Protein AF-0000000074743758 (afdb_homodimer)

Organism: NCBI:txid2562239

Solvent-accessible surface area (backbone atoms only — not comparable to full-atom values): 26646 Å² total; per-residue (Å²): 111,78,76,43,54,69,56,59,35,41,45,36,32,59,73,53,30,60,31,34,41,30,48,51,77,88,63,80,35,39,34,29,44,31,33,43,18,75,64,49,38,35,63,56,38,9,52,50,37,65,45,20,47,22,60,43,31,34,29,29,43,60,69,60,43,42,59,40,63,41,46,66,34,51,93,64,73,54,32,93,81,61,70,49,47,29,35,24,27,23,37,52,80,88,30,80,90,21,66,36,18,51,28,41,20,50,26,42,30,52,75,64,43,83,85,58,50,30,88,42,38,25,32,48,53,56,33,36,34,30,50,36,57,91,62,17,38,80,70,42,81,43,68,57,12,44,40,38,41,51,23,32,32,47,72,46,71,53,31,16,32,38,30,43,35,32,47,74,72,19,48,66,30,39,72,69,60,44,34,50,48,26,59,75,66,72,34,40,35,41,39,49,65,57,51,41,54,47,34,74,73,52,48,68,45,53,62,69,74,60,66,48,70,78,62,65,73,71,61,66,65,62,60,70,76,55,80,75,77,81,74,79,76,77,79,75,76,77,75,77,71,80,80,80,73,87,74,88,80,135,109,79,76,43,54,68,56,61,35,40,44,37,32,60,72,53,31,59,31,34,41,30,47,51,79,90,63,81,36,38,33,30,45,29,33,42,18,74,64,49,38,35,64,56,37,8,51,49,37,67,45,20,49,22,59,42,30,35,30,29,42,62,69,62,42,41,59,39,64,43,47,66,34,51,94,63,74,54,33,92,81,61,70,49,46,28,35,24,27,24,39,50,96,78,30,82,90,22,66,37,17,51,26,40,20,50,27,42,30,51,75,64,43,82,84,58,48,30,87,45,37,27,31,49,54,57,32,37,34,31,49,38,57,92,62,17,37,80,70,44,80,44,68,57,12,45,40,38,41,50,24,33,32,46,71,44,70,51,32,19,32,38,31,43,33,31,46,74,71,18,47,66,31,39,72,69,59,44,33,52,49,26,58,75,68,71,34,40,36,42,41,51,64,58,51,40,53,46,34,74,73,52,48,66,44,51,64,70,71,62,66,48,72,76,59,64,74,67,57,65,64,56,58,70,72,58,79,78,74,82,73,80,78,77,78,78,77,79,76,79,73,83,82,82,80,85,81,78,84,126

Secondary structure (DSSP, 8-state):
-PPPPHHHHHHHHHTT--EEEE--TTTT--EEEEEESTT--HHHHHHHHHHB-S--EEEE-HHHHHHTT--BS-SS---TT---BBPPB-B-TT-SSS-SHHHHHHHHHHTT-TTS-GGGB-SS-SBEEEEPPTTGGGT--SHHHHHHHHHHHTTS-S-EEEEEBB-TTSPBP-HHHHHHHHHHHT--EEEHHHHHHHHHHHTTS--GGGTS---HHHHHHHSSTT------------------------/-PPPPHHHHHHHHHTT--EEEE--TTTT--EEEEEESTT--HHHHHHHHHHB-S--EEEE-HHHHHHTT--BS-SS---TT---BB--B-BSTT-SSS-SHHHHHHHHHHTT-TTS-GGGB-SS-SBEEEEPPTTGGGT--SHHHHHHHHHHHTTS-S-EEEEEBB-TTSPBP-HHHHHHHHHHHT--EEEHHHHHHHHHHHTTS--GGGTS---HHHHHHHTTS-------------------------

Foldseek 3Di:
DDADAPLVQLQQQLVFHWAKAAEDPVPDLFIKIKHQLQDDALVNLVVRCVFFPNQKEKEDAPVLCVQLVKDFPDPDDPDPLSWGKIFAKWQQVPADQQAHSHRVSVRSNVSLDSVDGNVRMDGHHRYIYTHADPQACLVPLDPSSVNQLSCQQSVHRSMMMMGIGADPVGHGDHDVNVVVVCVVVVHRYHYSVSSVVQCVVANSYHDPVSNPPPVPDPPVPPPPVPDDDPPPPDPPPPPPDPDDDDDDDD/DDADAPLVQLQQQLVFHWAKAAEDPVPDLFIKIKHQLQDDALVNLVVRCVFFPNQKEKEDAPVLCVQLVKDFPDPDDPDPLSWGKIFAKWQAPPADQQAHSHRVSVRSNVSLDSVDGNVRMDGHHRYIYTHADPQACLVPLDPSSVNQLSCQQSVHRSMMMMGIGADPVGHGDHDVNVVVVCVVVVHRYHYSVSSNVQCVVANSYHDPVSNPPPVPDPVVVPVPVPDDDPPPPDPPPPPPDDDDDDDDDD

Structure (mmCIF, N/CA/C/O backbone):
data_AF-0000000074743758-model_v1
#
loop_
_entity.id
_entity.type
_entity.pdbx_description
1 polymer '3,4-dihydroxy-2-butanone 4-phosphate synthase'
#
loop_
_atom_site.group_PDB
_atom_site.id
_atom_site.type_symbol
_atom_site.label_atom_id
_atom_site.label_alt_id
_atom_site.label_comp_id
_atom_site.label_asym_id
_atom_site.label_entity_id
_atom_site.label_seq_id
_atom_site.pdbx_PDB_ins_code
_atom_site.Cartn_x
_atom_site.Cartn_y
_atom_site.Cartn_z
_atom_site.occupancy
_atom_site.B_iso_or_equiv
_atom_site.auth_seq_id
_atom_site.auth_comp_id
_atom_site.auth_asym_id
_atom_site.auth_atom_id
_atom_site.pdbx_PDB_model_num
ATOM 1 N N . MET A 1 1 ? -21.25 18.672 5.457 1 65.31 1 MET A N 1
ATOM 2 C CA . MET A 1 1 ? -20.609 19.266 6.633 1 65.31 1 MET A CA 1
ATOM 3 C C . MET A 1 1 ? -19.484 20.203 6.223 1 65.31 1 MET A C 1
ATOM 5 O O . MET A 1 1 ? -18.828 19.984 5.203 1 65.31 1 MET A O 1
ATOM 9 N N . PRO A 1 2 ? -19.375 21.266 6.945 1 83.69 2 PRO A N 1
ATOM 10 C CA . PRO A 1 2 ? -18.453 22.344 6.547 1 83.69 2 PRO A CA 1
ATOM 11 C C . PRO A 1 2 ? -17 22 6.809 1 83.69 2 PRO A C 1
ATOM 13 O O . PRO A 1 2 ? -16.703 21.031 7.516 1 83.69 2 PRO A O 1
ATOM 16 N N . TRP A 1 3 ? -16.188 22.672 6.051 1 96 3 TRP A N 1
ATOM 17 C CA . TRP A 1 3 ? -14.766 22.672 6.344 1 96 3 TRP A CA 1
ATOM 18 C C . TRP A 1 3 ? -14.508 22.969 7.816 1 96 3 TRP A C 1
ATOM 20 O O . TRP A 1 3 ? -15.188 23.812 8.414 1 96 3 TRP A O 1
ATOM 30 N N . SER A 1 4 ? -13.539 22.312 8.391 1 98.25 4 SER A N 1
ATOM 31 C CA . SER A 1 4 ? -13.117 22.594 9.766 1 98.25 4 SER A CA 1
ATOM 32 C C . SER A 1 4 ? -12.234 23.844 9.828 1 98.25 4 SER A C 1
ATOM 34 O O . SER A 1 4 ? -11.641 24.234 8.82 1 98.25 4 SER A O 1
ATOM 36 N N . SER A 1 5 ? -12.242 24.422 11.047 1 97.88 5 SER A N 1
ATOM 37 C CA . SER A 1 5 ? -11.258 25.469 11.25 1 97.88 5 SER A CA 1
ATOM 38 C C . SER A 1 5 ? -9.859 24.891 11.422 1 97.88 5 SER A C 1
ATOM 40 O O . SER A 1 5 ? -9.703 23.734 11.82 1 97.88 5 SER A O 1
ATOM 42 N N . MET A 1 6 ? -8.859 25.703 11.109 1 98.44 6 MET A N 1
ATOM 43 C CA . MET A 1 6 ? -7.48 25.281 11.336 1 98.44 6 MET A CA 1
ATOM 44 C C . MET A 1 6 ? -7.242 24.953 12.812 1 98.44 6 MET A C 1
ATOM 46 O O . MET A 1 6 ? -6.539 24 13.133 1 98.44 6 MET A O 1
ATOM 50 N N . GLU A 1 7 ? -7.797 25.719 13.695 1 98.12 7 GLU A N 1
ATOM 51 C CA . GLU A 1 7 ? -7.598 25.516 15.125 1 98.12 7 GLU A CA 1
ATOM 52 C C . GLU A 1 7 ? -8.141 24.156 15.57 1 98.12 7 GLU A C 1
ATOM 54 O O . GLU A 1 7 ? -7.492 23.438 16.344 1 98.12 7 GLU A O 1
ATOM 59 N N . GLU A 1 8 ? -9.297 23.891 15.117 1 97.69 8 GLU A N 1
ATOM 60 C CA . GLU A 1 8 ? -9.891 22.594 15.414 1 97.69 8 GLU A CA 1
ATOM 61 C C . GLU A 1 8 ? -9.023 21.453 14.906 1 97.69 8 GLU A C 1
ATOM 63 O O . GLU A 1 8 ? -8.789 20.469 15.617 1 97.69 8 GLU A O 1
ATOM 68 N N . ALA A 1 9 ? -8.586 21.547 13.68 1 98.69 9 ALA A N 1
ATOM 69 C CA . ALA A 1 9 ? -7.762 20.516 13.055 1 98.69 9 ALA A CA 1
ATOM 70 C C . ALA A 1 9 ? -6.43 20.359 13.781 1 98.69 9 ALA A C 1
ATOM 72 O O . ALA A 1 9 ? -5.969 19.234 14.008 1 98.69 9 ALA A O 1
ATOM 73 N N . LEU A 1 10 ? -5.848 21.484 14.148 1 98.69 10 LEU A N 1
ATOM 74 C CA . LEU A 1 10 ? -4.562 21.453 14.844 1 98.69 10 LEU A CA 1
ATOM 75 C C . LEU A 1 10 ? -4.699 20.797 16.219 1 98.69 10 LEU A C 1
ATOM 77 O O . LEU A 1 10 ? -3.814 20.062 16.656 1 98.69 10 LEU A O 1
ATOM 81 N N . ARG A 1 11 ? -5.789 21.109 16.922 1 98.25 11 ARG A N 1
ATOM 82 C CA . ARG A 1 11 ? -6.016 20.484 18.234 1 98.25 11 ARG A CA 1
ATOM 83 C C . ARG A 1 11 ? -6.145 18.969 18.094 1 98.25 11 ARG A C 1
ATOM 85 O O . ARG A 1 11 ? -5.566 18.219 18.875 1 98.25 11 ARG A O 1
ATOM 92 N N . ALA A 1 12 ? -6.863 18.562 17.141 1 98.38 12 ALA A N 1
ATOM 93 C CA . ALA A 1 12 ? -7.016 17.125 16.906 1 98.38 12 ALA A CA 1
ATOM 94 C C . ALA A 1 12 ? -5.676 16.484 16.562 1 98.38 12 ALA A C 1
ATOM 96 O O . ALA A 1 12 ? -5.32 15.438 17.125 1 98.38 12 ALA A O 1
ATOM 97 N N . PHE A 1 13 ? -4.953 17.125 15.688 1 98.62 13 PHE A N 1
ATOM 98 C CA . PHE A 1 13 ? -3.666 16.594 15.242 1 98.62 13 PHE A CA 1
ATOM 99 C C . PHE A 1 13 ? -2.691 16.5 16.406 1 98.62 13 PHE A C 1
ATOM 101 O O . PHE A 1 13 ? -1.98 15.492 16.547 1 98.62 13 PHE A O 1
ATOM 108 N N . LYS A 1 14 ? -2.639 17.438 17.203 1 98.19 14 LYS A N 1
ATOM 109 C CA . LYS A 1 14 ? -1.753 17.438 18.359 1 98.19 14 LYS A CA 1
ATOM 110 C C . LYS A 1 14 ? -2.104 16.297 19.312 1 98.19 14 LYS A C 1
ATOM 112 O O . LYS A 1 14 ? -1.227 15.734 19.969 1 98.19 14 LYS A O 1
ATOM 117 N N . ARG A 1 15 ? -3.389 15.945 19.359 1 97.75 15 ARG A N 1
ATOM 118 C CA . ARG A 1 15 ? -3.844 14.859 20.219 1 97.75 15 ARG A CA 1
ATOM 119 C C . ARG A 1 15 ? -3.582 13.5 19.562 1 97.75 15 ARG 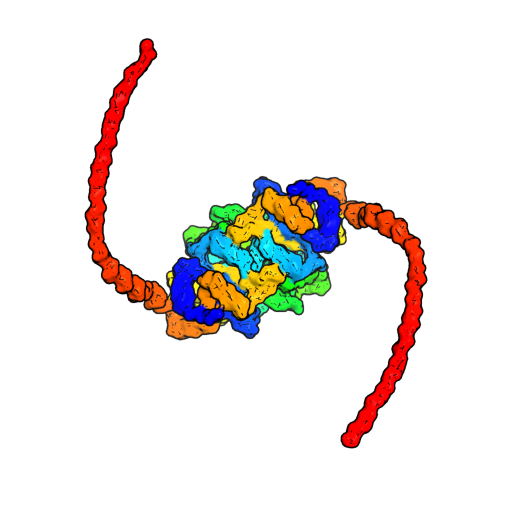A C 1
ATOM 121 O O . ARG A 1 15 ? -3.99 12.469 20.094 1 97.75 15 ARG A O 1
ATOM 128 N N . GLY A 1 16 ? -3.002 13.461 18.391 1 98.44 16 GLY A N 1
ATOM 129 C CA . GLY A 1 16 ? -2.682 12.219 17.719 1 98.44 16 GLY A CA 1
ATOM 130 C C . GLY A 1 16 ? -3.83 11.68 16.875 1 98.44 16 GLY A C 1
ATOM 131 O O . GLY A 1 16 ? -3.887 10.484 16.594 1 98.44 16 GLY A O 1
ATOM 132 N N . GLU A 1 17 ? -4.727 12.57 16.531 1 98.56 17 GLU A N 1
ATOM 133 C CA . GLU A 1 17 ? -5.902 12.156 15.766 1 98.56 17 GLU A CA 1
ATOM 134 C C . GLU A 1 17 ? -5.734 12.469 14.281 1 98.56 17 GLU A C 1
ATOM 136 O O . GLU A 1 17 ? -4.887 13.281 13.906 1 98.56 17 GLU A O 1
ATOM 141 N N . PHE A 1 18 ? -6.539 11.805 13.477 1 98.88 18 PHE A N 1
ATOM 142 C CA . PHE A 1 18 ? -6.527 12.016 12.039 1 98.88 18 PHE A CA 1
ATOM 143 C C . PHE A 1 18 ? -7.008 13.422 11.695 1 98.88 18 PHE A C 1
ATOM 145 O O . PHE A 1 18 ? -7.875 13.969 12.375 1 98.88 18 PHE A O 1
ATOM 152 N N . VAL A 1 19 ? -6.465 13.992 10.703 1 98.88 19 VAL A N 1
ATOM 153 C CA . VAL A 1 19 ? -6.973 15.148 9.977 1 98.88 19 VAL A CA 1
ATOM 154 C C . VAL A 1 19 ? -7.004 14.852 8.477 1 98.88 19 VAL A C 1
ATOM 156 O O . VAL A 1 19 ? -6.152 14.125 7.965 1 98.88 19 VAL A O 1
ATOM 159 N N . MET A 1 20 ? -7.996 15.32 7.816 1 98.88 20 MET A N 1
ATOM 160 C CA . MET A 1 20 ? -8.094 15.203 6.367 1 98.88 20 MET A CA 1
ATOM 161 C C . MET A 1 20 ? -7.699 16.516 5.688 1 98.88 20 MET A C 1
ATOM 163 O O . MET A 1 20 ? -8.078 17.594 6.145 1 98.88 20 MET A O 1
ATOM 167 N N . VAL A 1 21 ? -6.914 16.406 4.66 1 98.88 21 VAL A N 1
ATOM 168 C CA . VAL A 1 21 ? -6.457 17.578 3.92 1 98.88 21 VAL A CA 1
ATOM 169 C C . VAL A 1 21 ? -6.824 17.438 2.445 1 98.88 21 VAL A C 1
ATOM 171 O O . VAL A 1 21 ? -6.41 16.469 1.787 1 98.88 21 VAL A O 1
ATOM 174 N N . MET A 1 22 ? -7.539 18.328 1.926 1 98.12 22 MET A N 1
ATOM 175 C CA . MET A 1 22 ? -7.965 18.359 0.53 1 98.12 22 MET A CA 1
ATOM 176 C C . MET A 1 22 ? -7.125 19.344 -0.274 1 98.12 22 MET A C 1
ATOM 178 O O . MET A 1 22 ? -6.898 20.469 0.163 1 98.12 22 MET A O 1
ATOM 182 N N . ASP A 1 23 ? -6.613 18.891 -1.412 1 94.75 23 ASP A N 1
ATOM 183 C CA . ASP A 1 23 ? -5.906 19.844 -2.258 1 94.75 23 ASP A CA 1
ATOM 184 C C . ASP A 1 23 ? -6.824 20.406 -3.344 1 94.75 23 ASP A C 1
ATOM 186 O O . ASP A 1 23 ? -8.008 20.062 -3.396 1 94.75 23 ASP A O 1
ATOM 190 N N . SER A 1 24 ? -6.332 21.266 -4.141 1 90.06 24 SER A N 1
ATOM 191 C CA . SER A 1 24 ? -7.145 22.047 -5.07 1 90.06 24 SER A CA 1
ATOM 192 C C . SER A 1 24 ? -7.562 21.203 -6.277 1 90.06 24 SER A C 1
ATOM 194 O O . SER A 1 24 ? -6.891 20.234 -6.621 1 90.06 24 SER A O 1
ATOM 196 N N . ASP A 1 25 ? -8.648 21.578 -6.887 1 86.38 25 ASP A N 1
ATOM 197 C CA . ASP A 1 25 ? -9.117 20.922 -8.094 1 86.38 25 ASP A CA 1
ATOM 198 C C . ASP A 1 25 ? -8.188 21.188 -9.273 1 86.38 25 ASP A C 1
ATOM 200 O O . ASP A 1 25 ? -8.227 20.484 -10.281 1 86.38 25 ASP A O 1
ATOM 204 N N . ASP A 1 26 ? -7.352 22.172 -9.141 1 86.5 26 ASP A N 1
ATOM 205 C CA . ASP A 1 26 ? -6.375 22.5 -10.18 1 86.5 26 ASP A CA 1
ATOM 206 C C . ASP A 1 26 ? -5.109 21.656 -10.008 1 86.5 26 ASP A C 1
ATOM 208 O O . ASP A 1 26 ? -4.199 21.719 -10.844 1 86.5 26 ASP A O 1
ATOM 212 N N . ARG A 1 27 ? -5.09 20.953 -9.055 1 89.44 27 ARG A N 1
ATOM 213 C CA . ARG A 1 27 ? -3.959 20.062 -8.797 1 89.44 27 ARG A CA 1
ATOM 214 C C . ARG A 1 27 ? -4.379 18.609 -8.883 1 89.44 27 ARG A C 1
ATOM 216 O O . ARG A 1 27 ? -4.785 18.125 -9.945 1 89.44 27 ARG A O 1
ATOM 223 N N . GLU A 1 28 ? -4.418 17.891 -7.766 1 87.38 28 GLU A N 1
ATOM 224 C CA . GLU A 1 28 ? -4.801 16.484 -7.852 1 87.38 28 GLU A CA 1
ATOM 225 C C . GLU A 1 28 ? -6.301 16.312 -7.629 1 87.38 28 GLU A C 1
ATOM 227 O O . GLU A 1 28 ? -6.883 15.32 -8.07 1 87.38 28 GLU A O 1
ATOM 232 N N . ASP A 1 29 ? -6.953 17.297 -6.922 1 93.81 29 ASP A N 1
ATOM 233 C CA . ASP A 1 29 ? -8.344 17.156 -6.508 1 93.81 29 ASP A CA 1
ATOM 234 C C . ASP A 1 29 ? -8.555 15.867 -5.715 1 93.81 29 ASP A C 1
ATOM 236 O O . ASP A 1 29 ? -9.453 15.078 -6.023 1 93.81 29 ASP A O 1
ATOM 240 N N . GLU A 1 30 ? -7.699 15.617 -4.77 1 95.56 30 GLU A N 1
ATOM 241 C CA . GLU A 1 30 ? -7.711 14.43 -3.92 1 95.56 30 GLU A CA 1
ATOM 242 C C . GLU A 1 30 ? -7.582 14.812 -2.445 1 95.56 30 GLU A C 1
ATOM 244 O O . GLU A 1 30 ? -7.293 15.961 -2.117 1 95.56 30 GLU A O 1
ATOM 249 N N . CYS A 1 31 ? -7.914 13.906 -1.605 1 98.5 31 CYS A N 1
ATOM 250 C CA . CYS A 1 31 ? -7.895 14.133 -0.165 1 98.5 31 CYS A CA 1
ATOM 251 C C . CYS A 1 31 ? -7.031 13.094 0.541 1 98.5 31 CYS A C 1
ATOM 253 O O . CYS A 1 31 ? -7.129 11.898 0.253 1 98.5 31 CYS A O 1
ATOM 255 N N . ASP A 1 32 ? -6.176 13.594 1.428 1 98.75 32 ASP A N 1
ATOM 256 C CA . ASP A 1 32 ? -5.316 12.688 2.189 1 98.75 32 ASP A CA 1
ATOM 257 C C . ASP A 1 32 ? -5.746 12.633 3.654 1 98.75 32 ASP A C 1
ATOM 259 O O . ASP A 1 32 ? -6.176 13.641 4.223 1 98.75 32 ASP A O 1
ATOM 263 N N . LEU A 1 33 ? -5.598 11.445 4.211 1 98.75 33 LEU A N 1
ATOM 264 C CA . LEU A 1 33 ? -5.578 11.25 5.656 1 98.75 33 LEU A CA 1
ATOM 265 C C . LEU A 1 33 ? -4.176 11.469 6.215 1 98.75 33 LEU A C 1
ATOM 267 O O . LEU A 1 33 ? -3.211 10.867 5.734 1 98.75 33 LEU A O 1
ATOM 271 N N . ILE A 1 34 ? -4.078 12.375 7.266 1 98.94 34 ILE A N 1
ATOM 272 C CA . ILE A 1 34 ? -2.752 12.594 7.832 1 98.94 34 ILE A CA 1
ATOM 273 C C . ILE A 1 34 ? -2.801 12.406 9.344 1 98.94 34 ILE A C 1
ATOM 275 O O . ILE A 1 34 ? -3.854 12.578 9.961 1 98.94 34 ILE A O 1
ATOM 279 N N . LEU A 1 35 ? -1.738 12.078 9.953 1 98.5 35 LEU A N 1
ATOM 280 C CA . LEU A 1 35 ? -1.588 11.969 11.398 1 98.5 35 LEU A CA 1
ATOM 281 C C . LEU A 1 35 ? -0.119 12.047 11.797 1 98.5 35 LEU A C 1
ATOM 283 O O . LEU A 1 35 ? 0.767 11.797 10.977 1 98.5 35 LEU A O 1
ATOM 287 N N . PRO A 1 36 ? 0.127 12.477 13.07 1 98.88 36 PRO A N 1
ATOM 288 C CA . PRO A 1 36 ? 1.521 12.477 13.516 1 98.88 36 PRO A CA 1
ATOM 289 C C . PRO A 1 36 ? 2.111 11.078 13.617 1 98.88 36 PRO A C 1
ATOM 291 O O . PRO A 1 36 ? 1.421 10.141 14.031 1 98.88 36 PRO A O 1
ATOM 294 N N . ALA A 1 37 ? 3.322 10.898 13.234 1 98.94 37 ALA A N 1
ATOM 295 C CA . ALA A 1 37 ? 3.967 9.594 13.234 1 98.94 37 ALA A CA 1
ATOM 296 C C . ALA A 1 37 ? 4.293 9.141 14.656 1 98.94 37 ALA A C 1
ATOM 298 O O . ALA A 1 37 ? 4.258 7.945 14.961 1 98.94 37 ALA A O 1
ATOM 299 N N . GLU A 1 38 ? 4.652 10.039 15.523 1 98.44 38 GLU A N 1
ATOM 300 C CA . GLU A 1 38 ? 5.219 9.703 16.828 1 98.44 38 GLU A CA 1
ATOM 301 C C . GLU A 1 38 ? 4.215 8.938 17.672 1 98.44 38 GLU A C 1
ATOM 303 O O . GLU A 1 38 ? 4.605 8.195 18.594 1 98.44 38 GLU A O 1
ATOM 308 N N . SER A 1 39 ? 2.912 9.078 17.359 1 97.06 39 SER A N 1
ATOM 309 C CA . SER A 1 39 ? 1.921 8.445 18.234 1 97.06 39 SER A CA 1
ATOM 310 C C . SER A 1 39 ? 1.04 7.477 17.453 1 97.06 39 SER A C 1
ATOM 312 O O . SER A 1 39 ? 0.023 7.004 17.953 1 97.06 39 SER A O 1
ATOM 314 N N . VAL A 1 40 ? 1.39 7.172 16.266 1 98.62 40 VAL A N 1
ATOM 315 C CA . VAL A 1 40 ? 0.529 6.355 15.414 1 98.62 40 VAL A CA 1
ATOM 316 C C . VAL A 1 40 ? 0.375 4.961 16.016 1 98.62 40 VAL A C 1
ATOM 318 O O . VAL A 1 40 ? 1.354 4.367 16.469 1 98.62 40 VAL A O 1
ATOM 321 N N . THR A 1 41 ? -0.83 4.508 16.031 1 98.75 41 THR A N 1
ATOM 322 C CA . THR A 1 41 ? -1.118 3.17 16.547 1 98.75 41 THR A CA 1
ATOM 323 C C . THR A 1 41 ? -1.365 2.203 15.391 1 98.75 41 THR A C 1
ATOM 325 O O . THR A 1 41 ? -1.599 2.625 14.25 1 98.75 41 THR A O 1
ATOM 328 N N . ALA A 1 42 ? -1.312 0.88 15.766 1 98.75 42 ALA A N 1
ATOM 329 C CA . ALA A 1 42 ? -1.626 -0.141 14.773 1 98.75 42 ALA A CA 1
ATOM 330 C C . ALA A 1 42 ? -3.053 0.018 14.25 1 98.75 42 ALA A C 1
ATOM 332 O O . ALA A 1 42 ? -3.312 -0.185 13.062 1 98.75 42 ALA A O 1
ATOM 333 N N . ALA A 1 43 ? -3.953 0.368 15.133 1 98.81 43 ALA A N 1
ATOM 334 C CA . ALA A 1 43 ? -5.352 0.548 14.758 1 98.81 43 ALA A CA 1
ATOM 335 C C . ALA A 1 43 ? -5.52 1.726 13.805 1 98.81 43 ALA A C 1
ATOM 337 O O . ALA A 1 43 ? -6.297 1.652 12.852 1 98.81 43 ALA A O 1
ATOM 338 N N . GLN A 1 44 ? -4.828 2.814 14.062 1 98.88 44 GLN A N 1
ATOM 339 C CA . GLN A 1 44 ? -4.871 3.975 13.172 1 98.88 44 GLN A CA 1
ATOM 340 C C . GLN A 1 44 ? -4.266 3.652 11.812 1 98.88 44 GLN A C 1
ATOM 342 O O . GLN A 1 44 ? -4.789 4.07 10.781 1 98.88 44 GLN A O 1
ATOM 347 N N . MET A 1 45 ? -3.156 2.926 11.836 1 98.94 45 MET A N 1
ATOM 348 C CA . MET A 1 45 ? -2.535 2.502 10.586 1 98.94 45 MET A CA 1
ATOM 349 C C . MET A 1 45 ? -3.473 1.601 9.789 1 98.94 45 MET A C 1
ATOM 351 O O . MET A 1 45 ? -3.607 1.755 8.578 1 98.94 45 MET A O 1
ATOM 355 N N . ALA A 1 46 ? -4.133 0.688 10.5 1 98.88 46 ALA A N 1
ATOM 356 C CA . ALA A 1 46 ? -5.098 -0.192 9.836 1 98.88 46 ALA A CA 1
ATOM 357 C C . ALA A 1 46 ? -6.23 0.61 9.211 1 98.88 46 ALA A C 1
ATOM 359 O O . ALA A 1 46 ? -6.664 0.316 8.094 1 98.88 46 ALA A O 1
ATOM 360 N N . PHE A 1 47 ? -6.715 1.566 9.914 1 98.88 47 PHE A N 1
ATOM 361 C CA . PHE A 1 47 ? -7.758 2.455 9.414 1 98.88 47 PHE A CA 1
ATOM 362 C C . PHE A 1 47 ? -7.285 3.191 8.164 1 98.88 47 PHE A C 1
ATOM 364 O O . PHE A 1 47 ? -8.023 3.295 7.18 1 98.88 47 PHE A O 1
ATOM 371 N N . ALA A 1 48 ? -6.098 3.725 8.203 1 98.81 48 ALA A N 1
ATOM 372 C CA . ALA A 1 48 ? -5.531 4.43 7.059 1 98.81 48 ALA A CA 1
ATOM 373 C C . ALA A 1 48 ? -5.43 3.51 5.844 1 98.81 48 ALA A C 1
ATOM 375 O O . ALA A 1 48 ? -5.859 3.873 4.746 1 98.81 48 ALA A O 1
ATOM 376 N N . ILE A 1 49 ? -4.91 2.311 6.051 1 98.81 49 ILE A N 1
ATOM 377 C CA . ILE A 1 49 ? -4.742 1.368 4.949 1 98.81 49 ILE A CA 1
ATOM 378 C C . ILE A 1 49 ? -6.105 1.005 4.367 1 98.81 49 ILE A C 1
ATOM 380 O O . ILE A 1 49 ? -6.293 1.029 3.148 1 98.81 49 ILE A O 1
ATOM 384 N N . ARG A 1 50 ? -7.078 0.818 5.184 1 98.44 50 ARG A N 1
ATOM 385 C CA . ARG A 1 50 ? -8.398 0.344 4.785 1 98.44 50 ARG A CA 1
ATOM 386 C C . ARG A 1 50 ? -9.125 1.391 3.951 1 98.44 50 ARG A C 1
ATOM 388 O O . ARG A 1 50 ? -9.883 1.049 3.039 1 98.44 50 ARG A O 1
ATOM 395 N N . HIS A 1 51 ? -8.898 2.58 4.227 1 98.69 51 HIS A N 1
ATOM 396 C CA . HIS A 1 51 ? -9.75 3.602 3.625 1 98.69 51 HIS A CA 1
ATOM 397 C C . HIS A 1 51 ? -8.984 4.406 2.58 1 98.69 51 HIS A C 1
ATOM 399 O O . HIS A 1 51 ? -9.516 5.363 2.016 1 98.69 51 HIS A O 1
ATOM 405 N N . THR A 1 52 ? -7.773 4.059 2.365 1 98.69 52 THR A N 1
ATOM 406 C CA . THR A 1 52 ? -6.953 4.773 1.393 1 98.69 52 THR A CA 1
ATOM 407 C C . THR A 1 52 ? -6.449 3.826 0.309 1 98.69 52 THR A C 1
ATOM 409 O O . THR A 1 52 ? -6.949 2.707 0.174 1 98.69 52 THR A O 1
ATOM 412 N N . THR A 1 53 ? -5.508 4.277 -0.5 1 98.5 53 THR A N 1
ATOM 413 C CA . THR A 1 53 ? -4.906 3.498 -1.575 1 98.5 53 THR A CA 1
ATOM 414 C C . THR A 1 53 ? -4.059 2.361 -1.011 1 98.5 53 THR A C 1
ATOM 416 O O . THR A 1 53 ? -3.701 1.43 -1.733 1 98.5 53 THR A O 1
ATOM 419 N N . GLY A 1 54 ? -3.748 2.453 0.22 1 98.38 54 GLY A N 1
ATOM 420 C CA . GLY A 1 54 ? -2.865 1.498 0.871 1 98.38 54 GLY A CA 1
ATOM 421 C C . GLY A 1 54 ? -1.403 1.896 0.806 1 98.38 54 GLY A C 1
ATOM 422 O O . GLY A 1 54 ? -0.571 1.342 1.526 1 98.38 54 GLY A O 1
ATOM 423 N N . ILE A 1 55 ? -1.05 2.811 -0.034 1 98.75 55 ILE A N 1
ATOM 424 C CA . ILE A 1 55 ? 0.297 3.367 -0.09 1 98.75 55 ILE A CA 1
ATOM 425 C C . ILE A 1 55 ? 0.465 4.426 0.999 1 98.75 55 ILE A C 1
ATOM 427 O O . ILE A 1 55 ? 0.179 5.602 0.778 1 98.75 55 ILE A O 1
ATOM 431 N N . VAL A 1 56 ? 0.92 3.98 2.107 1 98.88 56 VAL A N 1
ATOM 432 C CA . VAL A 1 56 ? 1.098 4.883 3.242 1 98.88 56 VAL A CA 1
ATOM 433 C C . VAL A 1 56 ? 2.484 5.516 3.184 1 98.88 56 VAL A C 1
ATOM 435 O O . VAL A 1 56 ? 3.498 4.816 3.236 1 98.88 56 VAL A O 1
ATOM 438 N N . CYS A 1 57 ? 2.5 6.801 3.135 1 98.88 57 CYS A N 1
ATOM 439 C CA . CYS A 1 57 ? 3.752 7.547 3.07 1 98.88 57 CYS A CA 1
ATOM 440 C C . CYS A 1 57 ? 4.105 8.141 4.43 1 98.88 57 CYS A C 1
ATOM 442 O O . CYS A 1 57 ? 3.236 8.281 5.293 1 98.88 57 CYS A O 1
ATOM 444 N N . ILE A 1 58 ? 5.344 8.461 4.621 1 98.94 58 ILE A N 1
ATOM 445 C CA . ILE A 1 58 ? 5.836 9.117 5.824 1 98.94 58 ILE A CA 1
ATOM 446 C C . ILE A 1 58 ? 6.691 10.328 5.441 1 98.94 58 ILE A C 1
ATOM 448 O O . ILE A 1 58 ? 7.633 10.203 4.656 1 98.94 58 ILE A O 1
ATOM 452 N N . VAL A 1 59 ? 6.363 11.422 6.004 1 98.88 59 VAL A N 1
ATOM 453 C CA . VAL A 1 59 ? 6.996 12.688 5.656 1 98.88 59 VAL A CA 1
ATOM 454 C C . VAL A 1 59 ? 8.117 12.992 6.648 1 98.88 59 VAL A C 1
ATOM 456 O O . VAL A 1 59 ? 7.961 12.789 7.855 1 98.88 59 VAL A O 1
ATOM 459 N N . GLY A 1 60 ? 9.227 13.43 6.176 1 98.5 60 GLY A N 1
ATOM 460 C CA . GLY A 1 60 ? 10.328 13.938 6.98 1 98.5 60 GLY A CA 1
ATOM 461 C C . GLY A 1 60 ? 11.195 14.938 6.238 1 98.5 60 GLY A C 1
ATOM 462 O O . GLY A 1 60 ? 11.062 15.102 5.023 1 98.5 60 GLY A O 1
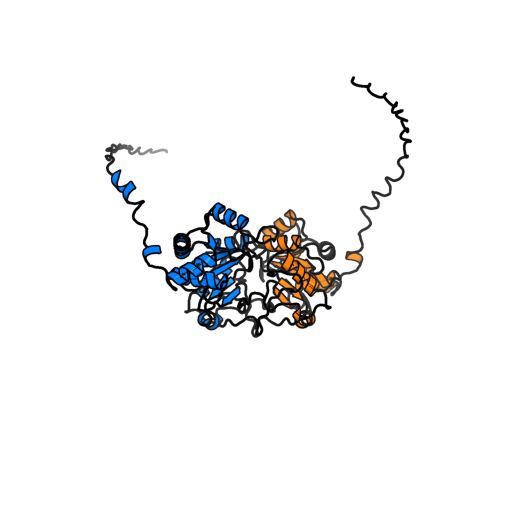ATOM 463 N N . GLU A 1 61 ? 12.055 15.578 6.988 1 97.69 61 GLU A N 1
ATOM 464 C CA . GLU A 1 61 ? 13.039 16.469 6.371 1 97.69 61 GLU A CA 1
ATOM 465 C C . GLU A 1 61 ? 14.234 15.68 5.832 1 97.69 61 GLU A C 1
ATOM 467 O O . GLU A 1 61 ? 14.484 14.555 6.262 1 97.69 61 GLU A O 1
ATOM 472 N N . LYS A 1 62 ? 14.922 16.328 4.957 1 98.12 62 LYS A N 1
ATOM 473 C CA . LYS A 1 62 ? 16.062 15.703 4.281 1 98.12 62 LYS A CA 1
ATOM 474 C C . LYS A 1 62 ? 17.062 15.148 5.285 1 98.12 62 LYS A C 1
ATOM 476 O O . LYS A 1 62 ? 17.484 13.992 5.188 1 98.12 62 LYS A O 1
ATOM 481 N N . GLU A 1 63 ? 17.469 15.938 6.219 1 98 63 GLU A N 1
ATOM 482 C CA . GLU A 1 63 ? 18.5 15.555 7.172 1 98 63 GLU A CA 1
ATOM 483 C C . GLU A 1 63 ? 18.078 14.32 7.977 1 98 63 GLU A C 1
ATOM 485 O O . GLU A 1 63 ? 18.891 13.43 8.227 1 98 63 GLU A O 1
ATOM 490 N N . ARG A 1 64 ? 16.844 14.328 8.367 1 98 64 ARG A N 1
ATOM 491 C CA . ARG A 1 64 ? 16.344 13.203 9.148 1 98 64 ARG A CA 1
ATOM 492 C C . ARG A 1 64 ? 16.312 11.93 8.305 1 98 64 ARG A C 1
ATOM 494 O O . ARG A 1 64 ? 16.766 10.867 8.758 1 98 64 ARG A O 1
ATOM 501 N N . LEU A 1 65 ? 15.75 12 7.137 1 98.56 65 LEU A N 1
ATOM 502 C CA . LEU A 1 65 ? 15.672 10.828 6.27 1 98.56 65 LEU A CA 1
ATOM 503 C C . LEU A 1 65 ? 17.062 10.289 5.961 1 98.56 65 LEU A C 1
ATOM 505 O O . LEU A 1 65 ? 17.281 9.07 5.992 1 98.56 65 LEU A O 1
ATOM 509 N N . GLU A 1 66 ? 17.953 11.164 5.691 1 98.25 66 GLU A N 1
ATOM 510 C CA . GLU A 1 66 ? 19.312 10.75 5.344 1 98.25 66 GLU A CA 1
ATOM 511 C C . GLU A 1 66 ? 20.062 10.211 6.562 1 98.25 66 GLU A C 1
ATOM 513 O O . GLU A 1 66 ? 20.938 9.359 6.434 1 98.25 66 GLU A O 1
ATOM 518 N N . HIS A 1 67 ? 19.719 10.734 7.793 1 98.5 67 HIS A N 1
ATOM 519 C CA . HIS A 1 67 ? 20.25 10.172 9.031 1 98.5 67 HIS A CA 1
ATOM 520 C C . HIS A 1 67 ? 20 8.672 9.109 1 98.5 67 HIS A C 1
ATOM 522 O O . HIS A 1 67 ? 20.859 7.922 9.594 1 98.5 67 HIS A O 1
ATOM 528 N N . PHE A 1 68 ? 18.906 8.266 8.578 1 98.38 68 PHE A N 1
ATOM 529 C CA . PHE A 1 68 ? 18.516 6.859 8.656 1 98.38 68 PHE A CA 1
ATOM 530 C C . PHE A 1 68 ? 18.984 6.102 7.418 1 98.38 68 PHE A C 1
ATOM 532 O O . PHE A 1 68 ? 18.594 4.953 7.199 1 98.38 68 PHE A O 1
ATOM 539 N N . GLY A 1 69 ? 19.781 6.727 6.555 1 97.62 69 GLY A N 1
ATOM 540 C CA . GLY A 1 69 ? 20.359 6.086 5.383 1 97.62 69 GLY A CA 1
ATOM 541 C C . GLY A 1 69 ? 19.422 6.043 4.199 1 97.62 69 GLY A C 1
ATOM 542 O O . GLY A 1 69 ? 19.672 5.324 3.227 1 97.62 69 GLY A O 1
ATOM 543 N N . LEU A 1 70 ? 18.375 6.73 4.293 1 98.12 70 LEU A N 1
ATOM 544 C CA . LEU A 1 70 ? 17.438 6.773 3.18 1 98.12 70 LEU A CA 1
ATOM 545 C C . LEU A 1 70 ? 17.891 7.77 2.121 1 98.12 70 LEU A C 1
ATOM 547 O O . LEU A 1 70 ? 18.578 8.742 2.436 1 98.12 70 LEU A O 1
ATOM 551 N N . HIS A 1 71 ? 17.609 7.496 0.906 1 96.94 71 HIS A N 1
ATOM 552 C CA . HIS A 1 71 ? 18.031 8.312 -0.227 1 96.94 71 HIS A CA 1
ATOM 553 C C . HIS A 1 71 ? 16.906 8.445 -1.252 1 96.94 71 HIS A C 1
ATOM 555 O O . HIS A 1 71 ? 15.953 7.668 -1.238 1 96.94 71 HIS A O 1
ATOM 561 N N . PRO A 1 72 ? 16.984 9.461 -2.143 1 96.69 72 PRO A N 1
ATOM 562 C CA . PRO A 1 72 ? 15.945 9.594 -3.166 1 96.69 72 PRO A CA 1
ATOM 563 C C . PRO A 1 72 ? 15.742 8.32 -3.973 1 96.69 72 PRO A C 1
ATOM 565 O O . PRO A 1 72 ? 16.703 7.621 -4.289 1 96.69 72 PRO A O 1
ATOM 568 N N . ALA A 1 73 ? 14.578 8 -4.328 1 95.81 73 ALA A N 1
ATOM 569 C CA . ALA A 1 73 ? 14.211 6.766 -5.016 1 95.81 73 ALA A CA 1
ATOM 570 C C . ALA A 1 73 ? 14.758 6.754 -6.441 1 95.81 73 ALA A C 1
ATOM 572 O O . ALA A 1 73 ? 14.898 5.691 -7.051 1 95.81 73 ALA A O 1
ATOM 573 N N . THR A 1 74 ? 14.938 7.93 -6.984 1 93.44 74 THR A N 1
ATOM 574 C CA . THR A 1 74 ? 15.477 8.047 -8.336 1 93.44 74 THR A CA 1
ATOM 575 C C . THR A 1 74 ? 16.359 9.289 -8.461 1 93.44 74 THR A C 1
ATOM 577 O O . THR A 1 74 ? 16.203 10.242 -7.699 1 93.44 74 THR A O 1
ATOM 580 N N . THR A 1 75 ? 17.25 9.219 -9.367 1 88.5 75 THR A N 1
ATOM 581 C CA . THR A 1 75 ? 18.125 10.359 -9.602 1 88.5 75 THR A CA 1
ATOM 582 C C . THR A 1 75 ? 17.422 11.414 -10.453 1 88.5 75 THR A C 1
ATOM 584 O O . THR A 1 75 ? 17.766 12.594 -10.391 1 88.5 75 THR A O 1
ATOM 587 N N . ARG A 1 76 ? 16.516 10.961 -11.234 1 86.31 76 ARG A N 1
ATOM 588 C CA . ARG A 1 76 ? 15.727 11.859 -12.062 1 86.31 76 ARG A CA 1
ATOM 589 C C . ARG A 1 76 ? 14.234 11.664 -11.82 1 86.31 76 ARG A C 1
ATOM 591 O O . ARG A 1 76 ? 13.625 10.742 -12.375 1 86.31 76 ARG A O 1
ATOM 598 N N . ASN A 1 77 ? 13.711 12.562 -11.156 1 86.38 77 ASN A N 1
ATOM 599 C CA . ASN A 1 77 ? 12.297 12.5 -10.812 1 86.38 77 ASN A CA 1
ATOM 600 C C . ASN A 1 77 ? 11.422 12.984 -11.969 1 86.38 77 ASN A C 1
ATOM 602 O O . ASN A 1 77 ? 11.477 14.156 -12.352 1 86.38 77 ASN A O 1
ATOM 606 N N . THR A 1 78 ? 10.609 12.109 -12.453 1 84 78 THR A N 1
ATOM 607 C CA . THR A 1 78 ? 9.75 12.453 -13.586 1 84 78 THR A CA 1
ATOM 608 C C . THR A 1 78 ? 8.281 12.344 -13.203 1 84 78 THR A C 1
ATOM 610 O O . THR A 1 78 ? 7.414 12.203 -14.062 1 84 78 THR A O 1
ATOM 613 N N . ASP A 1 79 ? 8.008 12.289 -11.969 1 83.31 79 ASP A N 1
ATOM 614 C CA . ASP A 1 79 ? 6.648 12.367 -11.445 1 83.31 79 ASP A CA 1
ATOM 615 C C . ASP A 1 79 ? 6.004 13.711 -11.789 1 83.31 79 ASP A C 1
ATOM 617 O O . ASP A 1 79 ? 6.625 14.766 -11.625 1 83.31 79 ASP A O 1
ATOM 621 N N . ALA A 1 80 ? 4.812 13.688 -12.195 1 78.44 80 ALA A N 1
ATOM 622 C CA . ALA A 1 80 ? 4.121 14.883 -12.664 1 78.44 80 ALA A CA 1
ATOM 623 C C . ALA A 1 80 ? 4.012 15.922 -11.555 1 78.44 80 ALA A C 1
ATOM 625 O O . ALA A 1 80 ? 4.059 17.125 -11.812 1 78.44 80 ALA A O 1
ATOM 626 N N . ASN A 1 81 ? 3.871 15.484 -10.344 1 82.44 81 ASN A N 1
ATOM 627 C CA . ASN A 1 81 ? 3.695 16.406 -9.227 1 82.44 81 ASN A CA 1
ATOM 628 C C . ASN A 1 81 ? 5.008 16.641 -8.484 1 82.44 81 ASN A C 1
ATOM 630 O O . ASN A 1 81 ? 5.031 17.312 -7.449 1 82.44 81 ASN A O 1
ATOM 634 N N . ALA A 1 82 ? 6.09 16.047 -8.938 1 83.19 82 ALA A N 1
ATOM 635 C CA . ALA A 1 82 ? 7.441 16.188 -8.398 1 83.19 82 ALA A CA 1
ATOM 636 C C . ALA A 1 82 ? 7.496 15.742 -6.938 1 83.19 82 ALA A C 1
ATOM 638 O O . ALA A 1 82 ? 8.18 16.359 -6.121 1 83.19 82 ALA A O 1
ATOM 639 N N . THR A 1 83 ? 6.656 14.805 -6.652 1 83.88 83 THR A N 1
ATOM 640 C CA . THR A 1 83 ? 6.723 14.266 -5.297 1 83.88 83 THR A CA 1
ATOM 641 C C . THR A 1 83 ? 8.094 13.641 -5.027 1 83.88 83 THR A C 1
ATOM 643 O O . THR A 1 83 ? 8.609 12.883 -5.852 1 83.88 83 THR A O 1
ATOM 646 N N . ASN A 1 84 ? 8.633 14.047 -3.93 1 94.19 84 ASN A N 1
ATOM 647 C CA . ASN A 1 84 ? 10.016 13.68 -3.609 1 94.19 84 ASN A CA 1
ATOM 648 C C . ASN A 1 84 ? 10.078 12.375 -2.826 1 94.19 84 ASN A C 1
ATOM 650 O O . ASN A 1 84 ? 10.477 12.367 -1.659 1 94.19 84 ASN A O 1
ATOM 654 N N . PHE A 1 85 ? 9.977 11.289 -3.535 1 97.25 85 PHE A N 1
ATOM 655 C CA . PHE A 1 85 ? 10 9.961 -2.938 1 97.25 85 PHE A CA 1
ATOM 656 C C . PHE A 1 85 ? 11.43 9.523 -2.631 1 97.25 85 PHE A C 1
ATOM 658 O O . PHE A 1 85 ? 12.328 9.727 -3.441 1 97.25 85 PHE A O 1
ATOM 665 N N . TYR A 1 86 ? 11.562 9.023 -1.487 1 98 86 TYR A N 1
ATOM 666 C CA . TYR A 1 86 ? 12.773 8.32 -1.088 1 98 86 TYR A CA 1
ATOM 667 C C . TYR A 1 86 ? 12.57 6.809 -1.123 1 98 86 TYR A C 1
ATOM 669 O O . TYR A 1 86 ? 11.445 6.336 -1.293 1 98 86 TYR A O 1
ATOM 677 N N . VAL A 1 87 ? 13.672 6.062 -1.039 1 97.75 87 VAL A N 1
ATOM 678 C CA . VAL A 1 87 ? 13.594 4.605 -1.002 1 97.75 87 VAL A CA 1
ATOM 679 C C . VAL A 1 87 ? 12.727 4.164 0.173 1 97.75 87 VAL A C 1
ATOM 681 O O . VAL A 1 87 ? 12.805 4.734 1.263 1 97.75 87 VAL A O 1
ATOM 684 N N . SER A 1 88 ? 11.836 3.219 -0.133 1 98.25 88 SER A N 1
ATOM 685 C CA . SER A 1 88 ? 10.953 2.711 0.912 1 98.25 88 SER A CA 1
ATOM 686 C C . SER A 1 88 ? 11.742 2.004 2.008 1 98.25 88 SER A C 1
ATOM 688 O O . SER A 1 88 ? 12.93 1.707 1.835 1 98.25 88 SER A O 1
ATOM 690 N N . THR A 1 89 ? 11.039 1.781 3.172 1 98.12 89 THR A N 1
ATOM 691 C CA . THR A 1 89 ? 11.836 1.292 4.293 1 98.12 89 THR A CA 1
ATOM 692 C C . THR A 1 89 ? 10.953 0.563 5.305 1 98.12 89 THR A C 1
ATOM 694 O O . THR A 1 89 ? 9.734 0.712 5.289 1 98.12 89 THR A O 1
ATOM 697 N N . ASP A 1 90 ? 11.539 -0.314 6.125 1 97.94 90 ASP A N 1
ATOM 698 C CA . ASP A 1 90 ? 11.008 -0.964 7.324 1 97.94 90 ASP A CA 1
ATOM 699 C C . ASP A 1 90 ? 11.977 -0.819 8.5 1 97.94 90 ASP A C 1
ATOM 701 O O . ASP A 1 90 ? 13.195 -0.855 8.312 1 97.94 90 ASP A O 1
ATOM 705 N N . PHE A 1 91 ? 11.398 -0.594 9.648 1 98.38 91 PHE A N 1
ATOM 706 C CA . PHE A 1 91 ? 12.203 -0.718 10.859 1 98.38 91 PHE A CA 1
ATOM 707 C C . PHE A 1 91 ? 12.469 -2.182 11.188 1 98.38 91 PHE A C 1
ATOM 709 O O . PHE A 1 91 ? 11.531 -2.947 11.43 1 98.38 91 PHE A O 1
ATOM 716 N N . LEU A 1 92 ? 13.633 -2.578 11.18 1 96.62 92 LEU A N 1
ATOM 717 C CA . LEU A 1 92 ? 13.984 -3.992 11.266 1 96.62 92 LEU A CA 1
ATOM 718 C C . LEU A 1 92 ? 13.812 -4.508 12.688 1 96.62 92 LEU A C 1
ATOM 720 O O . LEU A 1 92 ? 13.227 -5.574 12.906 1 96.62 92 LEU A O 1
ATOM 724 N N . PRO A 1 93 ? 14.281 -3.562 13.625 1 91.38 93 PRO A N 1
ATOM 725 C CA . PRO A 1 93 ? 14.086 -4.035 15 1 91.38 93 PRO A CA 1
ATOM 726 C C . PRO A 1 93 ? 12.609 -4.055 15.406 1 91.38 93 PRO A C 1
ATOM 728 O O . PRO A 1 93 ? 11.898 -3.07 15.195 1 91.38 93 PRO A O 1
ATOM 731 N N . GLY A 1 94 ? 11.969 -5.191 15.438 1 89.06 94 GLY A N 1
ATOM 732 C CA . GLY A 1 94 ? 10.633 -5.254 16.016 1 89.06 94 GLY A CA 1
ATOM 733 C C . GLY A 1 94 ? 9.555 -5.531 14.984 1 89.06 94 GLY A C 1
ATOM 734 O O . GLY A 1 94 ? 8.359 -5.445 15.289 1 89.06 94 GLY A O 1
ATOM 735 N N . THR A 1 95 ? 10.008 -5.566 13.781 1 94.06 95 THR A N 1
ATOM 736 C CA . THR A 1 95 ? 9.023 -5.887 12.758 1 94.06 95 THR A CA 1
ATOM 737 C C . THR A 1 95 ? 9.266 -7.285 12.195 1 94.06 95 THR A C 1
ATOM 739 O O . THR A 1 95 ? 10.328 -7.867 12.398 1 94.06 95 THR A O 1
ATOM 742 N N . SER A 1 96 ? 8.289 -7.828 11.625 1 92.5 96 SER A N 1
ATOM 743 C CA . SER A 1 96 ? 8.398 -9.109 10.93 1 92.5 96 SER A CA 1
ATOM 744 C C . SER A 1 96 ? 8.648 -8.914 9.445 1 92.5 96 SER A C 1
ATOM 746 O O . SER A 1 96 ? 9.773 -8.586 9.039 1 92.5 96 SER A O 1
ATOM 748 N N . THR A 1 97 ? 7.66 -8.938 8.602 1 92.5 97 THR A N 1
ATOM 749 C CA . THR A 1 97 ? 7.855 -8.727 7.176 1 92.5 97 THR A CA 1
ATOM 750 C C . THR A 1 97 ? 7.797 -7.242 6.832 1 92.5 97 THR A C 1
ATOM 752 O O . THR A 1 97 ? 8.203 -6.832 5.746 1 92.5 97 THR A O 1
ATOM 755 N N . GLY A 1 98 ? 7.305 -6.457 7.773 1 96.25 98 GLY A N 1
ATOM 756 C CA . GLY A 1 98 ? 7.277 -5.012 7.613 1 96.25 98 GLY A CA 1
ATOM 757 C C . GLY A 1 98 ? 5.965 -4.5 7.043 1 96.25 98 GLY A C 1
ATOM 758 O O . GLY A 1 98 ? 5.684 -3.303 7.102 1 96.25 98 GLY A O 1
ATOM 759 N N . VAL A 1 99 ? 5.105 -5.355 6.574 1 97.31 99 VAL A N 1
ATOM 760 C CA . VAL A 1 99 ? 4.02 -4.906 5.707 1 97.31 99 VAL A CA 1
ATOM 761 C C . VAL A 1 99 ? 2.736 -4.766 6.52 1 97.31 99 VAL A C 1
ATOM 763 O O . VAL A 1 99 ? 1.815 -4.047 6.117 1 97.31 99 VAL A O 1
ATOM 766 N N . SER A 1 100 ? 2.592 -5.391 7.676 1 98 100 SER A N 1
ATOM 767 C CA . SER A 1 100 ? 1.373 -5.309 8.477 1 98 100 SER A CA 1
ATOM 768 C C . SER A 1 100 ? 1.146 -3.889 8.992 1 98 100 SER A C 1
ATOM 770 O O . SER A 1 100 ? 2.064 -3.066 8.984 1 98 100 SER A O 1
ATOM 772 N N . ALA A 1 101 ? -0.092 -3.646 9.445 1 98.81 101 ALA A N 1
ATOM 773 C CA . ALA A 1 101 ? -0.369 -2.342 10.039 1 98.81 101 ALA A CA 1
ATOM 774 C C . ALA A 1 101 ? 0.52 -2.092 11.25 1 98.81 101 ALA A C 1
ATOM 776 O O . ALA A 1 101 ? 1.043 -0.988 11.43 1 98.81 101 ALA A O 1
ATOM 777 N N . ALA A 1 102 ? 0.626 -3.068 12.078 1 98.69 102 ALA A N 1
ATOM 778 C CA . ALA A 1 102 ? 1.458 -2.941 13.273 1 98.69 102 ALA A CA 1
ATOM 779 C C . ALA A 1 102 ? 2.908 -2.646 12.898 1 98.69 102 ALA A C 1
ATOM 781 O O . ALA A 1 102 ? 3.553 -1.794 13.516 1 98.69 102 ALA A O 1
ATOM 782 N N . ASP A 1 103 ? 3.453 -3.404 11.969 1 98.44 103 ASP A N 1
ATOM 783 C CA . ASP A 1 103 ? 4.836 -3.211 11.539 1 98.44 103 ASP A CA 1
ATOM 784 C C . ASP A 1 103 ? 5.035 -1.816 10.945 1 98.44 103 ASP A C 1
ATOM 786 O O . ASP A 1 103 ? 6.039 -1.156 11.227 1 98.44 103 ASP A O 1
ATOM 790 N N . ARG A 1 104 ? 4.074 -1.341 10.078 1 98.75 104 ARG A N 1
ATOM 791 C CA . ARG A 1 104 ? 4.191 -0.025 9.453 1 98.75 104 ARG A CA 1
ATOM 792 C C . ARG A 1 104 ? 4.055 1.083 10.492 1 98.75 104 ARG A C 1
ATOM 794 O O . ARG A 1 104 ? 4.73 2.111 10.406 1 98.75 104 ARG A O 1
ATOM 801 N N . ALA A 1 105 ? 3.244 0.881 11.5 1 98.88 105 ALA A N 1
ATOM 802 C CA . ALA A 1 105 ? 3.145 1.834 12.602 1 98.88 105 ALA A CA 1
ATOM 803 C C . ALA A 1 105 ? 4.449 1.9 13.391 1 98.88 105 ALA A C 1
ATOM 805 O O . ALA A 1 105 ? 4.914 2.986 13.742 1 98.88 105 ALA A O 1
ATOM 806 N N . THR A 1 106 ? 4.977 0.764 13.648 1 98.75 106 THR A N 1
ATOM 807 C CA . THR A 1 106 ? 6.246 0.685 14.359 1 98.75 106 THR A CA 1
ATOM 808 C C . THR A 1 106 ? 7.348 1.4 13.586 1 98.75 106 THR A C 1
ATOM 810 O O . THR A 1 106 ? 8.141 2.145 14.164 1 98.75 106 THR A O 1
ATOM 813 N N . THR A 1 107 ? 7.398 1.167 12.297 1 98.75 107 THR A N 1
ATOM 814 C CA . THR A 1 107 ? 8.383 1.822 11.445 1 98.75 107 THR A CA 1
ATOM 815 C C . THR A 1 107 ? 8.211 3.338 11.484 1 98.75 107 THR A C 1
ATOM 817 O O . THR A 1 107 ? 9.195 4.078 11.562 1 98.75 107 THR A O 1
ATOM 820 N N . ALA A 1 108 ? 6.961 3.77 11.445 1 98.88 108 ALA A N 1
ATOM 821 C CA . ALA A 1 108 ? 6.676 5.199 11.484 1 98.88 108 ALA A CA 1
ATOM 822 C C . ALA A 1 108 ? 7.191 5.824 12.773 1 98.88 108 ALA A C 1
ATOM 824 O O . ALA A 1 108 ? 7.859 6.859 12.75 1 98.88 108 ALA A O 1
ATOM 825 N N . ARG A 1 109 ? 6.898 5.211 13.859 1 98.81 109 ARG A N 1
ATOM 826 C CA . ARG A 1 109 ? 7.359 5.727 15.141 1 98.81 109 ARG A CA 1
ATOM 827 C C . ARG A 1 109 ? 8.883 5.695 15.234 1 98.81 109 ARG A C 1
ATOM 829 O O . ARG A 1 109 ? 9.492 6.602 15.805 1 98.81 109 ARG A O 1
ATOM 836 N N . ALA A 1 110 ? 9.469 4.699 14.711 1 98.75 110 ALA A N 1
ATOM 837 C CA . ALA A 1 110 ? 10.914 4.539 14.781 1 98.75 110 ALA A CA 1
ATOM 838 C C . ALA A 1 110 ? 11.625 5.672 14.047 1 98.75 110 ALA A C 1
ATOM 840 O O . ALA A 1 110 ? 12.727 6.082 14.43 1 98.75 110 ALA A O 1
ATOM 841 N N . LEU A 1 111 ? 11.008 6.219 13.008 1 98.69 111 LEU A N 1
ATOM 842 C CA . LEU A 1 111 ? 11.586 7.301 12.219 1 98.69 111 LEU A CA 1
ATOM 843 C C . LEU A 1 111 ? 11.539 8.617 12.984 1 98.69 111 LEU A C 1
ATOM 845 O O . LEU A 1 111 ? 12.156 9.602 12.578 1 98.69 111 LEU A O 1
ATOM 849 N N . CYS A 1 112 ? 10.883 8.633 14.078 1 98.75 112 CYS A N 1
ATOM 850 C CA . CYS A 1 112 ? 10.812 9.82 14.922 1 98.75 112 CYS A CA 1
ATOM 851 C C . CYS A 1 112 ? 11.961 9.859 15.914 1 98.75 112 CYS A C 1
ATOM 853 O O . CYS A 1 112 ? 12.273 10.906 16.484 1 98.75 112 CYS A O 1
ATOM 855 N N . ASP A 1 113 ? 12.562 8.719 16.219 1 98.31 113 ASP A N 1
ATOM 856 C CA . ASP A 1 113 ? 13.594 8.609 17.25 1 98.31 113 ASP A CA 1
ATOM 857 C C . ASP A 1 113 ? 14.984 8.656 16.625 1 98.31 113 ASP A C 1
ATOM 859 O O . ASP A 1 113 ? 15.477 7.652 16.109 1 98.31 113 ASP A O 1
ATOM 863 N N . LEU A 1 114 ? 15.742 9.672 16.844 1 98.12 114 LEU A N 1
ATOM 864 C CA . LEU A 1 114 ? 17.047 9.898 16.219 1 98.12 114 LEU A CA 1
ATOM 865 C C . LEU A 1 114 ? 18.109 9.039 16.875 1 98.12 114 LEU A C 1
ATOM 867 O O . LEU A 1 114 ? 19.25 9 16.422 1 98.12 114 LEU A O 1
ATOM 871 N N . LYS A 1 115 ? 17.734 8.297 17.891 1 98.25 115 LYS A N 1
ATOM 872 C CA . LYS A 1 115 ? 18.672 7.34 18.469 1 98.25 115 LYS A CA 1
ATOM 873 C C . LYS A 1 115 ? 18.828 6.105 17.594 1 98.25 115 LYS A C 1
ATOM 875 O O . LYS A 1 115 ? 19.797 5.367 17.703 1 98.25 115 LYS A O 1
ATOM 880 N N . ASN A 1 116 ? 17.844 5.832 16.766 1 98.25 116 ASN A N 1
ATOM 881 C CA . ASN A 1 116 ? 17.969 4.738 15.812 1 98.25 116 ASN A CA 1
ATOM 882 C C . ASN A 1 116 ? 18.984 5.047 14.727 1 98.25 116 ASN A C 1
ATOM 884 O O . ASN A 1 116 ? 19.281 6.215 14.461 1 98.25 116 ASN A O 1
ATOM 888 N N . GLN A 1 117 ? 19.516 4.008 14.133 1 98.12 117 GLN A N 1
ATOM 889 C CA . GLN A 1 117 ? 20.609 4.152 13.188 1 98.12 117 GLN A CA 1
ATOM 890 C C . GLN A 1 117 ? 20.203 3.688 11.789 1 98.12 117 GLN A C 1
ATOM 892 O O . GLN A 1 117 ? 19.188 2.994 11.633 1 98.12 117 GLN A O 1
ATOM 897 N N . ALA A 1 118 ? 20.969 4 10.812 1 97.88 118 ALA A N 1
ATOM 898 C CA . ALA A 1 118 ? 20.719 3.646 9.422 1 97.88 118 ALA A CA 1
ATOM 899 C C . ALA A 1 118 ? 20.547 2.137 9.258 1 97.88 118 ALA A C 1
ATOM 901 O O . ALA A 1 118 ? 19.703 1.675 8.492 1 97.88 118 ALA A O 1
ATOM 902 N N . LYS A 1 119 ? 21.328 1.366 9.945 1 96.81 119 LYS A N 1
ATOM 903 C CA . LYS A 1 119 ? 21.328 -0.088 9.82 1 96.81 119 LYS A CA 1
ATOM 904 C C . LYS A 1 119 ? 20.016 -0.688 10.344 1 96.81 119 LYS A C 1
ATOM 906 O O . LYS A 1 119 ? 19.703 -1.846 10.062 1 96.81 119 LYS A O 1
ATOM 911 N N . ASP A 1 120 ? 19.344 0.112 11.133 1 97.88 120 ASP A N 1
ATOM 912 C CA . ASP A 1 120 ? 18.109 -0.373 11.727 1 97.88 120 ASP A CA 1
ATOM 913 C C . ASP A 1 120 ? 16.953 -0.298 10.734 1 97.88 120 ASP A C 1
ATOM 915 O O . ASP A 1 120 ? 15.844 -0.756 11.023 1 97.88 120 ASP A O 1
ATOM 919 N N . PHE A 1 121 ? 17.156 0.252 9.555 1 97.81 121 PHE A N 1
ATOM 920 C CA . PHE A 1 121 ? 16.109 0.443 8.562 1 97.81 121 PHE A CA 1
ATOM 921 C C . PHE A 1 121 ? 16.453 -0.264 7.258 1 97.81 121 PHE A C 1
ATOM 923 O O . PHE A 1 121 ? 17.578 -0.121 6.754 1 97.81 121 PHE A O 1
ATOM 930 N N . SER A 1 122 ? 15.539 -0.944 6.77 1 97.12 122 SER A N 1
ATOM 931 C CA . SER A 1 122 ? 15.75 -1.652 5.508 1 97.12 122 SER A CA 1
ATOM 932 C C . SER A 1 122 ? 15.641 -0.708 4.316 1 97.12 122 SER A C 1
ATOM 934 O O . SER A 1 122 ? 15.039 0.365 4.422 1 97.12 122 SER A O 1
ATOM 936 N N . LYS A 1 123 ? 16.219 -1.051 3.281 1 96.19 123 LYS A N 1
ATOM 937 C CA . LYS A 1 123 ? 16.047 -0.511 1.936 1 96.19 123 LYS A CA 1
ATOM 938 C C . LYS A 1 123 ? 15.922 -1.631 0.905 1 96.19 123 LYS A C 1
ATOM 940 O O . LYS A 1 123 ? 16.875 -2.371 0.674 1 96.19 123 LYS A O 1
ATOM 945 N N . PRO A 1 124 ? 14.789 -1.801 0.298 1 96.62 124 PRO A N 1
ATOM 946 C CA . PRO A 1 124 ? 13.5 -1.112 0.426 1 96.62 124 PRO A CA 1
ATOM 947 C C . PRO A 1 124 ? 12.641 -1.672 1.558 1 96.62 124 PRO A C 1
ATOM 949 O O . PRO A 1 124 ? 13.141 -2.428 2.398 1 96.62 124 PRO A O 1
ATOM 952 N N . GLY A 1 125 ? 11.359 -1.222 1.581 1 97 125 GLY A N 1
ATOM 953 C CA . GLY A 1 125 ? 10.398 -1.706 2.561 1 97 125 GLY A CA 1
ATOM 954 C C . GLY A 1 125 ? 8.961 -1.357 2.211 1 97 125 GLY A C 1
ATOM 955 O O . GLY A 1 125 ? 8.562 -1.438 1.048 1 97 125 GLY A O 1
ATOM 956 N N . HIS A 1 126 ? 8.18 -1.064 3.318 1 98.19 126 HIS A N 1
ATOM 957 C CA . HIS A 1 126 ? 6.746 -1.022 3.064 1 98.19 126 HIS A CA 1
ATOM 958 C C . HIS A 1 126 ? 6.141 0.294 3.539 1 98.19 126 HIS A C 1
ATOM 960 O O . HIS A 1 126 ? 4.918 0.451 3.553 1 98.19 126 HIS A O 1
ATOM 966 N N . LEU A 1 127 ? 6.984 1.171 3.998 1 98.5 127 LEU A N 1
ATOM 967 C CA . LEU A 1 127 ? 6.637 2.578 4.168 1 98.5 127 LEU A CA 1
ATOM 968 C C . LEU A 1 127 ? 7.367 3.443 3.146 1 98.5 127 LEU A C 1
ATOM 970 O O . LEU A 1 127 ? 8.516 3.164 2.799 1 98.5 127 LEU A O 1
ATOM 974 N N . PHE A 1 128 ? 6.688 4.516 2.77 1 98.75 128 PHE A N 1
ATOM 975 C CA . PHE A 1 128 ? 7.211 5.266 1.635 1 98.75 128 PHE A CA 1
ATOM 976 C C . PHE A 1 128 ? 7.531 6.699 2.037 1 98.75 128 PHE A C 1
ATOM 978 O O . PHE A 1 128 ? 6.652 7.562 2.035 1 98.75 128 PHE A O 1
ATOM 985 N N . PRO A 1 129 ? 8.828 6.992 2.277 1 98.81 129 PRO A N 1
ATOM 986 C CA . PRO A 1 129 ? 9.227 8.32 2.76 1 98.81 129 PRO A CA 1
ATOM 987 C C . PRO A 1 129 ? 9.109 9.398 1.684 1 98.81 129 PRO A C 1
ATOM 989 O O . PRO A 1 129 ? 9.422 9.148 0.517 1 98.81 129 PRO A O 1
ATOM 992 N N . LEU A 1 130 ? 8.648 10.469 2.068 1 98.81 130 LEU A N 1
ATOM 993 C CA . LEU A 1 130 ? 8.586 11.688 1.271 1 98.81 130 LEU A CA 1
ATOM 994 C C . LEU A 1 130 ? 9.383 12.812 1.93 1 98.81 130 LEU A C 1
ATOM 996 O O . LEU A 1 130 ? 9.203 13.094 3.117 1 98.81 130 LEU A O 1
ATOM 1000 N N . CYS A 1 131 ? 10.18 13.43 1.188 1 98.56 131 CYS A N 1
ATOM 1001 C CA . CYS A 1 131 ? 10.984 14.531 1.708 1 98.56 131 CYS A CA 1
ATOM 1002 C C . CYS A 1 131 ? 10.266 15.859 1.521 1 98.56 131 CYS A C 1
ATOM 1004 O O . CYS A 1 131 ? 10.031 16.297 0.391 1 98.56 131 CYS A O 1
ATOM 1006 N N . ALA A 1 132 ? 10.008 16.484 2.557 1 98.25 132 ALA A N 1
ATOM 1007 C CA . ALA A 1 132 ? 9.297 17.766 2.506 1 98.25 132 ALA A CA 1
ATOM 1008 C C . ALA A 1 132 ? 10.242 18.906 2.162 1 98.25 132 ALA A C 1
ATOM 1010 O O . ALA A 1 132 ? 11.414 18.891 2.553 1 98.25 132 ALA A O 1
ATOM 1011 N N . ARG A 1 133 ? 9.688 19.859 1.449 1 97.38 133 ARG A N 1
ATOM 1012 C CA . ARG A 1 133 ? 10.383 21.141 1.348 1 97.38 133 ARG A CA 1
ATOM 1013 C C . ARG A 1 133 ? 10.336 21.891 2.672 1 97.38 133 ARG A C 1
ATOM 1015 O O . ARG A 1 133 ? 9.297 21.922 3.336 1 97.38 133 ARG A O 1
ATOM 1022 N N . THR A 1 134 ? 11.406 22.562 3.014 1 96.75 134 THR A N 1
ATOM 1023 C CA . THR A 1 134 ? 11.531 23.172 4.332 1 96.75 134 THR A CA 1
ATOM 1024 C C . THR A 1 134 ? 10.578 24.344 4.469 1 96.75 134 THR A C 1
ATOM 1026 O O . THR A 1 134 ? 10.164 24.703 5.578 1 96.75 134 THR A O 1
ATOM 1029 N N . GLY A 1 135 ? 10.219 24.922 3.348 1 97.94 135 GLY A N 1
ATOM 1030 C CA . GLY A 1 135 ? 9.273 26.016 3.367 1 97.94 135 GLY A CA 1
ATOM 1031 C C . GLY A 1 135 ? 7.832 25.562 3.529 1 97.94 135 GLY A C 1
ATOM 1032 O O . GLY A 1 135 ? 6.934 26.391 3.689 1 97.94 135 GLY A O 1
ATOM 1033 N N . GLY A 1 136 ? 7.641 24.312 3.57 1 98.19 136 GLY A N 1
ATOM 1034 C CA . GLY A 1 136 ? 6.293 23.781 3.713 1 98.19 136 GLY A CA 1
ATOM 1035 C C . GLY A 1 136 ? 5.391 24.125 2.545 1 98.19 136 GLY A C 1
ATOM 1036 O O . GLY A 1 136 ? 5.836 24.156 1.394 1 98.19 136 GLY A O 1
ATOM 1037 N N . VAL A 1 137 ? 4.117 24.344 2.83 1 98.44 137 VAL A N 1
ATOM 1038 C CA . VAL A 1 137 ? 3.104 24.578 1.809 1 98.44 137 VAL A CA 1
ATOM 1039 C C . VAL A 1 137 ? 3.359 25.922 1.124 1 98.44 137 VAL A C 1
ATOM 1041 O O . VAL A 1 137 ? 2.832 26.188 0.04 1 98.44 137 VAL A O 1
ATOM 1044 N N . LEU A 1 138 ? 4.105 26.797 1.726 1 98.44 138 LEU A N 1
ATOM 1045 C CA . LEU A 1 138 ? 4.434 28.078 1.099 1 98.44 138 LEU A CA 1
ATOM 1046 C C . LEU A 1 138 ? 5.414 27.875 -0.053 1 98.44 138 LEU A C 1
ATOM 1048 O O . LEU A 1 138 ? 5.477 28.703 -0.969 1 98.44 138 LEU A O 1
ATOM 1052 N N . GLU A 1 139 ? 6.176 26.844 -0.02 1 97.44 139 GLU A N 1
ATOM 1053 C CA . GLU A 1 139 ? 7.117 26.5 -1.084 1 97.44 139 GLU A CA 1
ATOM 1054 C C . GLU A 1 139 ? 6.492 25.547 -2.094 1 97.44 139 GLU A C 1
ATOM 1056 O O . GLU A 1 139 ? 6.672 25.703 -3.303 1 97.44 139 GLU A O 1
ATOM 1061 N N . ARG A 1 140 ? 5.812 24.562 -1.656 1 95.88 140 ARG A N 1
ATOM 1062 C CA . ARG A 1 140 ? 5.098 23.578 -2.475 1 95.88 140 ARG A CA 1
ATOM 1063 C C . ARG A 1 140 ? 3.742 23.234 -1.867 1 95.88 140 ARG A C 1
ATOM 1065 O O . ARG A 1 140 ? 3.67 22.672 -0.774 1 95.88 140 ARG A O 1
ATOM 1072 N N . PRO A 1 141 ? 2.674 23.594 -2.545 1 96.75 141 PRO A N 1
ATOM 1073 C CA . PRO A 1 141 ? 1.331 23.438 -1.98 1 96.75 141 PRO A CA 1
ATOM 1074 C C . PRO A 1 141 ? 0.793 22.016 -2.129 1 96.75 141 PRO A C 1
ATOM 1076 O O . PRO A 1 141 ? -0.32 21.812 -2.623 1 96.75 141 PRO A O 1
ATOM 1079 N N . GLY A 1 142 ? 1.48 21.047 -1.573 1 96.56 142 GLY A N 1
ATOM 1080 C CA . GLY A 1 142 ? 1.102 19.656 -1.688 1 96.56 142 GLY A CA 1
ATOM 1081 C C . GLY A 1 142 ? 0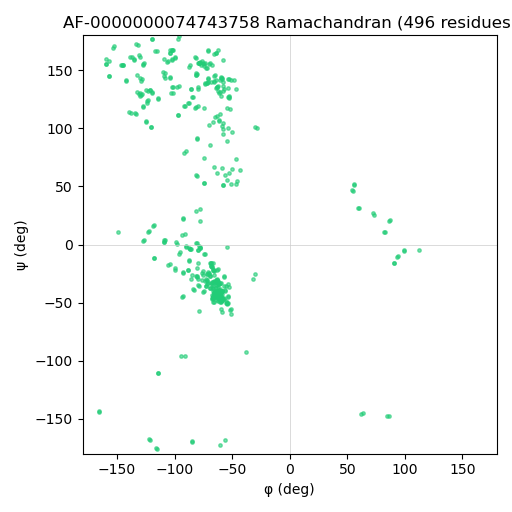.822 19 -0.347 1 96.56 142 GLY A C 1
ATOM 1082 O O . GLY A 1 142 ? 0.935 19.641 0.699 1 96.56 142 GLY A O 1
ATOM 1083 N N . HIS A 1 143 ? 0.418 17.781 -0.4 1 98.5 143 HIS A N 1
ATOM 1084 C CA . HIS A 1 143 ? 0.055 17.031 0.799 1 98.5 143 HIS A CA 1
ATOM 1085 C C . HIS A 1 143 ? 1.282 16.734 1.654 1 98.5 143 HIS A C 1
ATOM 1087 O O . HIS A 1 143 ? 1.194 16.703 2.885 1 98.5 143 HIS A O 1
ATOM 1093 N N . THR A 1 144 ? 2.42 16.453 1.013 1 98.56 144 THR A N 1
ATOM 1094 C CA . THR A 1 144 ? 3.664 16.234 1.744 1 98.56 144 THR A CA 1
ATOM 1095 C C . THR A 1 144 ? 3.957 17.422 2.666 1 98.56 144 THR A C 1
ATOM 1097 O O . THR A 1 144 ? 4.168 17.234 3.867 1 98.56 144 THR A O 1
ATOM 1100 N N . GLU A 1 145 ? 3.898 18.578 2.084 1 98.62 145 GLU A N 1
ATOM 1101 C CA . GLU A 1 145 ? 4.203 19.797 2.82 1 98.62 145 GLU A CA 1
ATOM 1102 C C . GLU A 1 145 ? 3.102 20.125 3.824 1 98.62 145 GLU A C 1
ATOM 1104 O O . GLU A 1 145 ? 3.375 20.672 4.898 1 98.62 145 GLU A O 1
ATOM 1109 N N . SER A 1 146 ? 1.856 19.797 3.477 1 98.81 146 SER A N 1
ATOM 1110 C CA . SER A 1 146 ? 0.762 19.969 4.426 1 98.81 146 SER A CA 1
ATOM 1111 C C . SER A 1 146 ? 0.998 19.156 5.695 1 98.81 146 SER A C 1
ATOM 1113 O O . SER A 1 146 ? 0.825 19.656 6.805 1 98.81 146 SER A O 1
ATOM 1115 N N . THR A 1 147 ? 1.37 17.938 5.535 1 98.94 147 THR A N 1
ATOM 1116 C CA . THR A 1 147 ? 1.636 17.047 6.656 1 98.94 147 THR A CA 1
ATOM 1117 C C . THR A 1 147 ? 2.805 17.562 7.492 1 98.94 147 THR A C 1
ATOM 1119 O O . THR A 1 147 ? 2.74 17.562 8.727 1 98.94 147 THR A O 1
ATOM 1122 N N . TYR A 1 148 ? 3.824 18 6.836 1 98.81 148 TYR A N 1
ATOM 1123 C CA . TYR A 1 148 ? 5.004 18.578 7.469 1 98.81 148 TYR A CA 1
ATOM 1124 C C . TYR A 1 148 ? 4.633 19.797 8.297 1 98.81 148 TYR A C 1
ATOM 1126 O O . TYR A 1 148 ? 5.023 19.906 9.461 1 98.81 148 TYR A O 1
ATOM 1134 N N . ASP A 1 149 ? 3.887 20.703 7.73 1 98.94 149 ASP A N 1
ATOM 1135 C CA . ASP A 1 149 ? 3.486 21.938 8.398 1 98.94 149 ASP A CA 1
ATOM 1136 C C . ASP A 1 149 ? 2.549 21.641 9.57 1 98.94 149 ASP A C 1
ATOM 1138 O O . ASP A 1 149 ? 2.588 22.344 10.586 1 98.94 149 ASP A O 1
ATOM 1142 N N . PHE A 1 150 ? 1.679 20.672 9.406 1 98.88 150 PHE A N 1
ATOM 1143 C CA . PHE A 1 150 ? 0.809 20.312 10.523 1 98.88 150 PHE A CA 1
ATOM 1144 C C . PHE A 1 150 ? 1.629 19.891 11.734 1 98.88 150 PHE A C 1
ATOM 1146 O O . PHE A 1 150 ? 1.326 20.297 12.867 1 98.88 150 PHE A O 1
ATOM 1153 N N . CYS A 1 151 ? 2.609 19.062 11.531 1 98.81 151 CYS A N 1
ATOM 1154 C CA . CYS A 1 151 ? 3.479 18.656 12.625 1 98.81 151 CYS A CA 1
ATOM 1155 C C . CYS A 1 151 ? 4.129 19.875 13.289 1 98.81 151 CYS A C 1
ATOM 1157 O O . CYS A 1 151 ? 4.094 20.016 14.508 1 98.81 151 CYS A O 1
ATOM 1159 N N . ARG A 1 152 ? 4.645 20.766 12.492 1 98.56 152 ARG A N 1
ATOM 1160 C CA . ARG A 1 152 ? 5.34 21.938 13.008 1 98.56 152 ARG A CA 1
ATOM 1161 C C . ARG A 1 152 ? 4.379 22.875 13.727 1 98.56 152 ARG A C 1
ATOM 1163 O O . ARG A 1 152 ? 4.668 23.344 14.836 1 98.56 152 ARG A O 1
ATOM 1170 N N . LEU A 1 153 ? 3.27 23.109 13.094 1 98.75 153 LEU A N 1
ATOM 1171 C CA . LEU A 1 153 ? 2.266 23.984 13.688 1 98.75 153 LEU A CA 1
ATOM 1172 C C . LEU A 1 153 ? 1.788 23.438 15.023 1 98.75 153 LEU A C 1
ATOM 1174 O O . LEU A 1 153 ? 1.511 24.188 15.953 1 98.75 153 LEU A O 1
ATOM 1178 N N . ALA A 1 154 ? 1.751 22.156 15.125 1 98.06 154 ALA A N 1
ATOM 1179 C CA . ALA A 1 154 ? 1.239 21.516 16.328 1 98.06 154 ALA A CA 1
ATOM 1180 C C . ALA A 1 154 ? 2.342 21.344 17.375 1 98.06 154 ALA A C 1
ATOM 1182 O O . ALA A 1 154 ? 2.092 20.859 18.484 1 98.06 154 ALA A O 1
ATOM 1183 N N . GLY A 1 155 ? 3.557 21.719 17.062 1 97.69 155 GLY A N 1
ATOM 1184 C CA . GLY A 1 155 ? 4.676 21.594 17.984 1 97.69 155 GLY A CA 1
ATOM 1185 C C . GLY A 1 155 ? 5.129 20.156 18.172 1 97.69 155 GLY A C 1
ATOM 1186 O O . GLY A 1 155 ? 5.621 19.797 19.25 1 97.69 155 GLY A O 1
ATOM 1187 N N . LEU A 1 156 ? 4.918 19.359 17.219 1 98.38 156 LEU A N 1
ATOM 1188 C CA . LEU A 1 156 ? 5.289 17.953 17.266 1 98.38 156 LEU A CA 1
ATOM 1189 C C . LEU A 1 156 ? 6.559 17.688 16.469 1 98.38 156 LEU A C 1
ATOM 1191 O O . LEU A 1 156 ? 7.055 18.594 15.781 1 98.38 156 LEU A O 1
ATOM 1195 N N . ILE A 1 157 ? 7.129 16.453 16.672 1 98.5 157 ILE A N 1
ATOM 1196 C CA . ILE A 1 157 ? 8.211 16.031 15.781 1 98.5 157 ILE A CA 1
ATOM 1197 C C . ILE A 1 157 ? 7.762 16.141 14.328 1 98.5 157 ILE A C 1
ATOM 1199 O O . ILE A 1 157 ? 6.684 15.656 13.969 1 98.5 157 ILE A O 1
ATOM 1203 N N . PRO A 1 158 ? 8.516 16.812 13.508 1 98.44 158 PRO A N 1
ATOM 1204 C CA . PRO A 1 158 ? 8.047 17.062 12.141 1 98.44 158 PRO A CA 1
ATOM 1205 C C . PRO A 1 158 ? 8.117 15.812 11.258 1 98.44 158 PRO A C 1
ATOM 1207 O O . PRO A 1 158 ? 8.727 15.852 10.18 1 98.44 158 PRO A O 1
ATOM 1210 N N . VAL A 1 159 ? 7.582 14.781 11.641 1 98.94 159 VAL A N 1
ATOM 1211 C CA . VAL A 1 159 ? 7.402 13.508 10.945 1 98.94 159 VAL A CA 1
ATOM 1212 C C . VAL A 1 159 ? 5.93 13.094 11 1 98.94 159 VAL A C 1
ATOM 1214 O O . VAL A 1 159 ? 5.359 12.953 12.086 1 98.94 159 VAL A O 1
ATOM 1217 N N . GLY A 1 160 ? 5.297 12.969 9.859 1 98.94 160 GLY A N 1
ATOM 1218 C CA . GLY A 1 160 ? 3.887 12.609 9.789 1 98.94 160 GLY A CA 1
ATOM 1219 C C . GLY A 1 160 ? 3.592 11.555 8.742 1 98.94 160 GLY A C 1
ATOM 1220 O O . GLY A 1 160 ? 4.395 11.328 7.84 1 98.94 160 GLY A O 1
ATOM 1221 N N . VAL A 1 161 ? 2.504 10.898 8.898 1 98.88 161 VAL A N 1
ATOM 1222 C CA . VAL A 1 161 ? 2.02 9.875 7.977 1 98.88 161 VAL A CA 1
ATOM 1223 C C . VAL A 1 161 ? 0.885 10.445 7.129 1 98.88 161 VAL A C 1
ATOM 1225 O O . VAL A 1 161 ? 0.079 11.25 7.609 1 98.88 161 VAL A O 1
ATOM 1228 N N . LEU A 1 162 ? 0.841 10.062 5.898 1 98.88 162 LEU A N 1
ATOM 1229 C CA . LEU A 1 162 ? -0.27 10.453 5.039 1 98.88 162 LEU A CA 1
ATOM 1230 C C . LEU A 1 162 ? -0.623 9.336 4.062 1 98.88 162 LEU A C 1
ATOM 1232 O O . LEU A 1 162 ? 0.226 8.508 3.732 1 98.88 162 LEU A O 1
ATOM 1236 N N . ALA A 1 163 ? -1.816 9.273 3.605 1 98.75 163 ALA A N 1
ATOM 1237 C CA . ALA A 1 163 ? -2.311 8.344 2.592 1 98.75 163 ALA A CA 1
ATOM 1238 C C . ALA A 1 163 ? -3.559 8.891 1.907 1 98.75 163 ALA A C 1
ATOM 1240 O O . ALA A 1 163 ? -4.41 9.508 2.553 1 98.75 163 ALA A O 1
ATOM 1241 N N . GLU A 1 164 ? -3.697 8.625 0.66 1 98.44 164 GLU A N 1
ATOM 1242 C CA . GLU A 1 164 ? -4.777 9.195 -0.137 1 98.44 164 GLU A CA 1
ATOM 1243 C C . GLU A 1 164 ? -6.051 8.359 -0.023 1 98.44 164 GLU A C 1
ATOM 1245 O O . GLU A 1 164 ? -6.016 7.137 -0.198 1 98.44 164 GLU A O 1
ATOM 1250 N N . LEU A 1 165 ? -7.148 9 0.174 1 98.75 165 LEU A N 1
ATOM 1251 C CA . LEU A 1 165 ? -8.43 8.328 0.342 1 98.75 165 LEU A CA 1
ATOM 1252 C C . LEU A 1 165 ? -8.938 7.781 -0.989 1 98.75 165 LEU A C 1
ATOM 1254 O O . LEU A 1 165 ? -8.844 8.453 -2.018 1 98.75 165 LEU A O 1
ATOM 1258 N N . MET A 1 166 ? -9.469 6.602 -0.925 1 98.69 166 MET A N 1
ATOM 1259 C CA . MET A 1 166 ? -9.969 5.906 -2.104 1 98.69 166 MET A CA 1
ATOM 1260 C C . MET A 1 166 ? -11.242 5.129 -1.773 1 98.69 166 MET A C 1
ATOM 1262 O O . MET A 1 166 ? -11.344 4.512 -0.711 1 98.69 166 MET A O 1
ATOM 1266 N N . HIS A 1 167 ? -12.188 5.141 -2.723 1 98.56 167 HIS A N 1
ATOM 1267 C CA . HIS A 1 167 ? -13.375 4.305 -2.596 1 98.56 167 HIS A CA 1
ATOM 1268 C C . HIS A 1 167 ? -13.039 2.83 -2.797 1 98.56 167 HIS A C 1
ATOM 1270 O O . HIS A 1 167 ? -12.016 2.5 -3.396 1 98.56 167 HIS A O 1
ATOM 1276 N N . ASP A 1 168 ? -14.016 2.002 -2.426 1 97.62 168 ASP A N 1
ATOM 1277 C CA . ASP A 1 168 ? -13.836 0.564 -2.598 1 97.62 168 ASP A CA 1
ATOM 1278 C C . ASP A 1 168 ? -13.766 0.193 -4.078 1 97.62 168 ASP A C 1
ATOM 1280 O O . ASP A 1 168 ? -13.133 -0.802 -4.441 1 97.62 168 ASP A O 1
ATOM 1284 N N . ASP A 1 169 ? -14.273 1.002 -4.871 1 98.19 169 ASP A N 1
ATOM 1285 C CA . ASP A 1 169 ? -14.281 0.67 -6.289 1 98.19 169 ASP A CA 1
ATOM 1286 C C . ASP A 1 169 ? -13.023 1.187 -6.98 1 98.19 169 ASP A C 1
ATOM 1288 O O . ASP A 1 169 ? -12.883 1.07 -8.203 1 98.19 169 ASP A O 1
ATOM 1292 N N . GLY A 1 170 ? -12.203 1.812 -6.277 1 98.44 170 GLY A N 1
ATOM 1293 C CA . GLY A 1 170 ? -10.891 2.176 -6.805 1 98.44 170 GLY A CA 1
ATOM 1294 C C . GLY A 1 170 ? -10.82 3.609 -7.293 1 98.44 170 GLY A C 1
ATOM 1295 O O . GLY A 1 170 ? -9.766 4.078 -7.715 1 98.44 170 GLY A O 1
ATOM 1296 N N . THR A 1 171 ? -11.969 4.324 -7.297 1 98.25 171 THR A N 1
ATOM 1297 C CA . THR A 1 171 ? -11.945 5.742 -7.633 1 98.25 171 THR A CA 1
ATOM 1298 C C . THR A 1 171 ? -11.477 6.574 -6.441 1 98.25 171 THR A C 1
ATOM 1300 O O . THR A 1 171 ? -11.633 6.16 -5.289 1 98.25 171 THR A O 1
ATOM 1303 N N . MET A 1 172 ? -10.977 7.703 -6.723 1 98.12 172 MET A N 1
ATOM 1304 C CA . MET A 1 172 ? -10.445 8.555 -5.66 1 98.12 172 MET A CA 1
ATOM 1305 C C . MET A 1 172 ? -11.547 9.422 -5.062 1 98.12 172 MET A C 1
ATOM 1307 O O . MET A 1 172 ? -12.5 9.781 -5.75 1 98.12 172 MET A O 1
ATOM 1311 N N . TYR A 1 173 ? -11.344 9.812 -3.85 1 98 173 TYR A N 1
ATOM 1312 C CA . TYR A 1 173 ? -12.266 10.727 -3.189 1 98 173 TYR A CA 1
ATOM 1313 C C . TYR A 1 173 ? -12.164 12.125 -3.781 1 98 173 TYR A C 1
ATOM 1315 O O . TYR A 1 173 ? -11.062 12.602 -4.086 1 98 173 TYR A O 1
ATOM 1323 N N . ARG A 1 174 ? -13.258 12.703 -3.926 1 96.69 174 ARG A N 1
ATOM 1324 C CA . ARG A 1 174 ? -13.359 14.117 -4.277 1 96.69 174 ARG A CA 1
ATOM 1325 C C . ARG A 1 174 ? -14.016 14.914 -3.154 1 96.69 174 ARG A C 1
ATOM 1327 O O . ARG A 1 174 ? -14.203 14.398 -2.049 1 96.69 174 ARG A O 1
ATOM 1334 N N . ARG A 1 175 ? -14.242 16.109 -3.396 1 95.88 175 ARG A N 1
ATOM 1335 C CA . ARG A 1 175 ? -14.664 17.062 -2.367 1 95.88 175 ARG A CA 1
ATOM 1336 C C . ARG A 1 175 ? -15.867 16.516 -1.597 1 95.88 175 ARG A C 1
ATOM 1338 O O . ARG A 1 175 ? -15.82 16.391 -0.373 1 95.88 175 ARG A O 1
ATOM 1345 N N . ASP A 1 176 ? -16.984 16.156 -2.268 1 96.19 176 ASP A N 1
ATOM 1346 C CA . ASP A 1 176 ? -18.234 15.797 -1.603 1 96.19 176 ASP A CA 1
ATOM 1347 C C . ASP A 1 176 ? -18.062 14.5 -0.807 1 96.19 176 ASP A C 1
ATOM 1349 O O . ASP A 1 176 ? -18.531 14.398 0.326 1 96.19 176 ASP A O 1
ATOM 1353 N N . ASP A 1 177 ? -17.453 13.539 -1.396 1 96.81 177 ASP A N 1
ATOM 1354 C CA . ASP A 1 177 ? -17.25 12.281 -0.683 1 96.81 177 ASP A CA 1
ATOM 1355 C C . ASP A 1 177 ? -16.297 12.469 0.5 1 96.81 177 ASP A C 1
ATOM 1357 O O . ASP A 1 177 ? -16.438 11.797 1.524 1 96.81 177 ASP A O 1
ATOM 1361 N N . SER A 1 178 ? -15.344 13.391 0.351 1 98.19 178 SER A N 1
ATOM 1362 C CA . SER A 1 178 ? -14.414 13.672 1.442 1 98.19 178 SER A CA 1
ATOM 1363 C C . SER A 1 178 ? -15.125 14.312 2.625 1 98.19 178 SER A C 1
ATOM 1365 O O . SER A 1 178 ? -14.883 13.945 3.777 1 98.19 178 SER A O 1
ATOM 1367 N N . LEU A 1 179 ? -15.977 15.25 2.346 1 98.12 179 LEU A N 1
ATOM 1368 C CA . LEU A 1 179 ? -16.734 15.898 3.402 1 98.12 179 LEU A CA 1
ATOM 1369 C C . LEU A 1 179 ? -17.672 14.906 4.09 1 98.12 179 LEU A C 1
ATOM 1371 O O . LEU A 1 179 ? -17.828 14.938 5.312 1 98.12 179 LEU A O 1
ATOM 1375 N N . ALA A 1 180 ? -18.281 14.07 3.363 1 98.06 180 ALA A N 1
ATOM 1376 C CA . ALA A 1 180 ? -19.156 13.047 3.922 1 98.06 180 ALA A CA 1
ATOM 1377 C C . ALA A 1 180 ? -18.375 12.078 4.805 1 98.06 180 ALA A C 1
ATOM 1379 O O . ALA A 1 180 ? -18.844 11.688 5.875 1 98.06 180 ALA A O 1
ATOM 1380 N N . PHE A 1 181 ? -17.281 11.68 4.379 1 98.5 181 PHE A N 1
ATOM 1381 C CA . PHE A 1 181 ? -16.422 10.781 5.137 1 98.5 181 PHE A CA 1
ATOM 1382 C C . PHE A 1 181 ? -15.977 11.43 6.441 1 98.5 181 PHE A C 1
ATOM 1384 O O . PHE A 1 181 ? -16 10.797 7.5 1 98.5 181 PHE A O 1
ATOM 1391 N N . ALA A 1 182 ? -15.508 12.656 6.297 1 98.62 182 ALA A N 1
ATOM 1392 C CA . ALA A 1 182 ? -15.094 13.414 7.473 1 98.62 182 ALA A CA 1
ATOM 1393 C C . ALA A 1 182 ? -16.203 13.461 8.516 1 98.62 182 ALA A C 1
ATOM 1395 O O . ALA A 1 182 ? -15.953 13.258 9.711 1 98.62 182 ALA A O 1
ATOM 1396 N N . SER A 1 183 ? -17.391 13.719 8.07 1 98 183 SER A N 1
ATOM 1397 C CA . SER A 1 183 ? -18.547 13.781 8.953 1 98 183 SER A CA 1
ATOM 1398 C C . SER A 1 183 ? -18.844 12.422 9.57 1 98 183 SER A C 1
ATOM 1400 O O . SER A 1 183 ? -19.031 12.312 10.781 1 98 183 SER A O 1
ATOM 1402 N N . ALA A 1 184 ? -18.812 11.422 8.773 1 98.12 184 ALA A N 1
ATOM 1403 C CA . ALA A 1 184 ? -19.172 10.07 9.219 1 98.12 184 ALA A CA 1
ATOM 1404 C C . ALA A 1 184 ? -18.172 9.562 10.25 1 98.12 184 ALA A C 1
ATOM 1406 O O . ALA A 1 184 ? -18.531 8.812 11.164 1 98.12 184 ALA A O 1
ATOM 1407 N N . HIS A 1 185 ? -16.938 9.969 10.141 1 98.31 185 HIS A N 1
ATOM 1408 C CA . HIS A 1 185 ? -15.906 9.43 11.016 1 98.31 185 HIS A CA 1
ATOM 1409 C C . HIS A 1 185 ? -15.445 10.461 12.039 1 98.31 185 HIS A C 1
ATOM 1411 O O . HIS A 1 185 ? -14.508 10.211 12.805 1 98.31 185 HIS A O 1
ATOM 1417 N N . ASN A 1 186 ? -16.062 11.617 12.055 1 97.94 186 ASN A N 1
ATOM 1418 C CA . ASN A 1 186 ? -15.727 12.695 12.977 1 97.94 186 ASN A CA 1
ATOM 1419 C C . ASN A 1 186 ? -14.25 13.078 12.883 1 97.94 186 ASN A C 1
ATOM 1421 O O . ASN A 1 186 ? -13.547 13.094 13.891 1 97.94 186 ASN A O 1
ATOM 1425 N N . ILE A 1 187 ? -13.797 13.328 11.711 1 98.75 187 ILE A N 1
ATOM 1426 C CA . ILE A 1 187 ? -12.43 13.75 11.43 1 98.75 187 ILE A CA 1
ATOM 1427 C C . ILE A 1 187 ? -12.422 15.172 10.875 1 98.75 187 ILE A C 1
ATOM 1429 O O . ILE A 1 187 ? -13.117 15.461 9.898 1 98.75 187 ILE A O 1
ATOM 1433 N N . PRO A 1 188 ? -11.656 16.109 11.508 1 98.81 188 PRO A N 1
ATOM 1434 C CA . PRO A 1 188 ? -11.562 17.438 10.914 1 98.81 188 PRO A CA 1
ATOM 1435 C C . PRO A 1 188 ? -11 17.406 9.492 1 98.81 188 PRO A C 1
ATOM 1437 O O . PRO A 1 188 ? -10.102 16.625 9.195 1 98.81 188 PRO A O 1
ATOM 1440 N N . ILE A 1 189 ? -11.539 18.281 8.625 1 98.81 189 ILE A N 1
ATOM 1441 C CA . ILE A 1 189 ? -11.094 18.359 7.242 1 98.81 189 ILE A CA 1
ATOM 1442 C C . ILE A 1 189 ? -10.82 19.828 6.879 1 98.81 189 ILE A C 1
ATOM 1444 O O . ILE A 1 189 ? -11.633 20.703 7.168 1 98.81 189 ILE A O 1
ATOM 1448 N N . VAL A 1 190 ? -9.648 20.062 6.316 1 98.81 190 VAL A N 1
ATOM 1449 C CA . VAL A 1 190 ? -9.25 21.391 5.875 1 98.81 190 VAL A CA 1
ATOM 1450 C C . VAL A 1 190 ? -8.688 21.328 4.457 1 98.81 190 VAL A C 1
ATOM 1452 O O . VAL A 1 190 ? -8.484 20.234 3.914 1 98.81 190 VAL A O 1
ATOM 1455 N N . THR A 1 191 ? -8.43 22.469 3.834 1 98.31 191 THR A N 1
ATOM 1456 C CA . THR A 1 191 ? -7.824 22.531 2.512 1 98.31 191 THR A CA 1
ATOM 1457 C C . THR A 1 191 ? -6.367 22.969 2.609 1 98.31 191 THR A C 1
ATOM 1459 O O . THR A 1 191 ? -5.965 23.594 3.596 1 98.31 191 THR A O 1
ATOM 1462 N N . VAL A 1 192 ? -5.613 22.641 1.592 1 98.38 192 VAL A N 1
ATOM 1463 C CA . VAL A 1 192 ? -4.242 23.125 1.507 1 98.38 192 VAL A CA 1
ATOM 1464 C C . VAL A 1 192 ? -4.23 24.656 1.563 1 98.38 192 VAL A C 1
ATOM 1466 O O . VAL A 1 192 ? -3.334 25.25 2.164 1 98.38 192 VAL A O 1
ATOM 1469 N N . GLU A 1 193 ? -5.199 25.297 0.989 1 97.75 193 GLU A N 1
ATOM 1470 C CA . GLU A 1 193 ? -5.309 26.75 0.992 1 97.75 193 GLU A CA 1
ATOM 1471 C C . GLU A 1 193 ? -5.465 27.281 2.41 1 97.75 193 GLU A C 1
ATOM 1473 O O . GLU A 1 193 ? -4.891 28.328 2.752 1 97.75 193 GLU A O 1
ATOM 1478 N N . GLN A 1 194 ? -6.273 26.625 3.205 1 98.25 194 GLN A N 1
ATOM 1479 C CA . GLN A 1 194 ? -6.418 27.031 4.598 1 98.25 194 GLN A CA 1
ATOM 1480 C C . GLN A 1 194 ? -5.082 26.984 5.332 1 98.25 194 GLN A C 1
ATOM 1482 O O . GLN A 1 194 ? -4.773 27.859 6.145 1 98.25 194 GLN A O 1
ATOM 1487 N N . ILE A 1 195 ? -4.324 25.984 5.051 1 98.81 195 ILE A N 1
ATOM 1488 C CA . ILE A 1 195 ? -3.023 25.828 5.691 1 98.81 195 ILE A CA 1
ATOM 1489 C C . ILE A 1 195 ? -2.09 26.953 5.246 1 98.81 195 ILE A C 1
ATOM 1491 O O . ILE A 1 195 ? -1.368 27.531 6.062 1 98.81 195 ILE A O 1
ATOM 1495 N N . ILE A 1 196 ? -2.082 27.219 3.918 1 98.62 196 ILE A N 1
ATOM 1496 C CA . ILE A 1 196 ? -1.264 28.297 3.363 1 98.62 196 ILE A CA 1
ATOM 1497 C C . ILE A 1 196 ? -1.591 29.609 4.062 1 98.62 196 ILE A C 1
ATOM 1499 O O . ILE A 1 196 ? -0.691 30.312 4.527 1 98.62 196 ILE A O 1
ATOM 1503 N N . ASN A 1 197 ? -2.83 29.938 4.16 1 98.62 197 ASN A N 1
ATOM 1504 C CA . ASN A 1 197 ? -3.258 31.172 4.793 1 98.62 197 ASN A CA 1
ATOM 1505 C C . ASN A 1 197 ? -2.865 31.219 6.266 1 98.62 197 ASN A C 1
ATOM 1507 O O . ASN A 1 197 ? -2.439 32.25 6.77 1 98.62 197 ASN A O 1
ATOM 1511 N N . TYR A 1 198 ? -3.027 30.094 6.895 1 98.75 198 TYR A N 1
ATOM 1512 C CA . TYR A 1 198 ? -2.67 30.031 8.305 1 98.75 198 TYR A CA 1
ATOM 1513 C C . TYR A 1 198 ? -1.175 30.25 8.508 1 98.75 198 TYR A C 1
ATOM 1515 O O . TYR A 1 198 ? -0.761 30.969 9.422 1 98.75 198 TYR A O 1
ATOM 1523 N N . ARG A 1 199 ? -0.352 29.672 7.688 1 98.62 199 ARG A N 1
ATOM 1524 C CA . ARG A 1 199 ? 1.1 29.812 7.734 1 98.62 199 ARG A CA 1
ATOM 1525 C C . ARG A 1 199 ? 1.516 31.266 7.457 1 98.62 199 ARG A C 1
ATOM 1527 O O . ARG A 1 199 ? 2.471 31.766 8.055 1 98.62 199 ARG A O 1
ATOM 1534 N N . ARG A 1 200 ? 0.888 31.875 6.566 1 98.31 200 ARG A N 1
ATOM 1535 C CA . ARG A 1 200 ? 1.186 33.281 6.254 1 98.31 200 ARG A CA 1
ATOM 1536 C C . ARG A 1 200 ? 0.891 34.188 7.449 1 98.31 200 ARG A C 1
ATOM 1538 O 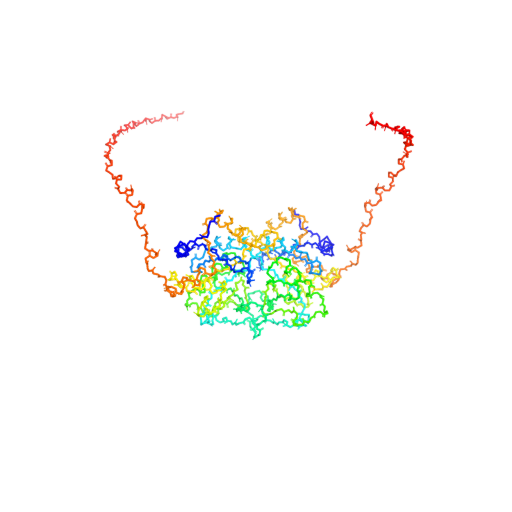O . ARG A 1 200 ? 1.614 35.156 7.699 1 98.31 200 ARG A O 1
ATOM 1545 N N . GLU A 1 201 ? -0.114 33.812 8.141 1 97.81 201 GLU A N 1
ATOM 1546 C CA . GLU A 1 201 ? -0.563 34.625 9.266 1 97.81 201 GLU A CA 1
ATOM 1547 C C . GLU A 1 201 ? 0.25 34.344 10.523 1 97.81 201 GLU A C 1
ATOM 1549 O O . GLU A 1 201 ? 0.538 35.25 11.305 1 97.81 201 GLU A O 1
ATOM 1554 N N . HIS A 1 202 ? 0.583 33.062 10.742 1 96.94 202 HIS A N 1
ATOM 1555 C CA . HIS A 1 202 ? 1.089 32.688 12.062 1 96.94 202 HIS A CA 1
ATOM 1556 C C . HIS A 1 202 ? 2.51 32.156 11.969 1 96.94 202 HIS A C 1
ATOM 1558 O O . HIS A 1 202 ? 3.154 31.906 12.992 1 96.94 202 HIS A O 1
ATOM 1564 N N . GLY A 1 203 ? 2.994 31.891 10.805 1 96.12 203 GLY A N 1
ATOM 1565 C CA . GLY A 1 203 ? 4.316 31.312 10.656 1 96.12 203 GLY A CA 1
ATOM 1566 C C . GLY A 1 203 ? 4.312 29.797 10.781 1 96.12 203 GLY A C 1
ATOM 1567 O O . GLY A 1 203 ? 3.379 29.125 10.32 1 96.12 203 GLY A O 1
ATOM 1568 N N . ALA A 1 204 ? 5.41 29.25 11.312 1 95 204 ALA A N 1
ATOM 1569 C CA . ALA A 1 204 ? 5.609 27.797 11.281 1 95 204 ALA A CA 1
ATOM 1570 C C . ALA A 1 204 ? 5.141 27.156 12.586 1 95 204 ALA A C 1
ATOM 1572 O O . ALA A 1 204 ? 5.129 25.922 12.711 1 95 204 ALA A O 1
ATOM 1573 N N . THR A 1 205 ? 4.789 27.953 13.523 1 95.5 205 THR A N 1
ATOM 1574 C CA . THR A 1 205 ? 4.293 27.453 14.805 1 95.5 205 THR A CA 1
ATOM 1575 C C . THR A 1 205 ? 2.979 28.141 15.172 1 95.5 205 THR A C 1
ATOM 1577 O O . THR A 1 205 ? 2.887 29.375 15.156 1 95.5 205 THR A O 1
ATOM 1580 N N . ALA A 1 206 ? 2.059 27.328 15.516 1 95.38 206 ALA A N 1
ATOM 1581 C CA . ALA A 1 206 ? 0.773 27.906 15.914 1 95.38 206 ALA A CA 1
ATOM 1582 C C . ALA A 1 206 ? 0.865 28.562 17.281 1 95.38 206 ALA A C 1
ATOM 1584 O O . ALA A 1 206 ? 1.645 28.125 18.141 1 95.38 206 ALA A O 1
ATOM 1585 N N . PRO A 1 207 ? 0.007 29.609 17.516 1 95.81 207 PRO A N 1
ATOM 1586 C CA . PRO A 1 207 ? -0.021 30.203 18.859 1 95.81 207 PRO A CA 1
ATOM 1587 C C . PRO A 1 207 ? -0.389 29.203 19.953 1 95.81 207 PRO A C 1
ATOM 1589 O O . PRO A 1 207 ? -1.247 28.344 19.734 1 95.81 207 PRO A O 1
ATOM 1592 N N . ALA A 1 208 ? 0.244 29.391 21.031 1 94.06 208 ALA A N 1
ATOM 1593 C CA . ALA A 1 208 ? 0.018 28.484 22.156 1 94.06 208 ALA A CA 1
ATOM 1594 C C . ALA A 1 208 ? -1.457 28.453 22.547 1 94.06 208 ALA A C 1
ATOM 1596 O O . ALA A 1 208 ? -1.962 27.422 23 1 94.06 208 ALA A O 1
ATOM 1597 N N . SER A 1 209 ? -2.195 29.484 22.312 1 94 209 SER A N 1
ATOM 1598 C CA . SER A 1 209 ? -3.594 29.641 22.719 1 94 209 SER A CA 1
ATOM 1599 C C . SER A 1 209 ? -4.484 28.641 21.984 1 94 209 SER A C 1
ATOM 1601 O O . SER A 1 209 ? -5.582 28.328 22.438 1 94 209 SER A O 1
ATOM 1603 N N . VAL A 1 210 ? -3.975 28.172 20.859 1 95.75 210 VAL A N 1
ATOM 1604 C CA . VAL A 1 210 ? -4.738 27.219 20.062 1 95.75 210 VAL A CA 1
ATOM 1605 C C . VAL A 1 210 ? -4.918 25.922 20.875 1 95.75 210 VAL A C 1
ATOM 1607 O O . VAL A 1 210 ? -5.941 25.25 20.75 1 95.75 210 VAL A O 1
ATOM 1610 N N . PHE A 1 211 ? -3.977 25.641 21.688 1 95.19 211 PHE A N 1
ATOM 1611 C CA . PHE A 1 211 ? -3.941 24.328 22.344 1 95.19 211 PHE A CA 1
ATOM 1612 C C . PHE A 1 211 ? -4.34 24.438 23.812 1 95.19 211 PHE A C 1
ATOM 1614 O O . PHE A 1 211 ? -4.402 23.438 24.516 1 95.19 211 PHE A O 1
ATOM 1621 N N . GLU A 1 212 ? -4.305 25.609 24.344 1 86.06 212 GLU A N 1
ATOM 1622 C CA . GLU A 1 212 ? -4.723 25.828 25.734 1 86.06 212 GLU A CA 1
ATOM 1623 C C . GLU A 1 212 ? -6.188 25.453 25.938 1 86.06 212 GLU A C 1
ATOM 1625 O O . GLU A 1 212 ? -7.008 25.625 25.031 1 86.06 212 GLU A O 1
ATOM 1630 N N . ALA A 1 213 ? -6.32 24.312 26.641 1 60.53 213 ALA A N 1
ATOM 1631 C CA . ALA A 1 213 ? -7.652 23.797 26.953 1 60.53 213 ALA A CA 1
ATOM 1632 C C . ALA A 1 213 ? -8.656 24.938 27.078 1 60.53 213 ALA A C 1
ATOM 1634 O O . ALA A 1 213 ? -8.383 25.953 27.734 1 60.53 213 ALA A O 1
ATOM 1635 N N . LEU A 1 214 ? -9.383 25.156 26.141 1 51.72 214 LEU A N 1
ATOM 1636 C CA . LEU A 1 214 ? -10.523 26.016 26.469 1 51.72 214 LEU A CA 1
ATOM 1637 C C . LEU A 1 214 ? -11.18 25.562 27.766 1 51.72 214 LEU A C 1
ATOM 1639 O O . LEU A 1 214 ? -11.852 24.531 27.812 1 51.72 214 LEU A O 1
ATOM 1643 N N . GLU A 1 215 ? -10.383 25.469 28.828 1 43.38 215 GLU A N 1
ATOM 1644 C CA . GLU A 1 215 ? -10.922 25.219 30.156 1 43.38 215 GLU A CA 1
ATOM 1645 C C . GLU A 1 215 ? -12.305 25.844 30.328 1 43.38 215 GLU A C 1
ATOM 1647 O O . GLU A 1 215 ? -12.969 25.641 31.344 1 43.38 215 GLU A O 1
ATOM 1652 N N . SER A 1 216 ? -12.656 26.906 29.688 1 39.59 216 SER A N 1
ATOM 1653 C CA . SER A 1 216 ? -13.812 27.625 30.203 1 39.59 216 SER A CA 1
ATOM 1654 C C . SER A 1 216 ? -15.055 26.734 30.234 1 39.59 216 SER A C 1
ATOM 1656 O O . SER A 1 216 ? -15.875 26.844 31.156 1 39.59 216 SER A O 1
ATOM 1658 N N . GLY A 1 217 ? -15.562 26.141 29.156 1 37.53 217 GLY A N 1
ATOM 1659 C CA . GLY A 1 217 ? -16.984 25.859 29.203 1 37.53 217 GLY A CA 1
ATOM 1660 C C . GLY A 1 217 ? -17.344 24.688 30.094 1 37.53 217 GLY A C 1
ATOM 1661 O O . GLY A 1 217 ? -18.469 24.594 30.578 1 37.53 217 GLY A O 1
ATOM 1662 N N . ALA A 1 218 ? -16.562 23.453 30.172 1 37.44 218 ALA A N 1
ATOM 1663 C CA . ALA A 1 218 ? -17.25 22.359 30.859 1 37.44 218 ALA A CA 1
ATOM 1664 C C . ALA A 1 218 ? -17.062 22.453 32.375 1 37.44 218 ALA A C 1
ATOM 1666 O O . ALA A 1 218 ? -17.719 21.719 33.125 1 37.44 218 ALA A O 1
ATOM 1667 N N . VAL A 1 219 ? -16.016 23.047 32.906 1 38.62 219 VAL A N 1
ATOM 1668 C CA . VAL A 1 219 ? -15.859 22.953 34.375 1 38.62 219 VAL A CA 1
ATOM 1669 C C . VAL A 1 219 ? -16.891 23.844 35.062 1 38.62 219 VAL A C 1
ATOM 1671 O O . VAL A 1 219 ? -17.078 23.766 36.281 1 38.62 219 VAL A O 1
ATOM 1674 N N . LYS A 1 220 ? -17.312 24.922 34.469 1 37.72 220 LYS A N 1
ATOM 1675 C CA . LYS A 1 220 ? -18.203 25.781 35.25 1 37.72 220 LYS A CA 1
ATOM 1676 C C . LYS A 1 220 ? -19.562 25.109 35.469 1 37.72 220 LYS A C 1
ATOM 1678 O O . LYS A 1 220 ? -20.344 25.547 36.312 1 37.72 220 LYS A O 1
ATOM 1683 N N . ALA A 1 221 ? -20 24.219 34.594 1 34.41 221 ALA A N 1
ATOM 1684 C CA . ALA A 1 221 ? -21.359 23.781 34.812 1 34.41 221 ALA A CA 1
ATOM 1685 C C . ALA A 1 221 ? -21.422 22.734 35.938 1 34.41 221 ALA A C 1
ATOM 1687 O O . ALA A 1 221 ? -22.469 22.578 36.562 1 34.41 221 ALA A O 1
ATOM 1688 N N . LEU A 1 222 ? -20.328 21.875 35.969 1 34.56 222 LEU A N 1
ATOM 1689 C CA . LEU A 1 222 ? -20.578 20.766 36.875 1 34.56 222 LEU A CA 1
ATOM 1690 C C . LEU A 1 222 ? -20.344 21.172 38.312 1 34.56 222 LEU A C 1
ATOM 1692 O O . LEU A 1 222 ? -20.594 20.391 39.25 1 34.56 222 LEU A O 1
ATOM 1696 N N . ALA A 1 223 ? -19.578 22.25 38.531 1 33.38 223 ALA A N 1
ATOM 1697 C CA . ALA A 1 223 ? -19.203 22.5 39.938 1 33.38 223 ALA A CA 1
ATOM 1698 C C . ALA A 1 223 ? -20.438 22.766 40.812 1 33.38 223 ALA A C 1
ATOM 1700 O O . ALA A 1 223 ? -20.391 22.594 42.031 1 33.38 223 ALA A O 1
ATOM 1701 N N . THR A 1 224 ? -21.375 23.406 40.156 1 34.03 224 THR A N 1
ATOM 1702 C CA . THR A 1 224 ? -22.312 23.969 41.156 1 34.03 224 THR A CA 1
ATOM 1703 C C . THR A 1 224 ? -23.219 22.891 41.719 1 34.03 224 THR A C 1
ATOM 1705 O O . THR A 1 224 ? -24.016 23.156 42.625 1 34.03 224 THR A O 1
ATOM 1708 N N . LYS A 1 225 ? -23.516 21.859 40.875 1 35.25 225 LYS A N 1
ATOM 1709 C CA . LYS A 1 225 ? -24.625 21.094 41.438 1 35.25 225 LYS A CA 1
ATOM 1710 C C . LYS A 1 225 ? -24.125 20.125 42.5 1 35.25 225 LYS A C 1
ATOM 1712 O O . LYS A 1 225 ? -24.109 18.906 42.281 1 35.25 225 LYS A O 1
ATOM 1717 N N . GLY A 1 226 ? -23 20.438 43.219 1 25.89 226 GLY A N 1
ATOM 1718 C CA . GLY A 1 226 ? -22.344 19.625 44.219 1 25.89 226 GLY A CA 1
ATOM 1719 C C . GLY A 1 226 ? -23.297 19.109 45.281 1 25.89 226 GLY A C 1
ATOM 1720 O O . GLY A 1 226 ? -23.094 18.016 45.812 1 25.89 226 GLY A O 1
ATOM 1721 N N . SER A 1 227 ? -23.922 19.953 45.969 1 27.67 227 SER A N 1
ATOM 1722 C CA . SER A 1 227 ? -24.094 19.688 47.375 1 27.67 227 SER A CA 1
ATOM 1723 C C . SER A 1 227 ? -25.203 18.672 47.625 1 27.67 227 SER A C 1
ATOM 1725 O O . SER A 1 227 ? -26.281 19.031 48.125 1 27.67 227 SER A O 1
ATOM 1727 N N . ALA A 1 228 ? -25.594 17.828 46.594 1 31.66 228 ALA A N 1
ATOM 1728 C CA . ALA A 1 228 ? -26.703 17.047 47.156 1 31.66 228 ALA A CA 1
ATOM 1729 C C . ALA A 1 228 ? -26.266 16.297 48.406 1 31.66 228 ALA A C 1
ATOM 1731 O O . ALA A 1 228 ? -25.141 15.836 48.5 1 31.66 228 ALA A O 1
ATOM 1732 N N . SER A 1 229 ? -27.062 16.25 49.531 1 25.38 229 SER A N 1
ATOM 1733 C CA . SER A 1 229 ? -27.016 15.867 50.938 1 25.38 229 SER A CA 1
ATOM 1734 C C . SER A 1 229 ? -26.844 14.359 51.094 1 25.38 229 SER A C 1
ATOM 1736 O O . SER A 1 229 ? -27.531 13.57 50.438 1 25.38 229 SER A O 1
ATOM 1738 N N . PRO A 1 230 ? -25.656 13.844 51.469 1 29.12 230 PRO A N 1
ATOM 1739 C CA . PRO A 1 230 ? -25.281 12.453 51.719 1 29.12 230 PRO A CA 1
ATOM 1740 C C . PRO A 1 230 ? -26.297 11.695 52.594 1 29.12 230 PRO A C 1
ATOM 1742 O O . PRO A 1 230 ? -26.516 12.062 53.75 1 29.12 230 PRO A O 1
ATOM 1745 N N . THR A 1 231 ? -27.5 11.336 52 1 25.31 231 THR A N 1
ATOM 1746 C CA . THR A 1 231 ? -28.406 10.633 52.906 1 25.31 231 THR A CA 1
ATOM 1747 C C . THR A 1 231 ? -27.703 9.445 53.562 1 25.31 231 THR A C 1
ATOM 1749 O O . THR A 1 231 ? -26.938 8.742 52.906 1 25.31 231 THR A O 1
ATOM 1752 N N . ALA A 1 232 ? -27.719 9.383 54.844 1 26.47 232 ALA A N 1
ATOM 1753 C CA . ALA A 1 232 ? -27.188 8.555 55.938 1 26.47 232 ALA A CA 1
ATOM 1754 C C . ALA A 1 232 ? -27.609 7.098 55.75 1 26.47 232 ALA A C 1
ATOM 1756 O O . ALA A 1 232 ? -28.797 6.781 55.875 1 26.47 232 ALA A O 1
ATOM 1757 N N . VAL A 1 233 ? -27.219 6.449 54.594 1 22.81 233 VAL A N 1
ATOM 1758 C CA . VAL A 1 233 ? -27.656 5.062 54.469 1 22.81 233 VAL A CA 1
ATOM 1759 C C . VAL A 1 233 ? -27.203 4.273 55.719 1 22.81 233 VAL A C 1
ATOM 1761 O O . VAL A 1 233 ? -26.031 4.312 56.094 1 22.81 233 VAL A O 1
ATOM 1764 N N . VAL A 1 234 ? -28.141 3.771 56.469 1 22.11 234 VAL A N 1
ATOM 1765 C CA . VAL A 1 234 ? -28.234 3.033 57.75 1 22.11 234 VAL A CA 1
ATOM 1766 C C . VAL A 1 234 ? -27.516 1.687 57.594 1 22.11 234 VAL A C 1
ATOM 1768 O O . VAL A 1 234 ? -27.734 0.97 56.625 1 22.11 234 VAL A O 1
ATOM 1771 N N . ALA A 1 235 ? -26.391 1.517 58.25 1 23.88 235 ALA A N 1
ATOM 1772 C CA . ALA A 1 235 ? -25.438 0.437 58.5 1 23.88 235 ALA A CA 1
ATOM 1773 C C . ALA A 1 235 ? -26.156 -0.823 58.969 1 23.88 235 ALA A C 1
ATOM 1775 O O . ALA A 1 235 ? -26.703 -0.853 60.062 1 23.88 235 ALA A O 1
ATOM 1776 N N . ALA A 1 236 ? -27.047 -1.454 58.031 1 23.89 236 ALA A N 1
ATOM 1777 C CA . ALA A 1 236 ? -27.734 -2.639 58.531 1 23.89 236 ALA A CA 1
ATOM 1778 C C . ALA A 1 236 ? -26.75 -3.703 59 1 23.89 236 ALA A C 1
ATOM 1780 O O . ALA A 1 236 ? -25.844 -4.078 58.25 1 23.89 236 ALA A O 1
ATOM 1781 N N . SER A 1 237 ? -26.422 -3.768 60.25 1 23.55 237 SER A N 1
ATOM 1782 C CA . SER A 1 237 ? -25.609 -4.625 61.094 1 23.55 237 SER A CA 1
ATOM 1783 C C . SER A 1 237 ? -25.984 -6.094 60.906 1 23.55 237 SER A C 1
ATOM 1785 O O . SER A 1 237 ? -27.031 -6.531 61.406 1 23.55 237 SER A O 1
ATOM 1787 N N . CYS A 1 238 ? -26.031 -6.668 59.594 1 21.14 238 CYS A N 1
ATOM 1788 C CA . CYS A 1 238 ? -26.547 -8.023 59.531 1 21.14 238 CYS A CA 1
ATOM 1789 C C . CYS A 1 238 ? -25.719 -8.969 60.406 1 21.14 238 CYS A C 1
ATOM 1791 O O . CYS A 1 238 ? -24.484 -9.031 60.25 1 21.14 238 CYS A O 1
ATOM 1793 N N . ASP A 1 239 ? -26.156 -9.25 61.531 1 21.94 239 ASP A N 1
ATOM 1794 C CA . ASP A 1 239 ? -25.766 -10.117 62.656 1 21.94 239 ASP A CA 1
ATOM 1795 C C . ASP A 1 239 ? -25.672 -11.57 62.188 1 21.94 239 ASP A C 1
ATOM 1797 O O . ASP A 1 239 ? -26.688 -12.219 61.938 1 21.94 239 ASP A O 1
ATOM 1801 N N . ALA A 1 240 ? -24.891 -11.852 61.031 1 24.02 240 ALA A N 1
ATOM 1802 C CA . ALA A 1 240 ? -24.828 -13.242 60.625 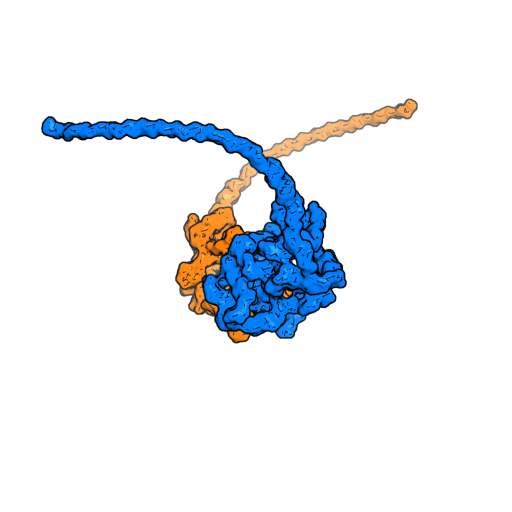1 24.02 240 ALA A CA 1
ATOM 1803 C C . ALA A 1 240 ? -24.375 -14.148 61.75 1 24.02 240 ALA A C 1
ATOM 1805 O O . ALA A 1 240 ? -23.297 -13.961 62.312 1 24.02 240 ALA A O 1
ATOM 1806 N N . ARG A 1 241 ? -25.344 -14.758 62.312 1 23.95 241 ARG A N 1
ATOM 1807 C CA . ARG A 1 241 ? -25.25 -15.68 63.438 1 23.95 241 ARG A CA 1
ATOM 1808 C C . ARG A 1 241 ? -24.359 -16.875 63.094 1 23.95 241 ARG A C 1
ATOM 1810 O O . ARG A 1 241 ? -24.375 -17.344 61.938 1 23.95 241 ARG A O 1
ATOM 1817 N N . PRO A 1 242 ? -23.344 -17.188 63.938 1 28.31 242 PRO A N 1
ATOM 1818 C CA . PRO A 1 242 ? -22.297 -18.203 63.906 1 28.31 242 PRO A CA 1
ATOM 1819 C C . PRO A 1 242 ? -22.875 -19.625 63.844 1 28.31 242 PRO A C 1
ATOM 1821 O O . PRO A 1 242 ? -23.578 -20.047 64.75 1 28.31 242 PRO A O 1
ATOM 1824 N N . VAL A 1 243 ? -23.562 -19.922 62.688 1 24.83 243 VAL A N 1
ATOM 1825 C CA . VAL A 1 243 ? -24.172 -21.234 62.812 1 24.83 243 VAL A CA 1
ATOM 1826 C C . VAL A 1 243 ? -23.109 -22.266 63.188 1 24.83 243 VAL A C 1
ATOM 1828 O O . VAL A 1 243 ? -21.984 -22.219 62.688 1 24.83 243 VAL A O 1
ATOM 1831 N N . LYS A 1 244 ? -23.516 -23.109 64.188 1 24.62 244 LYS A N 1
ATOM 1832 C CA . LYS A 1 244 ? -22.984 -24.125 65.125 1 24.62 244 LYS A CA 1
ATOM 1833 C C . LYS A 1 244 ? -22.375 -25.297 64.312 1 24.62 244 LYS A C 1
ATOM 1835 O O . LYS A 1 244 ? -22.781 -25.578 63.188 1 24.62 244 LYS A O 1
ATOM 1840 N N . PRO A 1 245 ? -22.031 -26.297 65.125 1 31.16 245 PRO A N 1
ATOM 1841 C CA . PRO A 1 245 ? -21.047 -27.344 65.438 1 31.16 245 PRO A CA 1
ATOM 1842 C C . PRO A 1 245 ? -21.375 -28.688 64.812 1 31.16 245 PRO A C 1
ATOM 1844 O O . PRO A 1 245 ? -20.578 -29.609 64.875 1 31.16 245 PRO A O 1
ATOM 1847 N N . PRO A 1 246 ? -22.234 -28.828 63.625 1 27.84 246 PRO A N 1
ATOM 1848 C CA . PRO A 1 246 ? -22.812 -30.156 63.875 1 27.84 246 PRO A CA 1
ATOM 1849 C C . PRO A 1 246 ? -21.75 -31.25 63.875 1 27.84 246 PRO A C 1
ATOM 1851 O O . PRO A 1 246 ? -20.703 -31.109 63.219 1 27.84 246 PRO A O 1
ATOM 1854 N N . THR A 1 247 ? -21.75 -32.406 64.812 1 26.56 247 THR A N 1
ATOM 1855 C CA . THR A 1 247 ? -21.094 -33.531 65.375 1 26.56 247 THR A CA 1
ATOM 1856 C C . THR A 1 247 ? -21.062 -34.719 64.438 1 26.56 247 THR A C 1
ATOM 1858 O O . THR A 1 247 ? -20.156 -35.562 64.5 1 26.56 247 THR A O 1
ATOM 1861 N N . SER A 1 248 ? -21.875 -35 63.5 1 19.45 248 SER A N 1
ATOM 1862 C CA . SER A 1 248 ? -22.141 -36.438 63.438 1 19.45 248 SER A CA 1
ATOM 1863 C C . SER A 1 248 ? -20.859 -37.219 63.281 1 19.45 248 SER A C 1
ATOM 1865 O O . SER A 1 248 ? -19.859 -36.688 62.781 1 19.45 248 SER A O 1
ATOM 1867 N N . LYS A 1 249 ? -21.188 -38.719 62.906 1 19.47 249 LYS A N 1
ATOM 1868 C CA . LYS A 1 249 ? -21.672 -39.938 63.531 1 19.47 249 LYS A CA 1
ATOM 1869 C C . LYS A 1 249 ? -20.672 -41.094 63.344 1 19.47 249 LYS A C 1
ATOM 1871 O O . LYS A 1 249 ? -20.25 -41.375 62.219 1 19.47 249 LYS A O 1
ATOM 1876 N N . LEU A 1 250 ? -20.281 -41.656 64.562 1 20.92 250 LEU A N 1
ATOM 1877 C CA . LEU A 1 250 ? -20.531 -43.031 65 1 20.92 250 LEU A CA 1
ATOM 1878 C C . LEU A 1 250 ? -22 -43.406 64.812 1 20.92 250 LEU A C 1
ATOM 1880 O O . LEU A 1 250 ? -22.891 -42.656 65.25 1 20.92 250 LEU A O 1
ATOM 1884 N N . MET B 1 1 ? -12.117 -25.297 2.963 1 65.56 1 MET B N 1
ATOM 1885 C CA . MET B 1 1 ? -12.039 -25.703 1.563 1 65.56 1 MET B CA 1
ATOM 1886 C C . MET B 1 1 ? -10.609 -26.078 1.181 1 65.56 1 MET B C 1
ATOM 1888 O O . MET B 1 1 ? -9.656 -25.5 1.71 1 65.56 1 MET B O 1
ATOM 1892 N N . PRO B 1 2 ? -10.539 -27.062 0.365 1 83.88 2 PRO B N 1
ATOM 1893 C CA . PRO B 1 2 ? -9.219 -27.641 0.075 1 83.88 2 PRO B CA 1
ATOM 1894 C C . PRO B 1 2 ? -8.406 -26.766 -0.888 1 83.88 2 PRO B C 1
ATOM 1896 O O . PRO B 1 2 ? -8.945 -25.859 -1.515 1 83.88 2 PRO B O 1
ATOM 1899 N N . TRP B 1 3 ? -7.121 -27.031 -0.752 1 96.06 3 TRP B N 1
ATOM 1900 C CA . TRP B 1 3 ? -6.215 -26.5 -1.762 1 96.06 3 TRP B CA 1
ATOM 1901 C C . TRP B 1 3 ? -6.691 -26.844 -3.166 1 96.06 3 TRP B C 1
ATOM 1903 O O . TRP B 1 3 ? -7.188 -27.953 -3.4 1 96.06 3 TRP B O 1
ATOM 1913 N N . SER B 1 4 ? -6.555 -25.922 -4.121 1 98.25 4 SER B N 1
ATOM 1914 C CA . SER B 1 4 ? -6.867 -26.188 -5.523 1 98.25 4 SER B CA 1
ATOM 1915 C C . SER B 1 4 ? -5.754 -26.969 -6.203 1 98.25 4 SER B C 1
ATOM 1917 O O . SER B 1 4 ? -4.617 -26.984 -5.727 1 98.25 4 SER B O 1
ATOM 1919 N N . SER B 1 5 ? -6.152 -27.656 -7.262 1 97.94 5 SER B N 1
ATOM 1920 C CA . SER B 1 5 ? -5.109 -28.25 -8.094 1 97.94 5 SER B CA 1
ATOM 1921 C C . SER B 1 5 ? -4.387 -27.188 -8.914 1 97.94 5 SER B C 1
ATOM 1923 O O . SER B 1 5 ? -4.941 -26.125 -9.188 1 97.94 5 SER B O 1
ATOM 1925 N N . MET B 1 6 ? -3.17 -27.5 -9.297 1 98.44 6 MET B N 1
ATOM 1926 C CA . MET B 1 6 ? -2.43 -26.594 -10.172 1 98.44 6 MET B CA 1
ATOM 1927 C C . MET B 1 6 ? -3.168 -26.391 -11.492 1 98.44 6 MET B C 1
ATOM 1929 O O . MET B 1 6 ? -3.18 -25.281 -12.031 1 98.44 6 MET B O 1
ATOM 1933 N N . GLU B 1 7 ? -3.74 -27.406 -12.031 1 98.19 7 GLU B N 1
ATOM 1934 C CA . GLU B 1 7 ? -4.441 -27.312 -13.305 1 98.19 7 GLU B CA 1
ATOM 1935 C C . GLU B 1 7 ? -5.613 -26.344 -13.219 1 98.19 7 GLU B C 1
ATOM 1937 O O . GLU B 1 7 ? -5.824 -25.531 -14.125 1 98.19 7 GLU B O 1
ATOM 1942 N N . GLU B 1 8 ? -6.355 -26.5 -12.195 1 97.69 8 GLU B N 1
ATOM 1943 C CA . GLU B 1 8 ? -7.473 -25.594 -11.969 1 97.69 8 GLU B CA 1
ATOM 1944 C C . GLU B 1 8 ? -6.996 -24.141 -11.867 1 97.69 8 GLU B C 1
ATOM 1946 O O . GLU B 1 8 ? -7.594 -23.25 -12.461 1 97.69 8 GLU B O 1
ATOM 1951 N N . ALA B 1 9 ? -5.957 -23.938 -11.086 1 98.69 9 ALA B N 1
ATOM 1952 C CA . ALA B 1 9 ? -5.41 -22.594 -10.875 1 98.69 9 ALA B CA 1
ATOM 1953 C C . ALA B 1 9 ? -4.867 -22.016 -12.172 1 98.69 9 ALA B C 1
ATOM 1955 O O . ALA B 1 9 ? -5.078 -20.828 -12.469 1 98.69 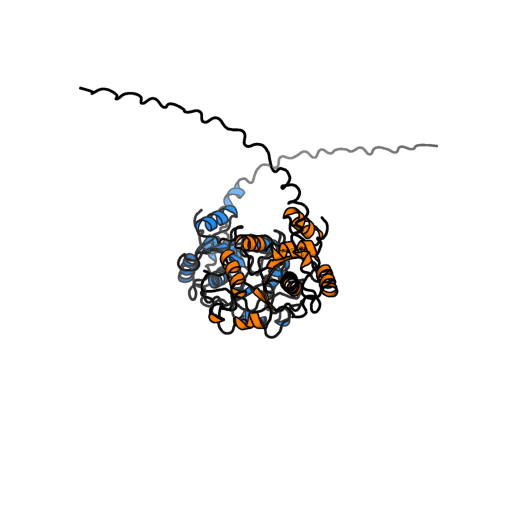9 ALA B O 1
ATOM 1956 N N . LEU B 1 10 ? -4.207 -22.828 -12.93 1 98.69 10 LEU B N 1
ATOM 1957 C CA . LEU B 1 10 ? -3.629 -22.375 -14.195 1 98.69 10 LEU B CA 1
ATOM 1958 C C . LEU B 1 10 ? -4.723 -22.016 -15.188 1 98.69 10 LEU B C 1
ATOM 1960 O O . LEU B 1 10 ? -4.582 -21.047 -15.945 1 98.69 10 LEU B O 1
ATOM 1964 N N . ARG B 1 11 ? -5.785 -22.797 -15.242 1 98.25 11 ARG B N 1
ATOM 1965 C CA . ARG B 1 11 ? -6.898 -22.469 -16.125 1 98.25 11 ARG B CA 1
ATOM 1966 C C . ARG B 1 11 ? -7.52 -21.125 -15.766 1 98.25 11 ARG B C 1
ATOM 1968 O O . ARG B 1 11 ? -7.812 -20.312 -16.641 1 98.25 11 ARG B O 1
ATOM 1975 N N . ALA B 1 12 ? -7.719 -20.938 -14.523 1 98.38 12 ALA B N 1
ATOM 1976 C CA . ALA B 1 12 ? -8.266 -19.672 -14.07 1 98.38 12 ALA B CA 1
ATOM 1977 C C . ALA B 1 12 ? -7.344 -18.516 -14.43 1 98.38 12 ALA B C 1
ATOM 1979 O O . ALA B 1 12 ? -7.793 -17.484 -14.953 1 98.38 12 ALA B O 1
ATOM 1980 N N . PHE B 1 13 ? -6.055 -18.703 -14.172 1 98.62 13 PHE B N 1
ATOM 1981 C CA . PHE B 1 13 ? -5.059 -17.656 -14.422 1 98.62 13 PHE B CA 1
ATOM 1982 C C . PHE B 1 13 ? -5 -17.312 -15.906 1 98.62 13 PHE B C 1
ATOM 1984 O O . PHE B 1 13 ? -4.93 -16.141 -16.281 1 98.62 13 PHE B O 1
ATOM 1991 N N . LYS B 1 14 ? -5.031 -18.25 -16.719 1 98.19 14 LYS B N 1
ATOM 1992 C CA . LYS B 1 14 ? -4.996 -18.031 -18.156 1 98.19 14 LYS B CA 1
ATOM 1993 C C . LYS B 1 14 ? -6.219 -17.25 -18.625 1 98.19 14 LYS B C 1
ATOM 1995 O O . LYS B 1 14 ? -6.137 -16.469 -19.578 1 98.19 14 LYS B O 1
ATOM 2000 N N . ARG B 1 15 ? -7.34 -17.438 -17.922 1 97.75 15 ARG B N 1
ATOM 2001 C CA . ARG B 1 15 ? -8.57 -16.734 -18.266 1 97.75 15 ARG B CA 1
ATOM 2002 C C . ARG B 1 15 ? -8.562 -15.32 -17.703 1 97.75 15 ARG B C 1
ATOM 2004 O O . ARG B 1 15 ? -9.555 -14.594 -17.812 1 97.75 15 ARG B O 1
ATOM 2011 N N . GLY B 1 16 ? -7.488 -14.922 -17.031 1 98.44 16 GLY B N 1
ATOM 2012 C CA . GLY B 1 16 ? -7.375 -13.578 -16.484 1 98.44 16 GLY B CA 1
ATOM 2013 C C . GLY B 1 16 ? -7.996 -13.445 -15.109 1 98.44 16 GLY B C 1
ATOM 2014 O O . GLY B 1 16 ? -8.352 -12.336 -14.688 1 98.44 16 GLY B O 1
ATOM 2015 N N . GLU B 1 17 ? -8.164 -14.562 -14.43 1 98.56 17 GLU B N 1
ATOM 2016 C CA . GLU B 1 17 ? -8.797 -14.555 -13.117 1 98.56 17 GLU B CA 1
ATOM 2017 C C . GLU B 1 17 ? -7.75 -14.602 -12.008 1 98.56 17 GLU B C 1
ATOM 2019 O O . GLU B 1 17 ? -6.594 -14.953 -12.242 1 98.56 17 GLU B O 1
ATOM 2024 N N . PHE B 1 18 ? -8.156 -14.211 -10.844 1 98.88 18 PHE B N 1
ATOM 2025 C CA . PHE B 1 18 ? -7.293 -14.227 -9.672 1 98.88 18 PHE B CA 1
ATOM 2026 C C . PHE B 1 18 ? -6.914 -15.656 -9.297 1 98.88 18 PHE B C 1
ATOM 2028 O O . PHE B 1 18 ? -7.711 -16.578 -9.461 1 98.88 18 PHE B O 1
ATOM 2035 N N . VAL B 1 19 ? -5.762 -15.812 -8.812 1 98.88 19 VAL B N 1
ATOM 2036 C CA . VAL B 1 19 ? -5.293 -16.984 -8.078 1 98.88 19 VAL B CA 1
ATOM 2037 C C . VAL B 1 19 ? -4.633 -16.547 -6.77 1 98.88 19 VAL B C 1
ATOM 2039 O O . VAL B 1 19 ? -4.004 -15.484 -6.711 1 98.88 19 VAL B O 1
ATOM 2042 N N . MET B 1 20 ? -4.832 -17.312 -5.746 1 98.88 20 MET B N 1
ATOM 2043 C CA . MET B 1 20 ? -4.168 -17.062 -4.469 1 98.88 20 MET B CA 1
ATOM 2044 C C . MET B 1 20 ? -2.998 -18.016 -4.27 1 98.88 20 MET B C 1
ATOM 2046 O O . MET B 1 20 ? -3.104 -19.203 -4.582 1 98.88 20 MET B O 1
ATOM 2050 N N . VAL B 1 21 ? -1.913 -17.469 -3.822 1 98.88 21 VAL B N 1
ATOM 2051 C CA . VAL B 1 21 ? -0.715 -18.266 -3.59 1 98.88 21 VAL B CA 1
ATOM 2052 C C . VAL B 1 21 ? -0.257 -18.109 -2.143 1 98.88 21 VAL B C 1
ATOM 2054 O O . VAL B 1 21 ? 0.032 -17 -1.699 1 98.88 21 VAL B O 1
ATOM 2057 N N . MET B 1 22 ? -0.142 -19.156 -1.443 1 98.06 22 MET B N 1
ATOM 2058 C CA . MET B 1 22 ? 0.3 -19.188 -0.052 1 98.06 22 MET B CA 1
ATOM 2059 C C . MET B 1 22 ? 1.747 -19.656 0.05 1 98.06 22 MET B C 1
ATOM 2061 O O . MET B 1 22 ? 2.129 -20.656 -0.58 1 98.06 22 MET B O 1
ATOM 2065 N N . ASP B 1 23 ? 2.537 -18.891 0.797 1 94.75 23 ASP B N 1
ATOM 2066 C CA . ASP B 1 23 ? 3.895 -19.375 1.006 1 94.75 23 ASP B CA 1
ATOM 2067 C C . ASP B 1 23 ? 4.016 -20.109 2.34 1 94.75 23 ASP B C 1
ATOM 2069 O O . ASP B 1 23 ? 3.025 -20.266 3.057 1 94.75 23 ASP B O 1
ATOM 2073 N N . SER B 1 24 ? 5.184 -20.641 2.6 1 89.75 24 SER B N 1
ATOM 2074 C CA . SER B 1 24 ? 5.383 -21.547 3.719 1 89.75 24 SER B CA 1
ATOM 2075 C C . SER B 1 24 ? 5.395 -20.797 5.047 1 89.75 24 SER B C 1
ATOM 2077 O O . SER B 1 24 ? 5.691 -19.609 5.094 1 89.75 24 SER B O 1
ATOM 2079 N N . ASP B 1 25 ? 5.02 -21.516 6.133 1 86 25 ASP B N 1
ATOM 2080 C CA . ASP B 1 25 ? 5.055 -20.953 7.477 1 86 25 ASP B CA 1
ATOM 2081 C C . ASP B 1 25 ? 6.488 -20.672 7.922 1 86 25 ASP B C 1
ATOM 2083 O O . ASP B 1 25 ? 6.719 -19.922 8.875 1 86 25 ASP B O 1
ATOM 2087 N N . ASP B 1 26 ? 7.473 -21.25 7.211 1 86.19 26 ASP B N 1
ATOM 2088 C CA . ASP B 1 26 ? 8.883 -21.031 7.512 1 86.19 26 ASP B CA 1
ATOM 2089 C C . ASP B 1 26 ? 9.406 -19.781 6.797 1 86.19 26 ASP B C 1
ATOM 2091 O O . ASP B 1 26 ? 10.555 -19.391 6.992 1 86.19 26 ASP B O 1
ATOM 2095 N N . ARG B 1 27 ? 8.594 -19.266 6.078 1 89.25 27 ARG B N 1
ATOM 2096 C CA . ARG B 1 27 ? 8.945 -18.047 5.367 1 89.25 27 ARG B CA 1
ATOM 2097 C C . ARG B 1 27 ? 8.109 -16.859 5.852 1 89.25 27 ARG B C 1
ATOM 2099 O O . ARG B 1 27 ? 8.195 -16.469 7.016 1 89.25 27 ARG B O 1
ATOM 2106 N N . GLU B 1 28 ? 7.215 -16.359 5.031 1 87.38 28 GLU B N 1
ATOM 2107 C CA . GLU B 1 28 ? 6.426 -15.219 5.48 1 87.38 28 GLU B CA 1
ATOM 2108 C C . GLU B 1 28 ? 5.117 -15.672 6.125 1 87.38 28 GLU B C 1
ATOM 2110 O O . GLU B 1 28 ? 4.531 -14.945 6.93 1 87.38 28 GLU B O 1
ATOM 2115 N N . ASP B 1 29 ? 4.621 -16.922 5.754 1 93.69 29 ASP B N 1
ATOM 2116 C CA . ASP B 1 29 ? 3.303 -17.391 6.176 1 93.69 29 ASP B CA 1
ATOM 2117 C C . ASP B 1 29 ? 2.213 -16.391 5.785 1 93.69 29 ASP B C 1
ATOM 2119 O O . ASP B 1 29 ? 1.4 -16 6.621 1 93.69 29 ASP B O 1
ATOM 2123 N N . GLU B 1 30 ? 2.273 -15.938 4.574 1 95.5 30 GLU B N 1
ATOM 2124 C CA . GLU B 1 30 ? 1.343 -14.969 4.012 1 95.5 30 GLU B CA 1
ATOM 2125 C C . GLU B 1 30 ? 0.803 -15.43 2.664 1 95.5 30 GLU B C 1
ATOM 2127 O O . GLU B 1 30 ? 1.301 -16.406 2.094 1 95.5 30 GLU B O 1
ATOM 2132 N N . CYS B 1 31 ? -0.283 -14.844 2.26 1 98.5 31 CYS B N 1
ATOM 2133 C CA . CYS B 1 31 ? -0.953 -15.219 1.018 1 98.5 31 CYS B CA 1
ATOM 2134 C C . CYS B 1 31 ? -1.087 -14.016 0.089 1 98.5 31 CYS B C 1
ATOM 2136 O O . CYS B 1 31 ? -1.467 -12.93 0.526 1 98.5 31 CYS B O 1
ATOM 2138 N N . ASP B 1 32 ? -0.707 -14.242 -1.189 1 98.75 32 ASP B N 1
ATOM 2139 C CA . ASP B 1 32 ? -0.828 -13.18 -2.178 1 98.75 32 ASP B CA 1
ATOM 2140 C C . ASP B 1 32 ? -1.952 -13.469 -3.168 1 98.75 32 ASP B C 1
ATOM 2142 O O . ASP B 1 32 ? -2.182 -14.625 -3.531 1 98.75 32 ASP B O 1
ATOM 2146 N N . LEU B 1 33 ? -2.637 -12.391 -3.557 1 98.75 33 LEU B N 1
ATOM 2147 C CA . LEU B 1 33 ? -3.473 -12.383 -4.754 1 98.75 33 LEU B CA 1
ATOM 2148 C C . LEU B 1 33 ? -2.637 -12.102 -5.996 1 98.75 33 LEU B C 1
ATOM 2150 O O . LEU B 1 33 ? -1.893 -11.117 -6.043 1 98.75 33 LEU B O 1
ATOM 2154 N N . ILE B 1 34 ? -2.762 -13.016 -7.039 1 98.94 34 ILE B N 1
ATOM 2155 C CA . ILE B 1 34 ? -1.989 -12.758 -8.25 1 98.94 34 ILE B CA 1
ATOM 2156 C C . ILE B 1 34 ? -2.912 -12.789 -9.469 1 98.94 34 ILE B C 1
ATOM 2158 O O . ILE B 1 34 ? -3.963 -13.438 -9.438 1 98.94 34 ILE B O 1
ATOM 2162 N N . LEU B 1 35 ? -2.578 -12.141 -10.5 1 98.44 35 LEU B N 1
ATOM 2163 C CA . LEU B 1 35 ? -3.285 -12.156 -11.773 1 98.44 35 LEU B CA 1
ATOM 2164 C C . LEU B 1 35 ? -2.369 -11.695 -12.906 1 98.44 35 LEU B C 1
ATOM 2166 O O . LEU B 1 35 ? -1.363 -11.031 -12.672 1 98.44 35 LEU B O 1
ATOM 2170 N N . PRO B 1 36 ? -2.691 -12.133 -14.156 1 98.88 36 PRO B N 1
ATOM 2171 C CA . PRO B 1 36 ? -1.89 -11.641 -15.281 1 98.88 36 PRO B CA 1
ATOM 2172 C C . PRO B 1 36 ? -2.057 -10.141 -15.508 1 98.88 36 PRO B C 1
ATOM 2174 O O . PRO B 1 36 ? -3.16 -9.609 -15.375 1 98.88 36 PRO B O 1
ATOM 2177 N N . ALA B 1 37 ? -1.021 -9.469 -15.82 1 98.94 37 ALA B N 1
ATOM 2178 C CA . ALA B 1 37 ? -1.058 -8.016 -16.016 1 98.94 37 ALA B CA 1
ATOM 2179 C C . ALA B 1 37 ? -1.753 -7.648 -17.312 1 98.94 37 ALA B C 1
ATOM 2181 O O . ALA B 1 37 ? -2.408 -6.609 -17.406 1 98.94 37 ALA B O 1
ATOM 2182 N N . GLU B 1 38 ? -1.584 -8.438 -18.344 1 98.5 38 GLU B N 1
ATOM 2183 C CA . GLU B 1 38 ? -1.992 -8.07 -19.688 1 98.5 38 GLU B CA 1
ATOM 2184 C C . GLU B 1 38 ? -3.502 -7.863 -19.781 1 98.5 38 GLU B C 1
ATOM 2186 O O . GLU B 1 38 ? -3.988 -7.145 -20.656 1 98.5 38 GLU B O 1
ATOM 2191 N N . SER B 1 39 ? -4.25 -8.461 -18.812 1 97 39 SER B N 1
ATOM 2192 C CA . SER B 1 39 ? -5.703 -8.383 -18.938 1 97 39 SER B CA 1
ATOM 2193 C C . SER B 1 39 ? -6.324 -7.75 -17.688 1 97 39 SER B C 1
ATOM 2195 O O . SER B 1 39 ? -7.543 -7.777 -17.516 1 97 39 SER B O 1
ATOM 2197 N N . VAL B 1 40 ? -5.547 -7.219 -16.859 1 98.62 40 VAL B N 1
ATOM 2198 C CA . VAL B 1 40 ? -6.055 -6.711 -15.586 1 98.62 40 VAL B CA 1
ATOM 2199 C C . VAL B 1 40 ? -7.047 -5.578 -15.844 1 98.62 40 VAL B C 1
ATOM 2201 O O . VAL B 1 40 ? -6.801 -4.707 -16.688 1 98.62 40 VAL B O 1
ATOM 2204 N N . THR B 1 41 ? -8.133 -5.613 -15.156 1 98.75 41 THR B N 1
ATOM 2205 C CA . THR B 1 41 ? -9.148 -4.57 -15.258 1 98.75 41 THR B CA 1
ATOM 2206 C C . THR B 1 41 ? -9.094 -3.641 -14.055 1 98.75 41 THR B C 1
ATOM 2208 O O . THR B 1 41 ? -8.492 -3.977 -13.031 1 98.75 41 THR B O 1
ATOM 2211 N N . ALA B 1 42 ? -9.758 -2.494 -14.227 1 98.75 42 ALA B N 1
ATOM 2212 C CA . ALA B 1 42 ? -9.859 -1.562 -13.109 1 98.75 42 ALA B CA 1
ATOM 2213 C C . ALA B 1 42 ? -10.586 -2.203 -11.93 1 98.75 42 ALA B C 1
ATOM 2215 O O . ALA B 1 42 ? -10.219 -1.975 -10.773 1 98.75 42 ALA B O 1
ATOM 2216 N N . ALA B 1 43 ? -11.609 -2.971 -12.227 1 98.81 43 ALA B N 1
ATOM 2217 C CA . ALA B 1 43 ? -12.375 -3.641 -11.18 1 98.81 43 ALA B CA 1
ATOM 2218 C C . ALA B 1 43 ? -11.523 -4.664 -10.438 1 98.81 43 ALA B C 1
ATOM 2220 O O . ALA B 1 43 ? -11.617 -4.789 -9.211 1 98.81 43 ALA B O 1
ATOM 2221 N N . GLN B 1 44 ? -10.727 -5.414 -11.133 1 98.88 44 GLN B N 1
ATOM 2222 C CA . GLN B 1 44 ? -9.836 -6.383 -10.508 1 98.88 44 GLN B CA 1
ATOM 2223 C C . GLN B 1 44 ? -8.781 -5.688 -9.656 1 98.88 44 GLN B C 1
ATOM 2225 O O . GLN B 1 44 ? -8.453 -6.148 -8.562 1 98.88 44 GLN B O 1
ATOM 2230 N N . MET B 1 45 ? -8.227 -4.578 -10.203 1 98.94 45 MET B N 1
ATOM 2231 C CA . MET B 1 45 ? -7.262 -3.793 -9.445 1 98.94 45 MET B CA 1
ATOM 2232 C C . MET B 1 45 ? -7.891 -3.248 -8.164 1 98.94 45 MET B C 1
ATOM 2234 O O . MET B 1 45 ? -7.273 -3.291 -7.098 1 98.94 45 MET B O 1
ATOM 2238 N N . ALA B 1 46 ? -9.133 -2.764 -8.281 1 98.88 46 ALA B N 1
ATOM 2239 C CA . ALA B 1 46 ? -9.844 -2.26 -7.109 1 98.88 46 ALA B CA 1
ATOM 2240 C C . ALA B 1 46 ? -10.039 -3.361 -6.07 1 98.88 46 ALA B C 1
ATOM 2242 O O . ALA B 1 46 ? -9.883 -3.127 -4.871 1 98.88 46 ALA B O 1
ATOM 2243 N N . PHE B 1 47 ? -10.391 -4.52 -6.52 1 98.88 47 PHE B N 1
ATOM 2244 C CA . PHE B 1 47 ? -10.555 -5.68 -5.648 1 98.88 47 PHE B CA 1
ATOM 2245 C C . PHE B 1 47 ? -9.242 -6.016 -4.949 1 98.88 47 PHE B C 1
ATOM 2247 O O . PHE B 1 47 ? -9.219 -6.281 -3.744 1 98.88 47 PHE B O 1
ATOM 2254 N N . ALA B 1 48 ? -8.172 -6.031 -5.68 1 98.81 48 ALA B N 1
ATOM 2255 C CA . ALA B 1 48 ? -6.855 -6.312 -5.113 1 98.81 48 ALA B CA 1
ATOM 2256 C C . ALA B 1 48 ? -6.488 -5.289 -4.043 1 98.81 48 ALA B C 1
ATOM 2258 O O . ALA B 1 48 ? -6.07 -5.656 -2.941 1 98.81 48 ALA B O 1
ATOM 2259 N N . ILE B 1 49 ? -6.668 -4.02 -4.363 1 98.81 49 ILE B N 1
ATOM 2260 C CA . ILE B 1 49 ? -6.32 -2.963 -3.418 1 98.81 49 ILE B CA 1
ATOM 2261 C C . ILE B 1 49 ? -7.168 -3.102 -2.154 1 98.81 49 ILE B C 1
ATOM 2263 O O . ILE B 1 49 ? -6.641 -3.049 -1.04 1 98.81 49 ILE B O 1
ATOM 2267 N N . ARG B 1 50 ? -8.43 -3.393 -2.283 1 98.44 50 ARG B N 1
ATOM 2268 C CA . ARG B 1 50 ? -9.383 -3.43 -1.186 1 98.44 50 ARG B CA 1
ATOM 2269 C C . ARG B 1 50 ? -9.078 -4.574 -0.226 1 98.44 50 ARG B C 1
ATOM 2271 O O . ARG B 1 50 ? -9.281 -4.453 0.982 1 98.44 50 ARG B O 1
ATOM 2278 N N . HIS B 1 51 ? -8.586 -5.609 -0.731 1 98.69 51 HIS B N 1
ATOM 2279 C CA . HIS B 1 51 ? -8.492 -6.805 0.102 1 98.69 51 HIS B CA 1
ATOM 2280 C C . HIS B 1 51 ? -7.047 -7.113 0.469 1 98.69 51 HIS B C 1
ATOM 2282 O O . HIS B 1 51 ? -6.766 -8.133 1.106 1 98.69 51 HIS B O 1
ATOM 2288 N N . THR B 1 52 ? -6.164 -6.289 0.053 1 98.69 52 THR B N 1
ATOM 2289 C CA . THR B 1 52 ? -4.75 -6.504 0.339 1 98.69 52 THR B CA 1
ATOM 2290 C C . THR B 1 52 ? -4.164 -5.312 1.091 1 98.69 52 THR B C 1
ATOM 2292 O O . THR B 1 52 ? -4.902 -4.477 1.611 1 98.69 52 THR B O 1
ATOM 2295 N N . THR B 1 53 ? -2.838 -5.242 1.198 1 98.5 53 THR B N 1
ATOM 2296 C CA . THR B 1 53 ? -2.117 -4.164 1.869 1 98.5 53 THR B CA 1
ATOM 2297 C C . THR B 1 53 ? -2.236 -2.863 1.083 1 98.5 53 THR B C 1
ATOM 2299 O O . THR B 1 53 ? -1.946 -1.786 1.608 1 98.5 53 THR B O 1
ATOM 2302 N N . GLY B 1 54 ? -2.639 -2.982 -0.131 1 98.44 54 GLY B N 1
ATOM 2303 C CA . GLY B 1 54 ? -2.705 -1.842 -1.03 1 98.44 54 GLY B CA 1
ATOM 2304 C C . GLY B 1 54 ? -1.425 -1.626 -1.816 1 98.44 54 GLY B C 1
ATOM 2305 O O . GLY B 1 54 ? -1.412 -0.881 -2.799 1 98.44 54 GLY B O 1
ATOM 2306 N N . ILE B 1 55 ? -0.336 -2.215 -1.416 1 98.75 55 ILE B N 1
ATOM 2307 C CA . ILE B 1 55 ? 0.918 -2.188 -2.162 1 98.75 55 ILE B CA 1
ATOM 2308 C C . ILE B 1 55 ? 0.872 -3.221 -3.287 1 98.75 55 ILE B C 1
ATOM 2310 O O . ILE B 1 55 ? 1.242 -4.379 -3.09 1 98.75 55 ILE B O 1
ATOM 2314 N N . VAL B 1 56 ? 0.425 -2.762 -4.398 1 98.88 56 VAL B N 1
ATOM 2315 C CA . VAL B 1 56 ? 0.306 -3.648 -5.551 1 98.88 56 VAL B CA 1
ATOM 2316 C C . VAL B 1 56 ? 1.625 -3.674 -6.32 1 98.88 56 VAL B C 1
ATOM 2318 O O . VAL B 1 56 ? 2.078 -2.641 -6.82 1 98.88 56 VAL B O 1
ATOM 2321 N N . CYS B 1 57 ? 2.174 -4.836 -6.449 1 98.88 57 CYS B N 1
ATOM 2322 C CA . CYS B 1 57 ? 3.436 -5.023 -7.156 1 98.88 57 CYS B CA 1
ATOM 2323 C C . CYS B 1 57 ? 3.201 -5.594 -8.547 1 98.88 57 CYS B C 1
ATOM 2325 O O . CYS B 1 57 ? 2.145 -6.168 -8.82 1 98.88 57 CYS B O 1
ATOM 2327 N N . ILE B 1 58 ? 4.148 -5.406 -9.406 1 98.94 58 ILE B N 1
ATOM 2328 C CA . ILE B 1 58 ? 4.133 -5.961 -10.758 1 98.94 58 ILE B CA 1
ATOM 2329 C C . ILE B 1 58 ? 5.449 -6.68 -11.039 1 98.94 58 ILE B C 1
ATOM 2331 O O . ILE B 1 58 ? 6.527 -6.105 -10.859 1 98.94 58 ILE B O 1
ATOM 2335 N N . VAL B 1 59 ? 5.332 -7.863 -11.484 1 98.88 59 VAL B N 1
ATOM 2336 C CA . VAL B 1 59 ? 6.488 -8.734 -11.688 1 98.88 59 VAL B CA 1
ATOM 2337 C C . VAL B 1 59 ? 6.91 -8.695 -13.148 1 98.88 59 VAL B C 1
ATOM 2339 O O . VAL B 1 59 ? 6.066 -8.727 -14.047 1 98.88 59 VAL B O 1
ATOM 2342 N N . GLY B 1 60 ? 8.172 -8.594 -13.398 1 98.5 60 GLY B N 1
ATOM 2343 C CA . GLY B 1 60 ? 8.758 -8.727 -14.719 1 98.5 60 GLY B CA 1
ATOM 2344 C C . GLY B 1 60 ? 10.195 -9.211 -14.688 1 98.5 60 GLY B C 1
ATOM 2345 O O . GLY B 1 60 ? 10.812 -9.266 -13.625 1 98.5 60 GLY B O 1
ATOM 2346 N N . GLU B 1 61 ? 10.711 -9.531 -15.867 1 97.75 61 GLU B N 1
ATOM 2347 C CA . GLU B 1 61 ? 12.125 -9.875 -15.984 1 97.75 61 GLU B CA 1
ATOM 2348 C C . GLU B 1 61 ? 12.992 -8.625 -16.078 1 97.75 61 GLU B C 1
ATOM 2350 O O . GLU B 1 61 ? 12.508 -7.555 -16.438 1 97.75 61 GLU B O 1
ATOM 2355 N N . LYS B 1 62 ? 14.227 -8.852 -15.797 1 98.06 62 LYS B N 1
ATOM 2356 C CA . LYS B 1 62 ? 15.188 -7.758 -15.766 1 98.06 62 LYS B CA 1
ATOM 2357 C C . LYS B 1 62 ? 15.188 -6.98 -17.078 1 98.06 62 LYS B C 1
ATOM 2359 O O . LYS B 1 62 ? 15.094 -5.75 -17.078 1 98.06 62 LYS B O 1
ATOM 2364 N N . GLU B 1 63 ? 15.281 -7.637 -18.156 1 98 63 GLU B N 1
ATOM 2365 C CA . GLU B 1 63 ? 15.391 -6.992 -19.469 1 98 63 GLU B CA 1
ATOM 2366 C C . GLU B 1 63 ? 14.164 -6.137 -19.766 1 98 63 GLU B C 1
ATOM 2368 O O . GLU B 1 63 ? 14.289 -5.035 -20.312 1 98 63 GLU B O 1
ATOM 2373 N N . ARG B 1 64 ? 13.039 -6.672 -19.438 1 98 64 ARG B N 1
ATOM 2374 C CA . ARG B 1 64 ? 11.805 -5.938 -19.672 1 98 64 ARG B CA 1
ATOM 2375 C C . ARG B 1 64 ? 11.727 -4.684 -18.812 1 98 64 ARG B C 1
ATOM 2377 O O . ARG B 1 64 ? 11.398 -3.602 -19.297 1 98 64 ARG B O 1
ATOM 2384 N N . LEU B 1 65 ? 11.984 -4.848 -17.531 1 98.56 65 LEU B N 1
ATOM 2385 C CA . LEU B 1 65 ? 11.93 -3.709 -16.625 1 98.56 65 LEU B CA 1
ATOM 2386 C C . LEU B 1 65 ? 12.922 -2.629 -17.031 1 98.56 65 LEU B C 1
ATOM 2388 O O . LEU B 1 65 ? 12.594 -1.441 -17.031 1 98.56 65 LEU B O 1
ATOM 2392 N N . GLU B 1 66 ? 14.062 -3.014 -17.438 1 98.25 66 GLU B N 1
ATOM 2393 C CA . GLU B 1 66 ? 15.094 -2.061 -17.828 1 98.25 66 GLU B CA 1
ATOM 2394 C C . GLU B 1 66 ? 14.781 -1.421 -19.172 1 98.25 66 GLU B C 1
ATOM 2396 O O . GLU B 1 66 ? 15.164 -0.281 -19.422 1 98.25 66 GLU B O 1
ATOM 2401 N N . HIS B 1 67 ? 14.102 -2.176 -20.047 1 98.5 67 HIS B N 1
ATOM 2402 C CA . HIS B 1 67 ? 13.609 -1.61 -21.297 1 98.5 67 HIS B CA 1
ATOM 2403 C C . HIS B 1 67 ? 12.789 -0.35 -21.047 1 98.5 67 HIS B C 1
ATOM 2405 O O . HIS B 1 67 ? 12.867 0.612 -21.812 1 98.5 67 HIS B O 1
ATOM 2411 N N . PHE B 1 68 ? 12.062 -0.383 -19.984 1 98.38 68 PHE B N 1
ATOM 2412 C CA . PHE B 1 68 ? 11.188 0.736 -19.672 1 98.38 68 PHE B CA 1
ATOM 2413 C C . PHE B 1 68 ? 11.898 1.759 -18.797 1 98.38 68 PHE B C 1
ATOM 2415 O O . PHE B 1 68 ? 11.273 2.682 -18.281 1 98.38 68 PHE B O 1
ATOM 2422 N N . GLY B 1 69 ? 13.227 1.631 -18.578 1 97.62 69 GLY B N 1
ATOM 2423 C CA . GLY B 1 69 ? 14.031 2.584 -17.844 1 97.62 69 GLY B CA 1
ATOM 2424 C C . GLY B 1 69 ? 13.945 2.396 -16.328 1 97.62 69 GLY B C 1
ATOM 2425 O O . GLY B 1 69 ? 14.367 3.264 -15.57 1 97.62 69 GLY B O 1
ATOM 2426 N N . LEU B 1 70 ? 13.375 1.322 -15.945 1 98.12 70 LEU B N 1
ATOM 2427 C CA . LEU B 1 70 ? 13.289 1.051 -14.516 1 98.12 70 LEU B CA 1
ATOM 2428 C C . LEU B 1 70 ? 14.586 0.448 -13.992 1 98.12 70 LEU B C 1
ATOM 2430 O O . LEU B 1 70 ? 15.312 -0.208 -14.742 1 98.12 70 LEU B O 1
ATOM 2434 N N . HIS B 1 71 ? 14.93 0.766 -12.789 1 96.94 71 HIS B N 1
ATOM 2435 C CA . HIS B 1 71 ? 16.172 0.321 -12.164 1 96.94 71 HIS B CA 1
ATOM 2436 C C . HIS B 1 71 ? 15.938 -0.119 -10.727 1 96.94 71 HIS B C 1
ATOM 2438 O O . HIS B 1 71 ? 14.906 0.217 -10.125 1 96.94 71 HIS B O 1
ATOM 2444 N N . PRO B 1 72 ? 16.859 -0.893 -10.133 1 96.62 72 PRO B N 1
ATOM 2445 C CA . PRO B 1 72 ? 16.703 -1.301 -8.734 1 96.62 72 PRO B CA 1
ATOM 2446 C C . PRO B 1 72 ? 16.469 -0.118 -7.797 1 96.62 72 PRO B C 1
ATOM 2448 O O . PRO B 1 72 ? 17.078 0.941 -7.973 1 96.62 72 PRO B O 1
ATOM 2451 N N . ALA B 1 73 ? 15.664 -0.307 -6.855 1 95.88 73 ALA B N 1
ATOM 2452 C CA . ALA B 1 73 ? 15.266 0.76 -5.938 1 95.88 73 ALA B CA 1
ATOM 2453 C C . ALA B 1 73 ? 16.422 1.162 -5.031 1 95.88 73 ALA B C 1
ATOM 2455 O O . ALA B 1 73 ? 16.438 2.262 -4.473 1 95.88 73 ALA B O 1
ATOM 2456 N N . THR B 1 74 ? 17.312 0.294 -4.824 1 93.44 74 THR B N 1
ATOM 2457 C CA . THR B 1 74 ? 18.484 0.566 -4 1 93.44 74 THR B CA 1
ATOM 2458 C C . THR B 1 74 ? 19.703 -0.2 -4.516 1 93.44 74 THR B C 1
ATOM 2460 O O . THR B 1 74 ? 19.562 -1.218 -5.195 1 93.44 74 THR B O 1
ATOM 2463 N N . THR B 1 75 ? 20.828 0.308 -4.227 1 88.44 75 THR B N 1
ATOM 2464 C CA . THR B 1 75 ? 22.062 -0.354 -4.637 1 88.44 75 THR B CA 1
ATOM 2465 C C . THR B 1 75 ? 22.422 -1.482 -3.674 1 88.44 75 THR B C 1
ATOM 2467 O O . THR B 1 75 ? 23.109 -2.43 -4.051 1 88.44 75 THR B O 1
ATOM 2470 N N . ARG B 1 76 ? 21.984 -1.343 -2.477 1 86.5 76 ARG B N 1
ATOM 2471 C CA . ARG B 1 76 ? 22.203 -2.373 -1.465 1 86.5 76 ARG B CA 1
ATOM 2472 C C . ARG B 1 76 ? 20.875 -2.814 -0.844 1 86.5 76 ARG B C 1
ATOM 2474 O O . ARG B 1 76 ? 20.359 -2.152 0.057 1 86.5 76 ARG B O 1
ATOM 2481 N N . ASN B 1 77 ? 20.5 -3.945 -1.234 1 86.56 77 ASN B N 1
ATOM 2482 C CA . ASN B 1 77 ? 19.234 -4.492 -0.749 1 86.56 77 ASN B CA 1
ATOM 2483 C C . ASN B 1 77 ? 19.391 -5.133 0.626 1 86.56 77 ASN B C 1
ATOM 2485 O O . ASN B 1 77 ? 20.094 -6.133 0.771 1 86.56 77 ASN B O 1
ATOM 2489 N N . THR B 1 78 ? 18.688 -4.574 1.587 1 83.94 78 THR B N 1
ATOM 2490 C CA . THR B 1 78 ? 18.781 -5.086 2.949 1 83.94 78 THR B CA 1
ATOM 2491 C C . THR B 1 78 ? 17.438 -5.617 3.428 1 83.94 78 THR B C 1
ATOM 2493 O O . THR B 1 78 ? 17.203 -5.715 4.633 1 83.94 78 THR B O 1
ATOM 2496 N N . ASP B 1 79 ? 16.547 -5.848 2.533 1 83.44 79 ASP B N 1
ATOM 2497 C CA . ASP B 1 79 ? 15.281 -6.52 2.816 1 83.44 79 ASP B CA 1
ATOM 2498 C C . ASP B 1 79 ? 15.516 -7.953 3.281 1 83.44 79 ASP B C 1
ATOM 2500 O O . ASP B 1 79 ? 16.312 -8.688 2.686 1 83.44 79 ASP B O 1
ATOM 2504 N N . ALA B 1 80 ? 14.836 -8.336 4.273 1 78.38 80 ALA B N 1
ATOM 2505 C CA . ALA B 1 80 ? 15.055 -9.648 4.891 1 78.38 80 ALA B CA 1
ATOM 2506 C C . ALA B 1 80 ? 14.789 -10.773 3.893 1 78.38 80 ALA B C 1
ATOM 2508 O O . ALA B 1 80 ? 15.445 -1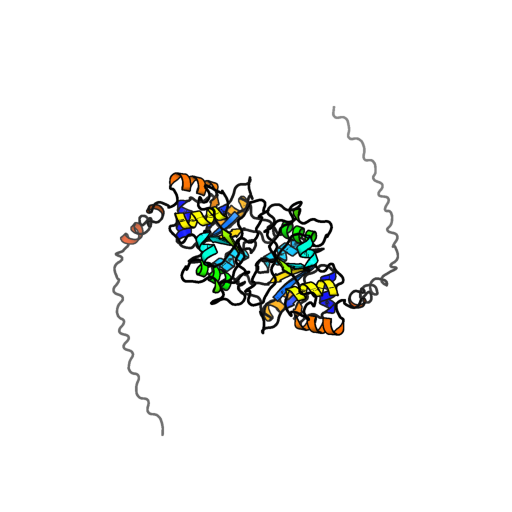1.812 3.934 1 78.38 80 ALA B O 1
ATOM 2509 N N . ASN B 1 81 ? 13.867 -10.594 3.02 1 82.81 81 ASN B N 1
ATOM 2510 C CA . ASN B 1 81 ? 13.492 -11.633 2.066 1 82.81 81 ASN B CA 1
ATOM 2511 C C . ASN B 1 81 ? 14.172 -11.422 0.715 1 82.81 81 ASN B C 1
ATOM 2513 O O . ASN B 1 81 ? 13.891 -12.141 -0.245 1 82.81 81 ASN B O 1
ATOM 2517 N N . ALA B 1 82 ? 14.977 -10.391 0.582 1 83.12 82 ALA B N 1
ATOM 2518 C CA . ALA B 1 82 ? 15.742 -10.039 -0.611 1 83.12 82 ALA B CA 1
ATOM 2519 C C . ALA B 1 82 ? 14.828 -9.797 -1.804 1 83.12 82 ALA B C 1
ATOM 2521 O O . ALA B 1 82 ? 15.141 -10.188 -2.93 1 83.12 82 ALA B O 1
ATOM 2522 N N . THR B 1 83 ? 13.695 -9.32 -1.489 1 84.19 83 THR B N 1
ATOM 2523 C CA . THR B 1 83 ? 12.797 -8.969 -2.584 1 84.19 83 THR B CA 1
ATOM 2524 C C . THR B 1 83 ? 13.43 -7.895 -3.471 1 84.19 83 THR B C 1
ATOM 2526 O O . THR B 1 83 ? 13.961 -6.898 -2.971 1 84.19 83 THR B O 1
ATOM 2529 N N . ASN B 1 84 ? 13.398 -8.141 -4.723 1 94.31 84 ASN B N 1
ATOM 2530 C CA . ASN B 1 84 ? 14.109 -7.309 -5.688 1 94.31 84 ASN B CA 1
ATOM 2531 C C . ASN B 1 84 ? 13.219 -6.184 -6.219 1 94.31 84 ASN B C 1
ATOM 2533 O O . ASN B 1 84 ? 12.891 -6.156 -7.406 1 94.31 84 ASN B O 1
ATOM 2537 N N . PHE B 1 85 ? 13.094 -5.195 -5.449 1 97.31 85 PHE B N 1
ATOM 2538 C CA . PHE B 1 85 ? 12.258 -4.047 -5.793 1 97.31 85 PHE B CA 1
ATOM 2539 C C . PHE B 1 85 ? 12.984 -3.123 -6.762 1 97.31 85 PHE B C 1
ATOM 2541 O O . PHE B 1 85 ? 14.172 -2.854 -6.598 1 97.31 85 PHE B O 1
ATOM 2548 N N . TYR B 1 86 ? 12.297 -2.709 -7.707 1 98 86 TYR B N 1
ATOM 2549 C CA . TYR B 1 86 ? 12.711 -1.639 -8.609 1 98 86 TYR B CA 1
ATOM 2550 C C . TYR B 1 86 ? 11.977 -0.341 -8.289 1 98 86 TYR B C 1
ATOM 2552 O O . TYR B 1 86 ? 11.039 -0.332 -7.484 1 98 86 TYR B O 1
ATOM 2560 N N . VAL B 1 87 ? 12.445 0.751 -8.867 1 97.69 87 VAL B N 1
ATOM 2561 C CA . VAL B 1 87 ? 11.797 2.045 -8.68 1 97.69 87 VAL B CA 1
ATOM 2562 C C . VAL B 1 87 ? 10.344 1.964 -9.141 1 97.69 87 VAL B C 1
ATOM 2564 O O . VAL B 1 87 ? 10.039 1.344 -10.164 1 97.69 87 VAL B O 1
ATOM 2567 N N . SER B 1 88 ? 9.492 2.469 -8.297 1 98.25 88 SER B N 1
ATOM 2568 C CA . SER B 1 88 ? 8.07 2.457 -8.633 1 98.25 88 SER B CA 1
ATOM 2569 C C . SER B 1 88 ? 7.793 3.275 -9.891 1 98.25 88 SER B C 1
ATOM 2571 O O . SER B 1 88 ? 8.648 4.031 -10.344 1 98.25 88 SER B O 1
ATOM 2573 N N . THR B 1 89 ? 6.527 3.115 -10.453 1 98.12 89 THR B N 1
ATOM 2574 C CA . THR B 1 89 ? 6.332 3.738 -11.758 1 98.12 89 THR B CA 1
ATOM 2575 C C . THR B 1 89 ? 4.844 3.934 -12.039 1 98.12 89 THR B C 1
ATOM 2577 O O . THR B 1 89 ? 3.996 3.32 -11.391 1 98.12 89 THR B O 1
ATOM 2580 N N . ASP B 1 90 ? 4.547 4.809 -12.938 1 97.94 90 ASP B N 1
ATOM 2581 C CA . ASP B 1 90 ? 3.254 5.043 -13.57 1 97.94 90 ASP B CA 1
ATOM 2582 C C . ASP B 1 90 ? 3.4 5.145 -15.086 1 97.94 90 ASP B C 1
ATOM 2584 O O . ASP B 1 90 ? 4.391 5.68 -15.586 1 97.94 90 ASP B O 1
ATOM 2588 N N . PHE B 1 91 ? 2.396 4.672 -15.781 1 98.38 91 PHE B N 1
ATOM 2589 C CA . PHE B 1 91 ? 2.305 4.949 -17.219 1 98.38 91 PHE B CA 1
ATOM 2590 C C . PHE B 1 91 ? 1.746 6.348 -17.453 1 98.38 91 PHE B C 1
ATOM 2592 O O . PHE B 1 91 ? 0.611 6.641 -17.078 1 98.38 91 PHE B O 1
ATOM 2599 N N . LEU B 1 92 ? 2.408 7.219 -18.062 1 96.62 92 LEU B N 1
ATOM 2600 C CA . LEU B 1 92 ? 2.08 8.641 -18.141 1 96.62 92 LEU B CA 1
ATOM 2601 C C . LEU B 1 92 ? 0.988 8.891 -19.172 1 96.62 92 LEU B C 1
ATOM 2603 O O . LEU B 1 92 ? 0.021 9.609 -18.891 1 96.62 92 LEU B O 1
ATOM 2607 N N . PRO B 1 93 ? 1.068 8.523 -20.531 1 93.5 93 PRO B N 1
ATOM 2608 C CA . PRO B 1 93 ? 0.102 8.867 -21.578 1 93.5 93 PRO B CA 1
ATOM 2609 C C . PRO B 1 93 ? -1.324 8.453 -21.219 1 93.5 93 PRO B C 1
ATOM 2611 O O . PRO B 1 93 ? -2.281 9.117 -21.609 1 93.5 93 PRO B O 1
ATOM 2614 N N . GLY B 1 94 ? -1.737 7.867 -20.219 1 88.69 94 GLY B N 1
ATOM 2615 C CA . GLY B 1 94 ? -3.07 7.336 -19.984 1 88.69 94 GLY B CA 1
ATOM 2616 C C . GLY B 1 94 ? -3.471 7.355 -18.531 1 88.69 94 GLY B C 1
ATOM 2617 O O . GLY B 1 94 ? -4.48 6.762 -18.141 1 88.69 94 GLY B O 1
ATOM 2618 N N . THR B 1 95 ? -2.707 8.008 -17.812 1 94.19 95 THR B N 1
ATOM 2619 C CA . THR B 1 95 ? -3.029 8.047 -16.391 1 94.19 95 THR B CA 1
ATOM 2620 C C . THR B 1 95 ? -3.104 9.484 -15.898 1 94.19 95 THR B C 1
ATOM 2622 O O . THR B 1 95 ? -2.641 10.406 -16.578 1 94.19 95 THR B O 1
ATOM 2625 N N . SER B 1 96 ? -3.795 9.727 -14.852 1 92.38 96 SER B N 1
ATOM 2626 C CA . SER B 1 96 ? -3.85 11.023 -14.188 1 92.38 96 SER B CA 1
ATOM 2627 C C . SER B 1 96 ? -2.783 11.125 -13.102 1 92.38 96 SER B C 1
ATOM 2629 O O . SER B 1 96 ? -1.604 11.32 -13.398 1 92.38 96 SER B O 1
ATOM 2631 N N . THR B 1 97 ? -3.086 10.859 -11.867 1 92.56 97 THR B N 1
ATOM 2632 C CA . THR B 1 97 ? -2.092 10.922 -10.797 1 92.56 97 THR B CA 1
ATOM 2633 C C . THR B 1 97 ? -1.367 9.586 -10.656 1 92.56 97 THR B C 1
ATOM 2635 O O . THR B 1 97 ? -0.319 9.508 -10.016 1 92.56 97 THR B O 1
ATOM 2638 N N . GLY B 1 98 ? -1.931 8.578 -11.289 1 96.31 98 GLY B N 1
ATOM 2639 C CA . GLY B 1 98 ? -1.295 7.273 -11.312 1 96.31 98 GLY B CA 1
ATOM 2640 C C . GLY B 1 98 ? -1.766 6.359 -10.195 1 96.31 98 GLY B C 1
ATOM 2641 O O . GLY B 1 98 ? -1.533 5.148 -10.234 1 96.31 98 GLY B O 1
ATOM 2642 N N . VAL B 1 99 ? -2.479 6.84 -9.25 1 97.31 99 VAL B N 1
ATOM 2643 C CA . VAL B 1 99 ? -2.645 6.105 -8 1 97.31 99 VAL B CA 1
ATOM 2644 C C . VAL B 1 99 ? -3.984 5.375 -8.008 1 97.31 99 VAL B C 1
ATOM 2646 O O . VAL B 1 99 ? -4.172 4.406 -7.266 1 97.31 99 VAL B O 1
ATOM 2649 N N . SER B 1 100 ? -4.984 5.754 -8.797 1 98.06 100 SER B N 1
ATOM 2650 C CA . SER B 1 100 ? -6.289 5.102 -8.82 1 98.06 100 SER B CA 1
ATOM 2651 C C . SER B 1 100 ? -6.176 3.658 -9.297 1 98.06 100 SER B C 1
ATOM 2653 O O . SER B 1 100 ? -5.164 3.271 -9.891 1 98.06 100 SER B O 1
ATOM 2655 N N . ALA B 1 101 ? -7.242 2.891 -9.055 1 98.81 101 ALA B N 1
ATOM 2656 C CA . ALA B 1 101 ? -7.254 1.521 -9.562 1 98.81 101 ALA B CA 1
ATOM 2657 C C . ALA B 1 101 ? -7.148 1.497 -11.078 1 98.81 101 ALA B C 1
ATOM 2659 O O . ALA B 1 101 ? -6.422 0.676 -11.648 1 98.81 101 ALA B O 1
ATOM 2660 N N . ALA B 1 102 ? -7.902 2.338 -11.711 1 98.69 102 ALA B N 1
ATOM 2661 C CA . ALA B 1 102 ? -7.871 2.402 -13.172 1 98.69 102 ALA B CA 1
ATOM 2662 C C . ALA B 1 102 ? -6.477 2.752 -13.672 1 98.69 102 ALA B C 1
ATOM 2664 O O . ALA B 1 102 ? -5.988 2.152 -14.633 1 98.69 102 ALA B O 1
ATOM 2665 N N . ASP B 1 103 ? -5.859 3.768 -13.094 1 98.44 103 ASP B N 1
ATOM 2666 C CA . ASP B 1 103 ? -4.523 4.184 -13.5 1 98.44 103 ASP B CA 1
ATOM 2667 C C . ASP B 1 103 ? -3.508 3.064 -13.281 1 98.44 103 ASP B C 1
ATOM 2669 O O . ASP B 1 103 ? -2.654 2.82 -14.141 1 98.44 103 ASP B O 1
ATOM 2673 N N . ARG B 1 104 ? -3.551 2.359 -12.102 1 98.81 104 ARG B N 1
ATOM 2674 C CA . ARG B 1 104 ? -2.613 1.281 -11.812 1 98.81 104 ARG B CA 1
ATOM 2675 C C . ARG B 1 104 ? -2.836 0.093 -12.742 1 98.81 104 ARG B C 1
ATOM 2677 O O . ARG B 1 104 ? -1.881 -0.568 -13.148 1 98.81 104 ARG B O 1
ATOM 2684 N N . ALA B 1 105 ? -4.102 -0.164 -13.094 1 98.88 105 ALA B N 1
ATOM 2685 C CA . ALA B 1 105 ? -4.387 -1.207 -14.078 1 98.88 105 ALA B CA 1
ATOM 2686 C C . ALA B 1 105 ? -3.809 -0.848 -15.438 1 98.88 105 ALA B C 1
ATOM 2688 O O . ALA B 1 105 ? -3.221 -1.697 -16.109 1 98.88 105 ALA B O 1
ATOM 2689 N N . THR B 1 106 ? -3.994 0.377 -15.828 1 98.75 106 THR B N 1
ATOM 2690 C CA . THR B 1 106 ? -3.457 0.859 -17.094 1 98.75 106 THR B CA 1
ATOM 2691 C C . THR B 1 106 ? -1.938 0.734 -17.125 1 98.75 106 THR B C 1
ATOM 2693 O O . THR B 1 106 ? -1.363 0.293 -18.125 1 98.75 106 THR B O 1
ATOM 2696 N N . THR B 1 107 ? -1.293 1.119 -16.031 1 98.75 107 THR B N 1
ATOM 2697 C CA . THR B 1 107 ? 0.159 1.012 -15.93 1 98.75 107 THR B CA 1
ATOM 2698 C C . THR B 1 107 ? 0.602 -0.443 -16.062 1 98.75 107 THR B C 1
ATOM 2700 O O . THR B 1 107 ? 1.583 -0.743 -16.734 1 98.75 107 THR B O 1
ATOM 2703 N N . ALA B 1 108 ? -0.126 -1.323 -15.414 1 98.88 108 ALA B N 1
ATOM 2704 C CA . ALA B 1 108 ? 0.205 -2.744 -15.469 1 98.88 108 ALA B CA 1
ATOM 2705 C C . ALA B 1 108 ? 0.145 -3.266 -16.906 1 98.88 108 ALA B C 1
ATOM 2707 O O . ALA B 1 108 ? 1.067 -3.941 -17.359 1 98.88 108 ALA B O 1
ATOM 2708 N N . ARG B 1 109 ? -0.942 -2.959 -17.562 1 98.81 109 ARG B N 1
ATOM 2709 C CA . ARG B 1 109 ? -1.084 -3.404 -18.953 1 98.81 109 ARG B CA 1
ATOM 2710 C C . ARG B 1 109 ? -0.007 -2.789 -19.844 1 98.81 109 ARG B C 1
ATOM 2712 O O . ARG B 1 109 ? 0.505 -3.443 -20.75 1 98.81 109 ARG B O 1
ATOM 2719 N N . ALA B 1 110 ? 0.347 -1.562 -19.609 1 98.81 110 ALA B N 1
ATOM 2720 C CA . ALA B 1 110 ? 1.332 -0.856 -20.422 1 98.81 110 ALA B CA 1
ATOM 2721 C C . ALA B 1 110 ? 2.701 -1.521 -20.328 1 98.81 110 ALA B C 1
ATOM 2723 O O . ALA B 1 110 ? 3.473 -1.515 -21.297 1 98.81 110 ALA B O 1
ATOM 2724 N N . LEU B 1 111 ? 3.004 -2.16 -19.188 1 98.69 111 LEU B N 1
ATOM 2725 C CA . LEU B 1 111 ? 4.285 -2.82 -18.969 1 98.69 111 LEU B CA 1
ATOM 2726 C C . LEU B 1 111 ? 4.355 -4.133 -19.75 1 98.69 111 LEU B C 1
ATOM 2728 O O . LEU B 1 111 ? 5.43 -4.734 -19.859 1 98.69 111 LEU B O 1
ATOM 2732 N N . CYS B 1 112 ? 3.285 -4.535 -20.312 1 98.75 112 CYS B N 1
ATOM 2733 C CA . CYS B 1 112 ? 3.256 -5.746 -21.125 1 98.75 112 CYS B CA 1
ATOM 2734 C C . CYS B 1 112 ? 3.596 -5.441 -22.578 1 98.75 112 CYS B C 1
ATOM 2736 O O . CYS B 1 112 ? 3.943 -6.344 -23.328 1 98.75 112 CYS B O 1
ATOM 2738 N N . ASP B 1 113 ? 3.42 -4.195 -23 1 98.31 113 ASP B N 1
ATOM 2739 C CA . ASP B 1 113 ? 3.592 -3.807 -24.406 1 98.31 113 ASP B CA 1
ATOM 2740 C C . ASP B 1 113 ? 4.984 -3.229 -24.641 1 98.31 113 ASP B C 1
ATOM 2742 O O . ASP B 1 113 ? 5.234 -2.059 -24.344 1 98.31 113 ASP B O 1
ATOM 2746 N N . LEU B 1 114 ? 5.828 -3.896 -25.359 1 98.19 114 LEU B N 1
ATOM 2747 C CA . LEU B 1 114 ? 7.223 -3.514 -25.562 1 98.19 114 LEU B CA 1
ATOM 2748 C C . LEU B 1 114 ? 7.332 -2.387 -26.578 1 98.19 114 LEU B C 1
ATOM 2750 O O . LEU B 1 114 ? 8.414 -1.841 -26.797 1 98.19 114 LEU B O 1
ATOM 2754 N N . LYS B 1 115 ? 6.254 -1.978 -27.109 1 98.25 115 LYS B N 1
ATOM 2755 C CA . LYS B 1 115 ? 6.262 -0.811 -27.984 1 98.25 115 LYS B CA 1
ATOM 2756 C C . LYS B 1 115 ? 6.363 0.482 -27.188 1 98.25 115 LYS B C 1
ATOM 2758 O O . LYS B 1 115 ? 6.742 1.525 -27.719 1 98.25 115 LYS B O 1
ATOM 2763 N N . ASN B 1 116 ? 5.93 0.439 -25.953 1 98.25 116 ASN B N 1
ATOM 2764 C CA . ASN B 1 116 ? 6.098 1.595 -25.078 1 98.25 116 ASN B CA 1
ATOM 2765 C C . ASN B 1 116 ? 7.57 1.847 -24.75 1 98.25 116 ASN B C 1
ATOM 2767 O O . ASN B 1 116 ? 8.391 0.934 -24.844 1 98.25 116 ASN B O 1
ATOM 2771 N N . GLN B 1 117 ? 7.883 3.078 -24.438 1 98.06 117 GLN B N 1
ATOM 2772 C CA . GLN B 1 117 ? 9.273 3.49 -24.234 1 98.06 117 GLN B CA 1
ATOM 2773 C C . GLN B 1 117 ? 9.523 3.924 -22.797 1 98.06 117 GLN B C 1
ATOM 2775 O O . GLN B 1 117 ? 8.578 4.18 -22.047 1 98.06 117 GLN B O 1
ATOM 2780 N N . ALA B 1 118 ? 10.766 4.055 -22.438 1 97.88 118 ALA B N 1
ATOM 2781 C CA . ALA B 1 118 ? 11.18 4.449 -21.094 1 97.88 118 ALA B CA 1
ATOM 2782 C C . ALA B 1 118 ? 10.547 5.777 -20.688 1 97.88 118 ALA B C 1
ATOM 2784 O O . ALA B 1 118 ? 10.141 5.957 -19.531 1 97.88 118 ALA B O 1
ATOM 2785 N N . LYS B 1 119 ? 10.445 6.703 -21.578 1 96.81 119 LYS B N 1
ATOM 2786 C CA . LYS B 1 119 ? 9.945 8.047 -21.297 1 96.81 119 LYS B CA 1
ATOM 2787 C C . LYS B 1 119 ? 8.453 8.016 -20.969 1 96.81 119 LYS B C 1
ATOM 2789 O O . LYS B 1 119 ? 7.918 8.984 -20.422 1 96.81 119 LYS B O 1
ATOM 2794 N N . ASP B 1 120 ? 7.836 6.91 -21.359 1 97.88 120 ASP B N 1
ATOM 2795 C CA . ASP B 1 120 ? 6.398 6.793 -21.125 1 97.88 120 ASP B CA 1
ATOM 2796 C C . ASP B 1 120 ? 6.098 6.391 -19.688 1 97.88 120 ASP B C 1
ATOM 2798 O O . ASP B 1 120 ? 4.938 6.344 -19.281 1 97.88 120 ASP B O 1
ATOM 2802 N N . PHE B 1 121 ? 7.102 6.105 -18.891 1 97.81 121 PHE B N 1
ATOM 2803 C CA . PHE B 1 121 ? 6.926 5.637 -17.531 1 97.81 121 PHE B CA 1
ATOM 2804 C C . PHE B 1 121 ? 7.609 6.578 -16.547 1 97.81 121 PHE B C 1
ATOM 2806 O O . PHE B 1 121 ? 8.766 6.953 -16.734 1 97.81 121 PHE B O 1
ATOM 2813 N N . SER B 1 122 ? 6.918 6.926 -15.531 1 97.06 122 SER B N 1
ATOM 2814 C CA . SER B 1 122 ? 7.473 7.809 -14.508 1 97.06 122 SER B CA 1
ATOM 2815 C C . SER B 1 122 ? 8.406 7.051 -13.578 1 97.06 122 SER B C 1
ATOM 2817 O O . SER B 1 122 ? 8.336 5.824 -13.477 1 97.06 122 SER B O 1
ATOM 2819 N N . LYS B 1 123 ? 9.242 7.699 -12.984 1 96.25 123 LYS B N 1
ATOM 2820 C CA . LYS B 1 123 ? 10.047 7.309 -11.828 1 96.25 123 LYS B CA 1
ATOM 2821 C C . LYS B 1 123 ? 10.07 8.406 -10.773 1 96.25 123 LYS B C 1
ATOM 2823 O O . LYS B 1 123 ? 10.602 9.492 -11.008 1 96.25 123 LYS B O 1
ATOM 2828 N N . PRO B 1 124 ? 9.484 8.18 -9.633 1 96.62 124 PRO B N 1
ATOM 2829 C CA . PRO B 1 124 ? 8.734 7.031 -9.133 1 96.62 124 PRO B CA 1
ATOM 2830 C C . PRO B 1 124 ? 7.262 7.062 -9.547 1 96.62 124 PRO B C 1
ATOM 2832 O O . PRO B 1 124 ? 6.883 7.836 -10.43 1 96.62 124 PRO B O 1
ATOM 2835 N N . GLY B 1 125 ? 6.457 6.145 -8.93 1 97 125 GLY B N 1
ATOM 2836 C CA . GLY B 1 125 ? 5.023 6.09 -9.18 1 97 125 GLY B CA 1
ATOM 2837 C C . GLY B 1 125 ? 4.277 5.246 -8.164 1 97 125 GLY B C 1
ATOM 2838 O O . GLY B 1 125 ? 4.566 5.309 -6.965 1 97 125 GLY B O 1
ATOM 2839 N N . HIS B 1 126 ? 3.236 4.531 -8.695 1 98.19 126 HIS B N 1
ATOM 2840 C CA . HIS B 1 126 ? 2.318 3.957 -7.715 1 98.19 126 HIS B CA 1
ATOM 2841 C C . HIS B 1 126 ? 2.131 2.463 -7.945 1 98.19 126 HIS B C 1
ATOM 2843 O O . HIS B 1 126 ? 1.272 1.836 -7.32 1 98.19 126 HIS B O 1
ATOM 2849 N N . LEU B 1 127 ? 2.84 1.953 -8.898 1 98.5 127 LEU B N 1
ATOM 2850 C CA . LEU B 1 127 ? 3.045 0.514 -9.023 1 98.5 127 LEU B CA 1
ATOM 2851 C C . LEU B 1 127 ? 4.48 0.138 -8.664 1 98.5 127 LEU B C 1
ATOM 2853 O O . LEU B 1 127 ? 5.414 0.888 -8.961 1 98.5 127 LEU B O 1
ATOM 2857 N N . PHE B 1 128 ? 4.605 -1.061 -8.109 1 98.75 128 PHE B N 1
ATOM 2858 C CA . PHE B 1 128 ? 5.902 -1.399 -7.539 1 98.75 128 PHE B CA 1
ATOM 2859 C C . PHE B 1 128 ? 6.488 -2.631 -8.219 1 98.75 128 PHE B C 1
ATOM 2861 O O . PHE B 1 128 ? 6.172 -3.762 -7.84 1 98.75 128 PHE B O 1
ATOM 2868 N N . PRO B 1 129 ? 7.43 -2.406 -9.148 1 98.81 129 PRO B N 1
ATOM 2869 C CA . PRO B 1 129 ? 7.992 -3.514 -9.922 1 98.81 129 PRO B CA 1
ATOM 2870 C C . PRO B 1 129 ? 8.906 -4.41 -9.094 1 98.81 129 PRO B C 1
ATOM 2872 O O . PRO B 1 129 ? 9.664 -3.916 -8.258 1 98.81 129 PRO B O 1
ATOM 2875 N N . LEU B 1 130 ? 8.773 -5.637 -9.312 1 98.81 130 LEU B N 1
ATOM 2876 C CA . LEU B 1 130 ? 9.641 -6.676 -8.766 1 98.81 130 LEU B CA 1
ATOM 2877 C C . LEU B 1 130 ? 10.312 -7.465 -9.875 1 98.81 130 LEU B C 1
ATOM 2879 O O . LEU B 1 130 ? 9.648 -7.93 -10.805 1 98.81 130 LEU B O 1
ATOM 2883 N N . CYS B 1 131 ? 11.578 -7.598 -9.742 1 98.56 131 CYS B N 1
ATOM 2884 C CA . CYS B 1 131 ? 12.328 -8.352 -10.742 1 98.56 131 CYS B CA 1
ATOM 2885 C C . CYS B 1 131 ? 12.414 -9.82 -10.359 1 98.56 131 CYS B C 1
ATOM 2887 O O . CYS B 1 131 ? 13.016 -10.172 -9.344 1 98.56 131 CYS B O 1
ATOM 2889 N N . ALA B 1 132 ? 11.906 -10.664 -11.164 1 98.25 132 ALA B N 1
ATOM 2890 C CA . ALA B 1 132 ? 11.906 -12.102 -10.898 1 98.25 132 ALA B CA 1
ATOM 2891 C C . ALA B 1 132 ? 13.25 -12.727 -11.266 1 98.25 132 ALA B C 1
ATOM 2893 O O . ALA B 1 132 ? 13.906 -12.297 -12.219 1 98.25 132 ALA B O 1
ATOM 2894 N N . ARG B 1 133 ? 13.578 -13.688 -10.5 1 97.38 133 ARG B N 1
ATOM 2895 C CA . ARG B 1 133 ? 14.656 -14.57 -10.945 1 97.38 133 ARG B CA 1
ATOM 2896 C C . ARG B 1 133 ? 14.203 -15.445 -12.109 1 97.38 133 ARG B C 1
ATOM 2898 O O . ARG B 1 133 ? 13.086 -15.961 -12.102 1 97.38 133 ARG B O 1
ATOM 2905 N N . THR B 1 134 ? 15.094 -15.688 -13.047 1 96.69 134 THR B N 1
ATOM 2906 C CA . THR B 1 134 ? 14.711 -16.359 -14.281 1 96.69 134 THR B CA 1
ATOM 2907 C C . THR B 1 134 ? 14.391 -17.828 -14.031 1 96.69 134 THR B C 1
ATOM 2909 O O . THR B 1 134 ? 13.633 -18.438 -14.773 1 96.69 134 THR B O 1
ATOM 2912 N N . GLY B 1 135 ? 14.961 -18.328 -12.961 1 97.94 135 GLY B N 1
ATOM 2913 C CA . GLY B 1 135 ? 14.68 -19.719 -12.602 1 97.94 135 GLY B CA 1
ATOM 2914 C C . GLY B 1 135 ? 13.344 -19.891 -11.906 1 97.94 135 GLY B C 1
ATOM 2915 O O . GLY B 1 135 ? 12.914 -21.016 -11.656 1 97.94 135 GLY B O 1
ATOM 2916 N N . GLY B 1 136 ? 12.664 -18.859 -11.703 1 98.19 136 GLY B N 1
ATOM 2917 C CA . GLY B 1 136 ? 11.375 -18.922 -11.031 1 98.19 136 GLY B CA 1
ATOM 2918 C C . GLY B 1 136 ? 11.461 -19.453 -9.617 1 98.19 136 GLY B C 1
ATOM 2919 O O . GLY B 1 136 ? 12.422 -19.156 -8.891 1 98.19 136 GLY B O 1
ATOM 2920 N N . VAL B 1 137 ? 10.461 -20.172 -9.195 1 98.44 137 VAL B N 1
ATOM 2921 C CA . VAL B 1 137 ? 10.344 -20.656 -7.824 1 98.44 137 VAL B CA 1
ATOM 2922 C C . VAL B 1 137 ? 11.43 -21.703 -7.555 1 98.44 137 VAL B C 1
ATOM 2924 O O . VAL B 1 137 ? 11.727 -22 -6.398 1 98.44 137 VAL B O 1
ATOM 2927 N N . LEU B 1 138 ? 12.016 -22.266 -8.57 1 98.44 138 LEU B N 1
ATOM 2928 C CA . LEU B 1 138 ? 13.102 -23.219 -8.383 1 98.44 138 LEU B CA 1
ATOM 2929 C C . LEU B 1 138 ? 14.367 -22.516 -7.918 1 98.44 138 LEU B C 1
ATOM 2931 O O . LEU B 1 138 ? 15.227 -23.141 -7.281 1 98.44 138 LEU B O 1
ATOM 2935 N N . GLU B 1 139 ? 14.508 -21.281 -8.219 1 97.44 139 GLU B N 1
ATOM 2936 C CA . GLU B 1 139 ? 15.648 -20.469 -7.793 1 97.44 139 GLU B CA 1
ATOM 2937 C C . GLU B 1 139 ? 15.344 -19.734 -6.5 1 97.44 139 GLU B C 1
ATOM 2939 O O . GLU B 1 139 ? 16.188 -19.656 -5.605 1 97.44 139 GLU B O 1
ATOM 2944 N N . ARG B 1 140 ? 14.219 -19.141 -6.371 1 95.88 140 ARG B N 1
ATOM 2945 C CA . ARG B 1 140 ? 13.742 -18.422 -5.184 1 95.88 140 ARG B CA 1
ATOM 2946 C C . ARG B 1 140 ? 12.266 -18.734 -4.922 1 95.88 140 ARG B C 1
ATOM 2948 O O . ARG B 1 140 ? 11.406 -18.375 -5.73 1 95.88 140 ARG B O 1
ATOM 2955 N N . PRO B 1 141 ? 11.961 -19.406 -3.842 1 96.69 141 PRO B N 1
ATOM 2956 C CA . PRO B 1 141 ? 10.594 -19.859 -3.57 1 96.69 141 PRO B CA 1
ATOM 2957 C C . PRO B 1 141 ? 9.711 -18.75 -2.988 1 96.69 141 PRO B C 1
ATOM 2959 O O . PRO B 1 141 ? 9.07 -18.953 -1.953 1 96.69 141 PRO B O 1
ATOM 2962 N N . GLY B 1 142 ? 9.547 -17.672 -3.695 1 96.5 142 GLY B N 1
ATOM 2963 C CA . GLY B 1 142 ? 8.773 -16.531 -3.227 1 96.5 142 GLY B CA 1
ATOM 2964 C C . GLY B 1 142 ? 7.59 -16.203 -4.113 1 96.5 142 GLY B C 1
ATOM 2965 O O . GLY B 1 142 ? 7.367 -16.859 -5.129 1 96.5 142 GLY B O 1
ATOM 2966 N N . HIS B 1 143 ? 6.828 -15.25 -3.719 1 98.5 143 HIS B N 1
ATOM 2967 C CA . HIS B 1 143 ? 5.617 -14.859 -4.434 1 98.5 143 HIS B CA 1
ATOM 2968 C C . HIS B 1 143 ? 5.957 -14.211 -5.773 1 98.5 143 HIS B C 1
ATOM 2970 O O . HIS B 1 143 ? 5.219 -14.367 -6.746 1 98.5 143 HIS B O 1
ATOM 2976 N N . THR B 1 144 ? 7.055 -13.406 -5.805 1 98.56 144 THR B N 1
ATOM 2977 C CA . THR B 1 144 ? 7.504 -12.812 -7.059 1 98.56 144 THR B CA 1
ATOM 2978 C C . THR B 1 144 ? 7.691 -13.883 -8.133 1 98.56 144 THR B C 1
ATOM 2980 O O . THR B 1 144 ? 7.137 -13.781 -9.227 1 98.56 144 THR B O 1
ATOM 2983 N N . GLU B 1 145 ? 8.414 -14.883 -7.742 1 98.62 145 GLU B N 1
ATOM 2984 C CA . GLU B 1 145 ? 8.727 -15.969 -8.672 1 98.62 145 GLU B CA 1
ATOM 2985 C C . GLU B 1 145 ? 7.496 -16.828 -8.961 1 98.62 145 GLU B C 1
ATOM 2987 O O . GLU B 1 145 ? 7.336 -17.344 -10.062 1 98.62 145 GLU B O 1
ATOM 2992 N N . SER B 1 146 ? 6.625 -16.984 -7.961 1 98.81 146 SER B N 1
ATOM 2993 C CA . SER B 1 146 ? 5.367 -17.688 -8.188 1 98.81 146 SER B CA 1
ATOM 2994 C C . SER B 1 146 ? 4.543 -17 -9.281 1 98.81 146 SER B C 1
ATOM 2996 O O . SER B 1 146 ? 4.02 -17.672 -10.172 1 98.81 146 SER B O 1
ATOM 2998 N N . THR B 1 147 ? 4.406 -15.727 -9.203 1 98.94 147 THR B N 1
ATOM 2999 C CA . THR B 1 147 ? 3.65 -14.938 -10.18 1 98.94 147 THR B CA 1
ATOM 3000 C C . THR B 1 147 ? 4.277 -15.047 -11.562 1 98.94 147 THR B C 1
ATOM 3002 O O . THR B 1 147 ? 3.57 -15.234 -12.555 1 98.94 147 THR B O 1
ATOM 3005 N N . TYR B 1 148 ? 5.59 -14.961 -11.602 1 98.88 148 TYR B N 1
ATOM 3006 C CA . TYR B 1 148 ? 6.355 -15.102 -12.836 1 98.88 148 TYR B CA 1
ATOM 3007 C C . TYR B 1 148 ? 6.113 -16.469 -13.477 1 98.88 148 TYR B C 1
ATOM 3009 O O . TYR B 1 148 ? 5.82 -16.547 -14.672 1 98.88 148 TYR B O 1
ATOM 3017 N N . ASP B 1 149 ? 6.215 -17.516 -12.695 1 98.88 149 ASP B N 1
ATOM 3018 C CA . ASP B 1 149 ? 6.047 -18.875 -13.188 1 98.88 149 ASP B CA 1
ATOM 3019 C C . ASP B 1 149 ? 4.605 -19.125 -13.625 1 98.88 149 ASP B C 1
ATOM 3021 O O . ASP B 1 149 ? 4.363 -19.875 -14.578 1 98.88 149 ASP B O 1
ATOM 3025 N N . PHE B 1 150 ? 3.643 -18.578 -12.922 1 98.88 150 PHE B N 1
ATOM 3026 C CA . PHE B 1 150 ? 2.256 -18.734 -13.352 1 98.88 150 PHE B CA 1
ATOM 3027 C C . PHE B 1 150 ? 2.053 -18.188 -14.75 1 98.88 150 PHE B C 1
ATOM 3029 O O . PHE B 1 150 ? 1.376 -18.797 -15.578 1 98.88 150 PHE B O 1
ATOM 3036 N N . CYS B 1 151 ? 2.58 -16.984 -15.016 1 98.81 151 CYS B N 1
ATOM 3037 C CA . CYS B 1 151 ? 2.48 -16.406 -16.344 1 98.81 151 CYS B CA 1
ATOM 3038 C C . CYS B 1 151 ? 3.088 -17.328 -17.391 1 98.81 151 CYS B C 1
ATOM 3040 O O . CYS B 1 151 ? 2.461 -17.625 -18.422 1 98.81 151 CYS B O 1
ATOM 3042 N N . ARG B 1 152 ? 4.258 -17.859 -17.109 1 98.56 152 ARG B N 1
ATOM 3043 C CA . ARG B 1 152 ? 4.965 -18.719 -18.047 1 98.56 152 ARG B CA 1
ATOM 3044 C C . ARG B 1 152 ? 4.227 -20.031 -18.25 1 98.56 152 ARG B C 1
ATOM 3046 O O . ARG B 1 152 ? 4.031 -20.469 -19.391 1 98.56 152 ARG B O 1
ATOM 3053 N N . LEU B 1 153 ? 3.83 -20.609 -17.141 1 98.69 153 LEU B N 1
ATOM 3054 C CA . LEU B 1 153 ? 3.107 -21.875 -17.219 1 98.69 153 LEU B CA 1
ATOM 3055 C C . LEU B 1 153 ? 1.815 -21.719 -18 1 98.69 153 LEU B C 1
ATOM 3057 O O . LEU B 1 153 ? 1.406 -22.625 -18.719 1 98.69 153 LEU B O 1
ATOM 3061 N N . ALA B 1 154 ? 1.202 -20.594 -17.922 1 98.06 154 ALA B N 1
ATOM 3062 C CA . ALA B 1 154 ? -0.081 -20.359 -18.578 1 98.06 154 ALA B CA 1
ATOM 3063 C C . ALA B 1 154 ? 0.117 -19.891 -20.016 1 98.06 154 ALA B C 1
ATOM 3065 O O . ALA B 1 154 ? -0.854 -19.688 -20.75 1 98.06 154 ALA B O 1
ATOM 3066 N N . GLY B 1 155 ? 1.374 -19.688 -20.453 1 97.69 155 GLY B N 1
ATOM 3067 C CA . GLY B 1 155 ? 1.663 -19.234 -21.812 1 97.69 155 GLY B CA 1
ATOM 3068 C C . GLY B 1 155 ? 1.332 -17.781 -22.047 1 97.69 155 GLY B C 1
ATOM 3069 O O . GLY B 1 155 ? 0.988 -17.391 -23.156 1 97.69 155 GLY B O 1
ATOM 3070 N N . LEU B 1 156 ? 1.346 -17.047 -21.031 1 98.38 156 LEU B N 1
ATOM 3071 C CA . LEU B 1 156 ? 1.037 -15.617 -21.109 1 98.38 156 LEU B CA 1
ATOM 3072 C C . LEU B 1 156 ? 2.314 -14.789 -21.078 1 98.38 156 LEU B C 1
ATOM 3074 O O . LEU B 1 156 ? 3.406 -15.32 -20.875 1 98.38 156 LEU B O 1
ATOM 3078 N N . ILE B 1 157 ? 2.174 -13.453 -21.422 1 98.5 157 ILE B N 1
ATOM 3079 C CA . ILE B 1 157 ? 3.299 -12.547 -21.203 1 98.5 157 ILE B CA 1
ATOM 3080 C C . ILE B 1 157 ? 3.781 -12.641 -19.766 1 98.5 157 ILE B C 1
ATOM 3082 O O . ILE B 1 157 ? 2.979 -12.57 -18.828 1 98.5 157 ILE B O 1
ATOM 3086 N N . PRO B 1 158 ? 5.023 -12.859 -19.547 1 98.5 158 PRO B N 1
ATOM 3087 C CA . PRO B 1 158 ? 5.504 -13.102 -18.188 1 98.5 158 PRO B CA 1
ATOM 3088 C C . PRO B 1 158 ? 5.543 -11.836 -17.344 1 98.5 158 PRO B C 1
ATOM 3090 O O . PRO B 1 158 ? 6.586 -11.5 -16.766 1 98.5 158 PRO B O 1
ATOM 3093 N N . VAL B 1 159 ? 4.539 -11.141 -17.25 1 98.94 159 VAL B N 1
ATOM 3094 C CA . VAL B 1 159 ? 4.277 -9.969 -16.422 1 98.94 159 VAL B CA 1
ATOM 3095 C C . VAL B 1 159 ? 2.988 -10.18 -15.625 1 98.94 159 VAL B C 1
ATOM 3097 O O . VAL B 1 159 ? 1.925 -10.406 -16.203 1 98.94 159 VAL B O 1
ATOM 3100 N N . GLY B 1 160 ? 3.074 -10.172 -14.312 1 98.94 160 GLY B N 1
ATOM 3101 C CA . GLY B 1 160 ? 1.923 -10.391 -13.453 1 98.94 160 GLY B CA 1
ATOM 3102 C C . GLY B 1 160 ? 1.846 -9.414 -12.297 1 98.94 160 GLY B C 1
ATOM 3103 O O . GLY B 1 160 ? 2.84 -8.773 -11.953 1 98.94 160 GLY B O 1
ATOM 3104 N N . VAL B 1 161 ? 0.707 -9.273 -11.758 1 98.88 161 VAL B N 1
ATOM 3105 C CA . VAL B 1 161 ? 0.442 -8.422 -10.602 1 98.88 161 VAL B CA 1
ATOM 3106 C C . VAL B 1 161 ? 0.276 -9.281 -9.352 1 98.88 161 VAL B C 1
ATOM 3108 O O . VAL B 1 161 ? -0.271 -10.383 -9.414 1 98.88 161 VAL B O 1
ATOM 3111 N N . LEU B 1 162 ? 0.743 -8.789 -8.25 1 98.88 162 LEU B N 1
ATOM 3112 C CA . LEU B 1 162 ? 0.529 -9.477 -6.984 1 98.88 162 LEU B CA 1
ATOM 3113 C C . LEU B 1 162 ? 0.347 -8.484 -5.848 1 98.88 162 LEU B C 1
ATOM 3115 O O . LEU B 1 162 ? 0.829 -7.352 -5.926 1 98.88 162 LEU B O 1
ATOM 3119 N N . ALA B 1 163 ? -0.329 -8.852 -4.812 1 98.75 163 ALA B N 1
ATOM 3120 C CA . ALA B 1 163 ? -0.521 -8.07 -3.59 1 98.75 163 ALA B CA 1
ATOM 3121 C C . ALA B 1 163 ? -0.867 -8.984 -2.414 1 98.75 163 ALA B C 1
ATOM 3123 O O . ALA B 1 163 ? -1.608 -9.953 -2.57 1 98.75 163 ALA B O 1
ATOM 3124 N N . GLU B 1 164 ? -0.408 -8.633 -1.28 1 98.38 164 GLU B N 1
ATOM 3125 C CA . GLU B 1 164 ? -0.562 -9.477 -0.102 1 98.38 164 GLU B CA 1
ATOM 3126 C C . GLU B 1 164 ? -1.9 -9.234 0.586 1 98.38 164 GLU B C 1
ATOM 3128 O O . GLU B 1 164 ? -2.26 -8.086 0.862 1 98.38 164 GLU B O 1
ATOM 3133 N N . LEU B 1 165 ? -2.596 -10.273 0.947 1 98.75 165 LEU B N 1
ATOM 3134 C CA . LEU B 1 165 ? -3.908 -10.195 1.58 1 98.75 165 LEU B CA 1
ATOM 3135 C C . LEU B 1 165 ? -3.785 -9.734 3.027 1 98.75 165 LEU B C 1
ATOM 3137 O O . LEU B 1 165 ? -2.898 -10.188 3.756 1 98.75 165 LEU B O 1
ATOM 3141 N N . MET B 1 166 ? -4.656 -8.883 3.422 1 98.69 166 MET B N 1
ATOM 3142 C CA . MET B 1 166 ? -4.676 -8.297 4.762 1 98.69 166 MET B CA 1
ATOM 3143 C C . MET B 1 166 ? -6.105 -8.125 5.262 1 98.69 166 MET B C 1
ATOM 3145 O O . MET B 1 166 ? -6.992 -7.738 4.5 1 98.69 166 MET B O 1
ATOM 3149 N N . HIS B 1 167 ? -6.312 -8.383 6.535 1 98.56 167 HIS B N 1
ATOM 3150 C CA . HIS B 1 167 ? -7.598 -8.102 7.172 1 98.56 167 HIS B CA 1
ATOM 3151 C C . HIS B 1 167 ? -7.816 -6.602 7.336 1 98.56 167 HIS B C 1
ATOM 3153 O O . HIS B 1 167 ? -6.859 -5.828 7.324 1 98.56 167 HIS B O 1
ATOM 3159 N N . ASP B 1 168 ? -9.062 -6.301 7.648 1 97.69 168 ASP B N 1
ATOM 3160 C CA . ASP B 1 168 ? -9.406 -4.898 7.867 1 97.69 168 ASP B CA 1
ATOM 3161 C C . ASP B 1 168 ? -8.703 -4.348 9.109 1 97.69 168 ASP B C 1
ATOM 3163 O O . ASP B 1 168 ? -8.422 -3.15 9.188 1 97.69 168 ASP B O 1
ATOM 3167 N N . ASP B 1 169 ? -8.336 -5.156 9.953 1 98.19 169 ASP B N 1
ATOM 3168 C CA . ASP B 1 169 ? -7.707 -4.688 11.188 1 98.19 169 ASP B CA 1
ATOM 3169 C C . ASP B 1 169 ? -6.191 -4.582 11.023 1 98.19 169 ASP B C 1
ATOM 3171 O O . ASP B 1 169 ? -5.48 -4.281 11.984 1 98.19 169 ASP B O 1
ATOM 3175 N N . GLY B 1 170 ? -5.703 -4.941 9.906 1 98.44 170 GLY B N 1
ATOM 3176 C CA . GLY B 1 170 ? -4.305 -4.695 9.594 1 98.44 170 GLY B CA 1
ATOM 3177 C C . GLY B 1 170 ? -3.426 -5.914 9.797 1 98.44 170 GLY B C 1
ATOM 3178 O O . GLY B 1 170 ? -2.225 -5.875 9.523 1 98.44 170 GLY B O 1
ATOM 3179 N N . THR B 1 171 ? -4.031 -6.996 10.328 1 98.25 171 THR B N 1
ATOM 3180 C CA . THR B 1 171 ? -3.271 -8.234 10.43 1 98.25 171 THR B CA 1
ATOM 3181 C C . THR B 1 171 ? -3.236 -8.961 9.078 1 98.25 171 THR B C 1
ATOM 3183 O O . THR B 1 171 ? -4.133 -8.789 8.258 1 98.25 171 THR B O 1
ATOM 3186 N N . MET B 1 172 ? -2.23 -9.773 8.938 1 98.12 172 MET B N 1
ATOM 3187 C CA . MET B 1 172 ? -2.068 -10.461 7.664 1 98.12 172 MET B CA 1
ATOM 3188 C C . MET B 1 172 ? -2.865 -11.766 7.645 1 98.12 172 MET B C 1
ATOM 3190 O O . MET B 1 172 ? -3.064 -12.391 8.688 1 98.12 172 MET B O 1
ATOM 3194 N N . TYR B 1 173 ? -3.262 -12.172 6.461 1 98 173 TYR B N 1
ATOM 3195 C CA . TYR B 1 173 ? -3.943 -13.453 6.293 1 98 173 TYR B CA 1
ATOM 3196 C C . TYR B 1 173 ? -2.998 -14.609 6.566 1 98 173 TYR B C 1
ATOM 3198 O O . TYR B 1 173 ? -1.825 -14.57 6.184 1 98 173 TYR B O 1
ATOM 3206 N N . ARG B 1 174 ? -3.496 -15.57 7.203 1 96.62 174 ARG B N 1
ATOM 3207 C CA . ARG B 1 174 ? -2.834 -16.859 7.391 1 96.62 174 ARG B CA 1
ATOM 3208 C C . ARG B 1 174 ? -3.613 -17.969 6.707 1 96.62 174 ARG B C 1
ATOM 3210 O O . ARG B 1 174 ? -4.547 -17.719 5.945 1 96.62 174 ARG B O 1
ATOM 3217 N N . ARG B 1 175 ? -3.18 -19.125 6.863 1 95.81 175 ARG B N 1
ATOM 3218 C CA . ARG B 1 175 ? -3.682 -20.281 6.121 1 95.81 175 ARG B CA 1
ATOM 3219 C C . ARG B 1 175 ? -5.203 -20.359 6.191 1 95.81 175 ARG B C 1
ATOM 3221 O O . ARG B 1 175 ? -5.879 -20.375 5.16 1 95.81 175 ARG B O 1
ATOM 3228 N N . ASP B 1 176 ? -5.797 -20.375 7.398 1 96.19 176 ASP B N 1
ATOM 3229 C CA . ASP B 1 176 ? -7.227 -20.609 7.559 1 96.19 176 ASP B CA 1
ATOM 3230 C C . ASP B 1 176 ? -8.047 -19.453 6.965 1 96.19 176 ASP B C 1
ATOM 3232 O O . ASP B 1 176 ? -9.047 -19.688 6.285 1 96.19 176 ASP B O 1
ATOM 3236 N N . ASP B 1 177 ? -7.652 -18.266 7.25 1 96.81 177 ASP B N 1
ATOM 3237 C CA . ASP B 1 177 ? -8.375 -17.125 6.691 1 96.81 177 ASP B CA 1
ATOM 3238 C C . ASP B 1 177 ? -8.227 -17.078 5.172 1 96.81 177 ASP B C 1
ATOM 3240 O O . ASP B 1 177 ? -9.141 -16.641 4.469 1 96.81 177 ASP B O 1
ATOM 3244 N N . SER B 1 178 ? -7.078 -17.531 4.66 1 98.19 178 SER B N 1
ATOM 3245 C CA . SER B 1 178 ? -6.859 -17.547 3.219 1 98.19 178 SER B CA 1
ATOM 3246 C C . SER B 1 178 ? -7.773 -18.562 2.535 1 98.19 178 SER B C 1
ATOM 3248 O O . SER B 1 178 ? -8.359 -18.281 1.487 1 98.19 178 SER B O 1
ATOM 3250 N N . LEU B 1 179 ? -7.883 -19.703 3.131 1 98.12 179 LEU B N 1
ATOM 3251 C CA . LEU B 1 179 ? -8.766 -20.719 2.58 1 98.12 179 LEU B CA 1
ATOM 3252 C C . LEU B 1 179 ? -10.219 -20.266 2.625 1 98.12 179 LEU B C 1
ATOM 3254 O O . LEU B 1 179 ? -10.984 -20.5 1.683 1 98.12 179 LEU B O 1
ATOM 3258 N N . ALA B 1 180 ? -10.617 -19.672 3.639 1 98.06 180 ALA B N 1
ATOM 3259 C CA . ALA B 1 180 ? -11.977 -19.141 3.768 1 98.06 180 ALA B CA 1
ATOM 3260 C C . ALA B 1 180 ? -12.25 -18.062 2.727 1 98.06 180 ALA B C 1
ATOM 3262 O O . ALA B 1 180 ? -13.328 -18.016 2.141 1 98.06 180 ALA B O 1
ATOM 3263 N N . PHE B 1 181 ? -11.336 -17.219 2.551 1 98.5 181 PHE B N 1
ATOM 3264 C CA . PHE B 1 181 ? -11.461 -16.156 1.565 1 98.5 181 PHE B CA 1
ATOM 3265 C C . PHE B 1 181 ? -11.57 -16.719 0.158 1 98.5 181 PHE B C 1
ATOM 3267 O O . PHE B 1 181 ? -12.414 -16.281 -0.631 1 98.5 181 PHE B O 1
ATOM 3274 N N . ALA B 1 182 ? -10.68 -17.641 -0.13 1 98.62 182 ALA B N 1
ATOM 3275 C CA . ALA B 1 182 ? -10.703 -18.312 -1.426 1 98.62 182 ALA B CA 1
ATOM 3276 C C . ALA B 1 182 ? -12.078 -18.922 -1.709 1 98.62 182 ALA B C 1
ATOM 3278 O O . ALA B 1 182 ? -12.602 -18.781 -2.814 1 98.62 182 ALA B O 1
ATOM 3279 N N . SER B 1 183 ? -12.594 -19.562 -0.69 1 98 183 SER B N 1
ATOM 3280 C CA . SER B 1 183 ? -13.906 -20.188 -0.817 1 98 183 SER B CA 1
ATOM 3281 C C . SER B 1 183 ? -15 -19.125 -1.01 1 98 183 SER B C 1
ATOM 3283 O O . SER B 1 183 ? -15.836 -19.25 -1.904 1 98 183 SER B O 1
ATOM 3285 N N . ALA B 1 184 ? -14.984 -18.109 -0.259 1 98.19 184 ALA B N 1
ATOM 3286 C CA . ALA B 1 184 ? -16 -17.062 -0.278 1 98.19 184 ALA B CA 1
ATOM 3287 C C . ALA B 1 184 ? -16.016 -16.328 -1.618 1 98.19 184 ALA B C 1
ATOM 3289 O O . ALA B 1 184 ? -17.078 -15.906 -2.09 1 98.19 184 ALA B O 1
ATOM 3290 N N . HIS B 1 185 ? -14.867 -16.219 -2.246 1 98.31 185 HIS B N 1
ATOM 3291 C CA . HIS B 1 185 ? -14.773 -15.422 -3.465 1 98.31 185 HIS B CA 1
ATOM 3292 C C . HIS B 1 185 ? -14.57 -16.312 -4.688 1 98.31 185 HIS B C 1
ATOM 3294 O O . HIS B 1 185 ? -14.391 -15.812 -5.801 1 98.31 185 HIS B O 1
ATOM 3300 N N . ASN B 1 186 ? -14.586 -17.609 -4.496 1 97.88 186 ASN B N 1
ATOM 3301 C CA . ASN B 1 186 ? -14.414 -18.578 -5.578 1 97.88 186 ASN B CA 1
ATOM 3302 C C . ASN B 1 186 ? -13.109 -18.328 -6.336 1 97.88 186 ASN B C 1
ATOM 3304 O O . ASN B 1 186 ? -13.117 -18.188 -7.559 1 97.88 186 ASN B O 1
ATOM 3308 N N . ILE B 1 187 ? -12.039 -18.234 -5.652 1 98.75 187 ILE B N 1
ATOM 3309 C CA . ILE B 1 187 ? -10.703 -18.047 -6.203 1 98.75 187 ILE B CA 1
ATOM 3310 C C . ILE B 1 187 ? -9.844 -19.281 -5.91 1 98.75 187 ILE B C 1
ATOM 3312 O O . ILE B 1 187 ? -9.727 -19.703 -4.758 1 98.75 187 ILE B O 1
ATOM 3316 N N . PRO B 1 188 ? -9.242 -19.891 -6.945 1 98.81 188 PRO B N 1
ATOM 3317 C CA . PRO B 1 188 ? -8.328 -21 -6.656 1 98.81 188 PRO B CA 1
ATOM 3318 C C . PRO B 1 188 ? -7.16 -20.594 -5.77 1 98.81 188 PRO B C 1
ATOM 3320 O O . PRO B 1 188 ? -6.629 -19.484 -5.914 1 98.81 188 PRO B O 1
ATOM 3323 N N . ILE B 1 189 ? -6.758 -21.5 -4.906 1 98.81 189 ILE B N 1
ATOM 3324 C CA . ILE B 1 189 ? -5.648 -21.234 -3.996 1 98.81 189 ILE B CA 1
ATOM 3325 C C . ILE B 1 189 ? -4.676 -22.406 -4.016 1 98.81 189 ILE B C 1
ATOM 3327 O O . ILE B 1 189 ? -5.09 -23.562 -3.926 1 98.81 189 ILE B O 1
ATOM 3331 N N . VAL B 1 190 ? -3.412 -22.094 -4.168 1 98.81 190 VAL B N 1
ATOM 3332 C CA . VAL B 1 190 ? -2.354 -23.094 -4.176 1 98.81 190 VAL B CA 1
ATOM 3333 C C . VAL B 1 190 ? -1.199 -22.641 -3.287 1 98.81 190 VAL B C 1
ATOM 3335 O O . VAL B 1 190 ? -1.197 -21.516 -2.797 1 98.81 190 VAL B O 1
ATOM 3338 N N . THR B 1 191 ? -0.22 -23.5 -3.059 1 98.31 191 THR B N 1
ATOM 3339 C CA . THR B 1 191 ? 0.971 -23.172 -2.287 1 98.31 191 THR B CA 1
ATOM 3340 C C . THR B 1 191 ? 2.182 -23.016 -3.203 1 98.31 191 THR B C 1
ATOM 3342 O O . THR B 1 191 ? 2.199 -23.531 -4.316 1 98.31 191 THR B O 1
ATOM 3345 N N . VAL B 1 192 ? 3.164 -22.281 -2.73 1 98.38 192 VAL B N 1
ATOM 3346 C CA . VAL B 1 192 ? 4.426 -22.172 -3.455 1 98.38 192 VAL B CA 1
ATOM 3347 C C . VAL B 1 192 ? 5.004 -23.578 -3.695 1 98.38 192 VAL B C 1
ATOM 3349 O O . VAL B 1 192 ? 5.582 -23.844 -4.75 1 98.38 192 VAL B O 1
ATOM 3352 N N . GLU B 1 193 ? 4.824 -24.469 -2.75 1 97.75 193 GLU B N 1
ATOM 3353 C CA . GLU B 1 193 ? 5.312 -25.828 -2.873 1 97.75 193 GLU B CA 1
ATOM 3354 C C . GLU B 1 193 ? 4.645 -26.562 -4.039 1 97.75 193 GLU B C 1
ATOM 3356 O O . GLU B 1 193 ? 5.293 -27.328 -4.754 1 97.75 193 GLU B O 1
ATOM 3361 N N . GLN B 1 194 ? 3.381 -26.391 -4.195 1 98.25 194 GLN B N 1
ATOM 3362 C CA . GLN B 1 194 ? 2.682 -26.984 -5.332 1 98.25 194 GLN B CA 1
ATOM 3363 C C . GLN B 1 194 ? 3.266 -26.484 -6.656 1 98.25 194 GLN B C 1
ATOM 3365 O O . GLN B 1 194 ? 3.402 -27.266 -7.605 1 98.25 194 GLN B O 1
ATOM 3370 N N . ILE B 1 195 ? 3.59 -25.25 -6.723 1 98.81 195 ILE B N 1
ATOM 3371 C CA . ILE B 1 195 ? 4.156 -24.672 -7.938 1 98.81 195 ILE B CA 1
ATOM 3372 C C . ILE B 1 195 ? 5.535 -25.281 -8.203 1 98.81 195 ILE B C 1
ATOM 3374 O O . ILE B 1 195 ? 5.863 -25.609 -9.344 1 98.81 195 ILE B O 1
ATOM 3378 N N . ILE B 1 196 ? 6.367 -25.359 -7.121 1 98.62 196 ILE B N 1
ATOM 3379 C CA . ILE B 1 196 ? 7.699 -25.938 -7.227 1 98.62 196 ILE B CA 1
ATOM 3380 C C . ILE B 1 196 ? 7.598 -27.359 -7.793 1 98.62 196 ILE B C 1
ATOM 3382 O O . ILE B 1 196 ? 8.305 -27.703 -8.742 1 98.62 196 ILE B O 1
ATOM 3386 N N . ASN B 1 197 ? 6.746 -28.141 -7.254 1 98.62 197 ASN B N 1
ATOM 3387 C CA . ASN B 1 197 ? 6.578 -29.531 -7.699 1 98.62 197 ASN B CA 1
ATOM 3388 C C . ASN B 1 197 ? 6.098 -29.594 -9.148 1 98.62 197 ASN B C 1
ATOM 3390 O O . ASN B 1 197 ? 6.555 -30.438 -9.922 1 98.62 197 ASN B O 1
ATOM 3394 N N . TYR B 1 198 ? 5.191 -28.719 -9.445 1 98.75 198 TYR B N 1
ATOM 3395 C CA . TYR B 1 198 ? 4.672 -28.688 -10.805 1 98.75 198 TYR B CA 1
ATOM 3396 C C . TYR B 1 198 ? 5.77 -28.328 -11.797 1 98.75 198 TYR B C 1
ATOM 3398 O O . TYR B 1 198 ? 5.863 -28.922 -12.875 1 98.75 198 TYR B O 1
ATOM 3406 N N . ARG B 1 199 ? 6.598 -27.375 -11.492 1 98.62 199 ARG B N 1
ATOM 3407 C CA . ARG B 1 199 ? 7.715 -26.938 -12.328 1 98.62 199 ARG B CA 1
ATOM 3408 C C . ARG B 1 199 ? 8.742 -28.047 -12.5 1 98.62 199 ARG B C 1
ATOM 3410 O O . ARG B 1 199 ? 9.328 -28.203 -13.57 1 98.62 199 ARG B O 1
ATOM 3417 N N . ARG B 1 200 ? 9 -28.766 -11.5 1 98.31 200 ARG B N 1
ATOM 3418 C CA . ARG B 1 200 ? 9.93 -29.875 -11.57 1 98.31 200 ARG B CA 1
ATOM 3419 C C . ARG B 1 200 ? 9.43 -30.969 -12.516 1 98.31 200 ARG B C 1
ATOM 3421 O O . ARG B 1 200 ? 10.211 -31.594 -13.227 1 98.31 200 ARG B O 1
ATOM 3428 N N . GLU B 1 201 ? 8.156 -31.109 -12.508 1 97.81 201 GLU B N 1
ATOM 3429 C CA . GLU B 1 201 ? 7.539 -32.188 -13.305 1 97.81 201 GLU B CA 1
ATOM 3430 C C . GLU B 1 201 ? 7.355 -31.734 -14.758 1 97.81 201 GLU B C 1
ATOM 3432 O O . GLU B 1 201 ? 7.496 -32.531 -15.672 1 97.81 201 GLU B O 1
ATOM 3437 N N . HIS B 1 202 ? 6.984 -30.469 -14.961 1 96.94 202 HIS B N 1
ATOM 3438 C CA . HIS B 1 202 ? 6.504 -30.078 -16.281 1 96.94 202 HIS B CA 1
ATOM 3439 C C . HIS B 1 202 ? 7.402 -29.016 -16.906 1 96.94 202 HIS B C 1
ATOM 3441 O O . HIS B 1 202 ? 7.238 -28.672 -18.078 1 96.94 202 HIS B O 1
ATOM 3447 N N . GLY B 1 203 ? 8.289 -28.438 -16.156 1 96.25 203 GLY B N 1
ATOM 3448 C CA . GLY B 1 203 ? 9.125 -27.375 -16.688 1 96.25 203 GLY B CA 1
ATOM 3449 C C . GLY B 1 203 ? 8.461 -26 -16.594 1 96.25 203 GLY B C 1
ATOM 3450 O O . GLY B 1 203 ? 7.746 -25.719 -15.633 1 96.25 203 GLY B O 1
ATOM 3451 N N . ALA B 1 204 ? 8.773 -25.156 -17.562 1 95.06 204 ALA B N 1
ATOM 3452 C CA . ALA B 1 204 ? 8.375 -23.75 -17.469 1 95.06 204 ALA B CA 1
ATOM 3453 C C . ALA B 1 204 ? 7.074 -23.5 -18.219 1 95.06 204 ALA B C 1
ATOM 3455 O O . ALA B 1 204 ? 6.516 -22.406 -18.172 1 95.06 204 ALA B O 1
ATOM 3456 N N . THR B 1 205 ? 6.629 -24.469 -18.922 1 95.62 205 THR B N 1
ATOM 3457 C CA . THR B 1 205 ? 5.375 -24.375 -19.672 1 95.62 205 THR B CA 1
ATOM 3458 C C . THR B 1 205 ? 4.465 -25.562 -19.359 1 95.62 205 THR B C 1
ATOM 3460 O O . THR B 1 205 ? 4.887 -26.719 -19.438 1 95.62 205 THR B O 1
ATOM 3463 N N . ALA B 1 206 ? 3.271 -25.234 -19.031 1 95.62 206 ALA B N 1
ATOM 3464 C CA . ALA B 1 206 ? 2.322 -26.312 -18.75 1 95.62 206 ALA B CA 1
ATOM 3465 C C . ALA B 1 206 ? 1.915 -27.031 -20.016 1 95.62 206 ALA B C 1
ATOM 3467 O O . ALA B 1 206 ? 1.873 -26.438 -21.094 1 95.62 206 ALA B O 1
ATOM 3468 N N . PRO B 1 207 ? 1.55 -28.328 -19.891 1 95.88 207 PRO B N 1
ATOM 3469 C CA . PRO B 1 207 ? 1.044 -29.047 -21.062 1 95.88 207 PRO B CA 1
ATOM 3470 C C . PRO B 1 207 ? -0.21 -28.406 -21.656 1 95.88 207 PRO B C 1
ATOM 3472 O O . PRO B 1 207 ? -1.075 -27.938 -20.906 1 95.88 207 PRO B O 1
ATOM 3475 N N . ALA B 1 208 ? -0.25 -28.469 -22.922 1 94.12 208 ALA B N 1
ATOM 3476 C CA . ALA B 1 208 ? -1.376 -27.875 -23.641 1 94.12 208 ALA B CA 1
ATOM 3477 C C . ALA B 1 208 ? -2.699 -28.469 -23.172 1 94.12 208 ALA B C 1
ATOM 3479 O O . ALA B 1 208 ? -3.725 -27.781 -23.156 1 94.12 208 ALA B O 1
ATOM 3480 N N . SER B 1 209 ? -2.707 -29.672 -22.703 1 94.12 209 SER B N 1
ATOM 3481 C CA . SER B 1 209 ? -3.902 -30.406 -22.312 1 94.12 209 SER B CA 1
ATOM 3482 C C . SER B 1 209 ? -4.566 -29.766 -21.094 1 94.12 209 SER B C 1
ATOM 3484 O O . SER B 1 209 ? -5.762 -29.953 -20.859 1 94.12 209 SER B O 1
ATOM 3486 N N . VAL B 1 210 ? -3.781 -29.031 -20.375 1 95.75 210 VAL B N 1
ATOM 3487 C CA . VAL B 1 210 ? -4.309 -28.359 -19.188 1 95.75 210 VAL B CA 1
ATOM 3488 C C . VAL B 1 210 ? -5.379 -27.344 -19.609 1 95.75 210 VAL B C 1
ATOM 3490 O O . VAL B 1 210 ? -6.344 -27.125 -18.875 1 95.75 210 VAL B O 1
ATOM 3493 N N . PHE B 1 211 ? -5.223 -26.766 -20.75 1 95.06 211 PHE B N 1
ATOM 3494 C CA . PHE B 1 211 ? -6.055 -25.641 -21.156 1 95.06 211 PHE B CA 1
ATOM 3495 C C . PHE B 1 211 ? -7.098 -26.062 -22.172 1 95.06 211 PHE B C 1
ATOM 3497 O O . PHE B 1 211 ? -7.914 -25.25 -22.625 1 95.06 211 PHE B O 1
ATOM 3504 N N . GLU B 1 212 ? -6.922 -27.203 -22.781 1 85.88 212 GLU B N 1
ATOM 3505 C CA . GLU B 1 212 ? -7.887 -27.734 -23.734 1 85.88 212 GLU B CA 1
ATOM 3506 C C . GLU B 1 212 ? -9.242 -27.969 -23.078 1 85.88 212 GLU B C 1
ATOM 3508 O O . GLU B 1 212 ? -9.305 -28.344 -21.906 1 85.88 212 GLU B O 1
ATOM 3513 N N . ALA B 1 213 ? -10.18 -27 -23.484 1 60.44 213 ALA B N 1
ATOM 3514 C CA . ALA B 1 213 ? -11.547 -27.078 -22.984 1 60.44 213 ALA B CA 1
ATOM 3515 C C . ALA B 1 213 ? -11.93 -28.531 -22.672 1 60.44 213 ALA B C 1
ATOM 3517 O O . ALA B 1 213 ? -11.688 -29.438 -23.469 1 60.44 213 ALA B O 1
ATOM 3518 N N . LEU B 1 214 ? -11.875 -28.828 -21.5 1 51.91 214 LEU B N 1
ATOM 3519 C CA . LEU B 1 214 ? -12.594 -30.062 -21.234 1 51.91 214 LEU B CA 1
ATOM 3520 C C . LEU B 1 214 ? -13.961 -30.062 -21.906 1 51.91 214 LEU B C 1
ATOM 3522 O O . LEU B 1 214 ? -14.867 -29.344 -21.469 1 51.91 214 LEU B O 1
ATOM 3526 N N . GLU B 1 215 ? -13.945 -29.781 -23.219 1 42.78 215 GLU B N 1
ATOM 3527 C CA . GLU B 1 215 ? -15.164 -29.891 -24.016 1 42.78 215 GLU B CA 1
ATOM 3528 C C . GLU B 1 215 ? -16.094 -30.969 -23.469 1 42.78 215 GLU B C 1
ATOM 3530 O O . GLU B 1 215 ? -17.219 -31.125 -23.953 1 42.78 215 GLU B O 1
ATOM 3535 N N . SER B 1 216 ? -15.641 -31.922 -22.812 1 39.16 216 SER B N 1
ATOM 3536 C CA . SER B 1 216 ? -16.547 -33.062 -22.688 1 39.16 216 SER B CA 1
ATOM 3537 C C . SER B 1 216 ? -17.844 -32.656 -22 1 39.16 216 SER B C 1
ATOM 3539 O O . SER B 1 216 ? -18.922 -33.156 -22.375 1 39.16 216 SER B O 1
ATOM 3541 N N . GLY B 1 217 ? -17.875 -32.062 -20.797 1 37.03 217 GLY B N 1
ATOM 3542 C CA . GLY B 1 217 ? -19.125 -32.281 -20.094 1 37.03 217 GLY B CA 1
ATOM 3543 C C . GLY B 1 217 ? -20.25 -31.375 -20.578 1 37.03 217 GLY B C 1
ATOM 3544 O O . GLY B 1 217 ? -21.422 -31.672 -20.344 1 37.03 217 GLY B O 1
ATOM 3545 N N . ALA B 1 218 ? -20.047 -30 -21.016 1 36.94 218 ALA B N 1
ATOM 3546 C CA . ALA B 1 218 ? -21.281 -29.234 -21.203 1 36.94 218 ALA B CA 1
ATOM 3547 C C . ALA B 1 218 ? -21.844 -29.453 -22.594 1 36.94 218 ALA B C 1
ATOM 3549 O O . ALA B 1 218 ? -23 -29.109 -22.859 1 36.94 218 ALA B O 1
ATOM 3550 N N . VAL B 1 219 ? -21.047 -29.719 -23.625 1 39.19 219 VAL B N 1
ATOM 3551 C CA . VAL B 1 219 ? -21.625 -29.766 -24.969 1 39.19 219 VAL B CA 1
ATOM 3552 C C . VAL B 1 219 ? -22.469 -31.016 -25.125 1 39.19 219 VAL B C 1
ATOM 3554 O O . VAL B 1 219 ? -23.203 -31.172 -26.109 1 39.19 219 VAL B O 1
ATOM 3557 N N . LYS B 1 220 ? -22.125 -32.062 -24.484 1 37.91 220 LYS B N 1
ATOM 3558 C CA . LYS B 1 220 ? -22.922 -33.25 -24.734 1 37.91 220 LYS B CA 1
ATOM 3559 C C . LYS B 1 220 ? -24.359 -33.062 -24.219 1 37.91 220 LYS B C 1
ATOM 3561 O O . LYS B 1 220 ? -25.25 -33.844 -24.578 1 37.91 220 LYS B O 1
ATOM 3566 N N . ALA B 1 221 ? -24.484 -32.188 -23.203 1 33.91 221 ALA B N 1
ATOM 3567 C CA . ALA B 1 221 ? -25.859 -32.188 -22.734 1 33.91 221 ALA B CA 1
ATOM 3568 C C . ALA B 1 221 ? -26.766 -31.344 -23.625 1 33.91 221 ALA B C 1
ATOM 3570 O O . ALA B 1 221 ? -27.984 -31.5 -23.625 1 33.91 221 ALA B O 1
ATOM 3571 N N . LEU B 1 222 ? -26.031 -30.281 -24.219 1 34.22 222 LEU B N 1
ATOM 3572 C CA . LEU B 1 222 ? -26.953 -29.375 -24.875 1 34.22 222 LEU B CA 1
ATOM 3573 C C . LEU B 1 222 ? -27.359 -29.906 -26.25 1 34.22 222 LEU B C 1
ATOM 3575 O O . LEU B 1 222 ? -28.328 -29.438 -26.844 1 34.22 222 LEU B O 1
ATOM 3579 N N . ALA B 1 223 ? -26.406 -30.703 -26.844 1 33.94 223 ALA B N 1
ATOM 3580 C CA . ALA B 1 223 ? -26.688 -30.984 -28.25 1 33.94 223 ALA B CA 1
ATOM 3581 C C . ALA B 1 223 ? -28 -31.766 -28.391 1 33.94 223 ALA B C 1
ATOM 3583 O O . ALA B 1 223 ? -28.594 -31.797 -29.469 1 33.94 223 ALA B O 1
ATOM 3584 N N . THR B 1 224 ? -28.203 -32.562 -27.359 1 29.42 224 THR B N 1
ATOM 3585 C CA . THR B 1 224 ? -29.234 -33.531 -27.734 1 29.42 224 THR B CA 1
ATOM 3586 C C . THR B 1 224 ? -30.625 -32.906 -27.625 1 29.42 224 THR B C 1
ATOM 3588 O O . THR B 1 224 ? -31.625 -33.562 -27.875 1 29.42 224 THR B O 1
ATOM 3591 N N . LYS B 1 225 ? -30.641 -31.703 -26.859 1 35.19 225 LYS B N 1
ATOM 3592 C CA . LYS B 1 225 ? -32.031 -31.297 -26.812 1 35.19 225 LYS B CA 1
ATOM 3593 C C . LYS B 1 225 ? -32.469 -30.625 -28.125 1 35.19 225 LYS B C 1
ATOM 3595 O O . LYS B 1 225 ? -32.469 -29.406 -28.219 1 35.19 225 LYS B O 1
ATOM 3600 N N . GLY B 1 226 ? -31.859 -31.031 -29.281 1 25 226 GLY B N 1
ATOM 3601 C CA . GLY B 1 226 ? -32.156 -30.516 -30.609 1 25 226 GLY B CA 1
ATOM 3602 C C . GLY B 1 226 ? -33.625 -30.234 -30.828 1 25 226 GLY B C 1
ATOM 3603 O O . GLY B 1 226 ? -34 -29.141 -31.25 1 25 226 GLY B O 1
ATOM 3604 N N . SER B 1 227 ? -34.406 -31.125 -31.328 1 26.2 227 SER B N 1
ATOM 3605 C CA . SER B 1 227 ? -35.344 -31 -32.469 1 26.2 227 SER B CA 1
ATOM 3606 C C . SER B 1 227 ? -36.719 -30.609 -31.984 1 26.2 227 SER B C 1
ATOM 3608 O O . SER B 1 227 ? -37.688 -31.391 -32.094 1 26.2 227 SER B O 1
ATOM 3610 N N . ALA B 1 228 ? -36.906 -29.984 -30.75 1 28.48 228 ALA B N 1
ATOM 3611 C CA . ALA B 1 228 ? -38.375 -29.891 -30.641 1 28.48 228 ALA B CA 1
ATOM 3612 C C . ALA B 1 228 ? -38.969 -29.109 -31.812 1 28.48 228 ALA B C 1
ATOM 3614 O O . ALA B 1 228 ? -38.312 -28.188 -32.344 1 28.48 228 ALA B O 1
ATOM 3615 N N . SER B 1 229 ? -40.094 -29.531 -32.344 1 24.98 229 SER B N 1
ATOM 3616 C CA . SER B 1 229 ? -40.938 -29.297 -33.531 1 24.98 229 SER B CA 1
ATOM 3617 C C . SER B 1 229 ? -41.5 -27.875 -33.531 1 24.98 229 SER B C 1
ATOM 3619 O O . SER B 1 229 ? -42 -27.391 -32.531 1 24.98 229 SER B O 1
ATOM 3621 N N . PRO B 1 230 ? -41.062 -26.984 -34.406 1 29.23 230 PRO B N 1
ATOM 3622 C CA . PRO B 1 230 ? -41.469 -25.594 -34.656 1 29.23 230 PRO B CA 1
ATOM 3623 C C . PRO B 1 230 ? -43 -25.422 -34.656 1 29.23 230 PRO B C 1
ATOM 3625 O O . PRO B 1 230 ? -43.688 -25.969 -35.531 1 29.23 230 PRO B O 1
ATOM 3628 N N . THR B 1 231 ? -43.688 -25.672 -33.469 1 24.33 231 THR B N 1
ATOM 3629 C CA . THR B 1 231 ? -45.125 -25.547 -33.625 1 24.33 231 THR B CA 1
ATOM 3630 C C . THR B 1 231 ? -45.5 -24.219 -34.25 1 24.33 231 THR B C 1
ATOM 3632 O O . THR B 1 231 ? -44.875 -23.188 -33.969 1 24.33 231 THR B O 1
ATOM 3635 N N . ALA B 1 232 ? -46.281 -24.266 -35.344 1 26.25 232 ALA B N 1
ATOM 3636 C CA . ALA B 1 232 ? -46.875 -23.359 -36.312 1 26.25 232 ALA B CA 1
ATOM 3637 C C . ALA B 1 232 ? -47.656 -22.25 -35.625 1 26.25 232 ALA B C 1
ATOM 3639 O O . ALA B 1 232 ? -48.688 -22.531 -34.969 1 26.25 232 ALA B O 1
ATOM 3640 N N . VAL B 1 233 ? -46.969 -21.391 -34.781 1 24.72 233 VAL B N 1
ATOM 3641 C CA . VAL B 1 233 ? -47.812 -20.344 -34.156 1 24.72 233 VAL B CA 1
ATOM 3642 C C . VAL B 1 233 ? -48.594 -19.625 -35.25 1 24.72 233 VAL B C 1
ATOM 3644 O O . VAL B 1 233 ? -48.031 -19.188 -36.25 1 24.72 233 VAL B O 1
ATOM 3647 N N . VAL B 1 234 ? -49.906 -19.75 -35.188 1 22.84 234 VAL B N 1
ATOM 3648 C CA . VAL B 1 234 ? -51.031 -19.297 -36 1 22.84 234 VAL B CA 1
ATOM 3649 C C . VAL B 1 234 ? -51.062 -17.766 -36.062 1 22.84 234 VAL B C 1
ATOM 3651 O O . VAL B 1 234 ? -50.906 -17.109 -35.031 1 22.84 234 VAL B O 1
ATOM 3654 N N . ALA B 1 235 ? -50.812 -17.172 -37.188 1 25.27 235 ALA B N 1
ATOM 3655 C CA . ALA B 1 235 ? -50.75 -15.82 -37.75 1 25.27 235 ALA B CA 1
ATOM 3656 C C . ALA B 1 235 ? -52.062 -15.062 -37.5 1 25.27 235 ALA B C 1
ATOM 3658 O O . ALA B 1 235 ? -53.094 -15.367 -38.094 1 25.27 235 ALA B O 1
ATOM 3659 N N . ALA B 1 236 ? -52.531 -14.945 -36.156 1 23 236 ALA B N 1
ATOM 3660 C CA . ALA B 1 236 ? -53.844 -14.305 -36.031 1 23 236 ALA B CA 1
ATOM 3661 C C . ALA B 1 236 ? -53.812 -12.914 -36.656 1 23 236 ALA B C 1
ATOM 3663 O O . ALA B 1 236 ? -52.938 -12.109 -36.375 1 23 236 ALA B O 1
ATOM 3664 N N . SER B 1 237 ? -54.375 -12.758 -37.812 1 23.8 237 SER B N 1
ATOM 3665 C CA . SER B 1 237 ? -54.625 -11.695 -38.781 1 23.8 237 SER B CA 1
ATOM 3666 C C . SER B 1 237 ? -55.406 -10.547 -38.156 1 23.8 237 SER B C 1
ATOM 3668 O O . SER B 1 237 ? -56.625 -10.68 -37.906 1 23.8 237 SER B O 1
ATOM 3670 N N . CYS B 1 238 ? -54.969 -9.93 -36.906 1 22.42 238 CYS B N 1
ATOM 3671 C CA . CYS B 1 238 ? -55.875 -8.984 -36.281 1 22.42 238 CYS B CA 1
ATOM 3672 C C . CYS B 1 238 ? -56.188 -7.828 -37.219 1 22.42 238 CYS B C 1
ATOM 3674 O O . CYS B 1 238 ? -55.281 -7.188 -37.75 1 22.42 238 CYS B O 1
ATOM 3676 N N . ASP B 1 239 ? -57.312 -7.852 -37.812 1 22.64 239 ASP B N 1
ATOM 3677 C CA . ASP B 1 239 ? -58.031 -7.008 -38.75 1 22.64 239 ASP B CA 1
ATOM 3678 C C . ASP B 1 239 ? -58.344 -5.633 -38.156 1 22.64 239 ASP B C 1
ATOM 3680 O O . ASP B 1 239 ? -59.125 -5.516 -37.219 1 22.64 239 ASP B O 1
ATOM 3684 N N . ALA B 1 240 ? -57.25 -4.805 -37.781 1 24.53 240 ALA B N 1
ATOM 3685 C CA . ALA B 1 240 ? -57.438 -3.482 -37.188 1 24.53 240 ALA B CA 1
ATOM 3686 C C . ALA B 1 240 ? -58.312 -2.605 -38.062 1 24.53 240 ALA B C 1
ATOM 3688 O O . ALA B 1 240 ? -57.938 -2.266 -39.188 1 24.53 240 ALA B O 1
ATOM 3689 N N . ARG B 1 241 ? -59.594 -2.707 -37.812 1 25.23 241 ARG B N 1
ATOM 3690 C CA . ARG B 1 241 ? -60.562 -1.941 -38.562 1 25.23 241 ARG B CA 1
ATOM 3691 C C . ARG B 1 241 ? -60.375 -0.443 -38.375 1 25.23 241 ARG B C 1
ATOM 3693 O O . ARG B 1 241 ? -60 0.012 -37.281 1 25.23 241 ARG B O 1
ATOM 3700 N N . PRO B 1 242 ? -60.344 0.439 -39.406 1 28.48 242 PRO B N 1
ATOM 3701 C CA . PRO B 1 242 ? -60.031 1.851 -39.625 1 28.48 242 PRO B CA 1
ATOM 3702 C C . PRO B 1 242 ? -61 2.797 -38.938 1 28.48 242 PRO B C 1
ATOM 3704 O O . PRO B 1 242 ? -62.188 2.785 -39.219 1 28.48 242 PRO B O 1
ATOM 3707 N N . VAL B 1 243 ? -61.031 2.832 -37.594 1 26.8 243 VAL B N 1
ATOM 3708 C CA . VAL B 1 243 ? -62.156 3.611 -37.031 1 26.8 243 VAL B CA 1
ATOM 3709 C C . VAL B 1 243 ? -62.031 5.059 -37.531 1 26.8 243 VAL B C 1
ATOM 3711 O O . VAL B 1 243 ? -60.938 5.602 -37.656 1 26.8 243 VAL B O 1
ATOM 3714 N N . LYS B 1 244 ? -63.281 5.738 -37.875 1 26.77 244 LYS B N 1
ATOM 3715 C CA . LYS B 1 244 ? -63.812 6.887 -38.625 1 26.77 244 LYS B CA 1
ATOM 3716 C C . LYS B 1 244 ? -63.438 8.195 -37.938 1 26.77 244 LYS B C 1
ATOM 3718 O O . LYS B 1 244 ? -63.375 8.266 -36.688 1 26.77 244 LYS B O 1
ATOM 3723 N N . PRO B 1 245 ? -63.375 9.258 -38.656 1 31.33 245 PRO B N 1
ATOM 3724 C CA . PRO B 1 245 ? -62.938 10.656 -38.688 1 31.33 245 PRO B CA 1
ATOM 3725 C C . PRO B 1 245 ? -63.75 11.555 -37.781 1 31.33 245 PRO B C 1
ATOM 3727 O O . PRO B 1 245 ? -65 11.492 -37.781 1 31.33 245 PRO B O 1
ATOM 3730 N N . PRO B 1 246 ? -63.438 11.703 -36.406 1 29.69 246 PRO B N 1
ATOM 3731 C CA . PRO B 1 246 ? -64.312 12.547 -35.656 1 29.69 246 PRO B CA 1
ATOM 3732 C C . PRO B 1 246 ? -64.625 13.883 -36.344 1 29.69 246 PRO B C 1
ATOM 3734 O O . PRO B 1 246 ? -63.812 14.359 -37.125 1 29.69 246 PRO B O 1
ATOM 3737 N N . THR B 1 247 ? -65.938 14.391 -36.438 1 28.5 247 THR B N 1
ATOM 3738 C CA . THR B 1 247 ? -66.688 15.492 -36.969 1 28.5 247 THR B CA 1
ATOM 3739 C C . THR B 1 247 ? -66.188 16.828 -36.438 1 28.5 247 THR B C 1
ATOM 3741 O O . THR B 1 247 ? -65.562 16.891 -35.375 1 28.5 247 THR B O 1
ATOM 3744 N N . SER B 1 248 ? -66.5 17.969 -37.188 1 24.91 248 SER B N 1
ATOM 3745 C CA . SER B 1 248 ? -66.25 19.375 -37.531 1 24.91 248 SER B CA 1
ATOM 3746 C C . SER B 1 248 ? -66.75 20.297 -36.438 1 24.91 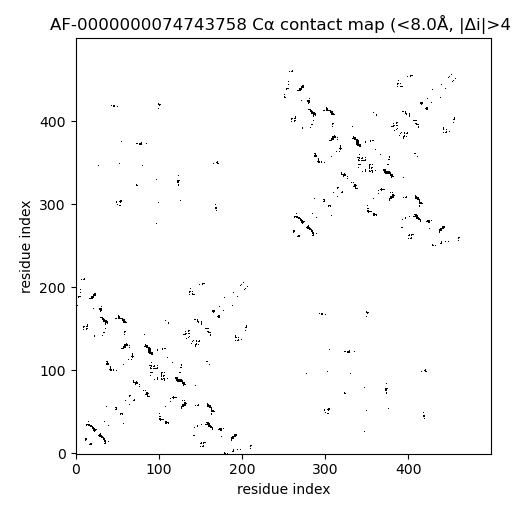248 SER B C 1
ATOM 3748 O O . SER B 1 248 ? -67.938 20.297 -36.094 1 24.91 248 SER B O 1
ATOM 3750 N N . LYS B 1 249 ? -66.125 20.438 -35.281 1 23.77 249 LYS B N 1
ATOM 3751 C CA . LYS B 1 249 ? -66.688 21.469 -34.406 1 23.77 249 LYS B CA 1
ATOM 3752 C C . LYS B 1 249 ? -66.875 22.797 -35.156 1 23.77 249 LYS B C 1
ATOM 3754 O O . LYS B 1 249 ? -65.875 23.344 -35.688 1 23.77 249 LYS B O 1
ATOM 3759 N N . LEU B 1 250 ? -68.125 23.156 -35.719 1 21.88 250 LEU B N 1
ATOM 3760 C CA . LEU B 1 250 ? -68.688 24.516 -35.688 1 21.88 250 LEU B CA 1
ATOM 3761 C C . LEU B 1 250 ? -68.625 25.078 -34.25 1 21.88 250 LEU B C 1
ATOM 3763 O O . LEU B 1 250 ? -69 24.406 -33.312 1 21.88 250 LEU B O 1
#

InterPro domains:
  IPR000422 3,4-dihydroxy-2-butanone 4-phosphate synthase, RibB [PF00926] (7-198)
  IPR000422 3,4-dihydroxy-2-butanone 4-phosphate synthase, RibB [TIGR00506] (5-199)
  IPR017945 DHBP synthase RibB-like alpha/beta domain superfamily [SSF55821] (2-202)

pLDDT: mean 86.61, std 24.44, range [19.45, 98.94]

Radius of gyration: 30.72 Å; Cα contacts (8 Å, |Δi|>4): 1025; chains: 2; bounding box: 91×78×105 Å

Sequence (500 aa):
MPWSSMEEALRAFKRGEFVMVMDSDDREDECDLILPAESVTAAQMAFAIRHTTGIVCIVGEKERLEHFGLHPATTRNTDANATNFYVSTDFLPGTSTGVSAADRATTARALCDLKNQAKDFSKPGHLFPLCARTGGVLERPGHTESTYDFCRLAGLIPVGVLAELMHDDGTMYRRDDSLAFASAHNIPIVTVEQIINYRREHGATAPASVFEALESGAVKALATKGSASPTAVVAASCDARPVKPPTSKLMPWSSMEEALRAFKRGEFVMVMDSDDREDECDLILPAESVTAAQMAFAIRHTTGIVCIVGEKERLEHFGLHPATTRNTDANATNFYVSTDFLPGTSTGVSAADRATTARALCDLKNQAKDFSKPGHLFPLCARTGGVLERPGHTESTYDFCRLAGLIPVGVLAELMHDDGTMYRRDDSLAFASAHNIPIVTVEQIINYRREHGATAPASVFEALESGAVKALATKGSASPTAVVAASCDARPVKPPTSKL

Nearest PDB structures (foldseek):
  7uf0-assembly1_A  TM=9.829E-01  e=1.044E-25  Vibrio cholerae
  3ls6-assembly1_B  TM=9.813E-01  e=2.667E-25  Salmonella enterica subsp. enterica serovar Typhimurium
  7tye-assembly1_A  TM=9.603E-01  e=1.184E-25  Escherichia coli
  3h07-assembly1_A  TM=9.782E-01  e=1.969E-24  Yersinia pestis CO92
  1g57-assembly1_A  TM=9.714E-01  e=4.169E-24  Escherichia coli